Protein AF-0000000084336186 (afdb_homodimer)

Solvent-accessible surface area (backbone atoms only — not comparable to full-atom values): 27778 Å² total; per-residue (Å²): 113,60,87,60,32,31,18,37,37,31,48,50,80,52,30,39,38,40,50,49,46,41,43,72,67,36,34,50,41,35,34,33,38,96,58,62,77,52,40,50,67,43,38,74,71,66,32,45,80,36,94,37,42,14,50,31,34,59,70,28,50,36,36,37,34,35,53,83,36,54,65,53,50,49,44,45,39,69,35,96,59,5,30,64,68,15,71,33,53,79,26,39,38,36,37,40,32,66,41,46,33,66,53,47,38,51,50,38,52,54,29,46,76,50,50,18,44,51,33,38,32,18,62,49,68,50,41,66,30,29,59,68,24,51,15,35,33,28,23,5,31,53,66,70,57,48,62,72,41,40,74,60,49,57,52,44,14,71,43,78,46,81,37,42,52,61,27,23,6,33,40,47,48,31,27,54,50,46,32,47,51,44,42,52,51,31,48,34,51,27,44,53,48,25,41,76,54,62,28,52,61,66,57,50,51,49,54,39,54,75,39,52,74,18,22,58,44,59,55,64,45,43,59,34,63,76,68,71,46,45,78,53,65,51,34,24,44,57,56,34,49,41,40,50,47,32,46,75,71,61,56,78,49,74,58,51,57,44,51,43,50,51,42,45,52,29,32,74,71,71,43,26,72,27,11,48,72,45,49,40,64,53,72,70,108,114,60,88,61,32,31,17,37,36,31,46,51,80,53,30,40,36,40,51,51,46,41,42,73,70,36,34,50,41,35,32,34,42,95,58,62,77,52,41,50,68,44,39,73,70,67,33,44,79,37,93,37,42,14,50,31,34,59,71,29,50,35,37,38,34,34,54,84,37,55,67,54,49,49,44,46,39,68,36,97,58,5,30,66,68,14,71,34,52,78,25,40,38,34,38,39,32,66,40,46,33,66,52,46,38,51,51,38,52,55,29,46,74,51,52,18,44,52,32,39,32,17,61,50,68,51,40,67,31,29,59,69,22,51,16,36,32,29,23,6,33,53,67,69,58,48,62,71,42,40,75,58,48,56,53,44,13,71,43,76,45,82,34,41,51,60,25,22,8,34,40,48,49,32,28,54,50,45,33,46,51,45,42,49,52,31,48,36,51,27,43,53,48,26,42,76,54,63,28,51,62,66,58,50,51,48,54,41,54,74,39,51,74,19,22,57,46,58,53,65,44,44,60,34,61,76,68,73,47,44,76,51,64,51,33,22,44,57,56,36,49,40,41,50,47,32,45,75,72,62,56,79,49,74,59,50,58,45,51,43,51,51,42,45,51,28,32,74,71,70,43,25,72,27,10,49,73,44,49,40,63,53,72,70,109

Structure (mmCIF, N/CA/C/O backbone):
data_AF-0000000084336186-model_v1
#
loop_
_entity.id
_entity.type
_entity.pdbx_description
1 polymer '3-hydroxyisobutyrate dehydrogenase'
#
loop_
_atom_site.group_PDB
_atom_site.id
_atom_site.type_symbol
_atom_site.label_atom_id
_atom_site.label_alt_id
_atom_site.label_comp_id
_atom_site.label_asym_id
_atom_site.label_entity_id
_atom_site.label_seq_id
_atom_site.pdbx_PDB_ins_code
_atom_site.Cartn_x
_atom_site.Cartn_y
_atom_site.Cartn_z
_atom_site.occupancy
_atom_site.B_iso_or_equiv
_atom_site.auth_seq_id
_atom_site.auth_comp_id
_atom_site.auth_asym_id
_atom_site.auth_atom_id
_atom_site.pdbx_PDB_model_num
ATOM 1 N N . MET A 1 1 ? -3.352 -19.672 -36.5 1 55.88 1 MET A N 1
ATOM 2 C CA . MET A 1 1 ? -3.674 -20.547 -35.375 1 55.88 1 MET A CA 1
ATOM 3 C C . MET A 1 1 ? -2.455 -21.344 -34.938 1 55.88 1 MET A C 1
ATOM 5 O O . MET A 1 1 ? -1.655 -21.766 -35.781 1 55.88 1 MET A O 1
ATOM 9 N N . SER A 1 2 ? -1.949 -21.141 -33.625 1 71 2 SER A N 1
ATOM 10 C CA . SER A 1 2 ? -0.765 -21.875 -33.188 1 71 2 SER A CA 1
ATOM 11 C C . SER A 1 2 ? -0.99 -23.375 -33.312 1 71 2 SER A C 1
ATOM 13 O O . SER A 1 2 ? -2.107 -23.859 -33.125 1 71 2 SER A O 1
ATOM 15 N N . ASN A 1 3 ? -0.04 -24.141 -33.812 1 89.25 3 ASN A N 1
ATOM 16 C CA . ASN A 1 3 ? -0.099 -25.594 -33.938 1 89.25 3 ASN A CA 1
ATOM 17 C C . ASN A 1 3 ? 0.26 -26.297 -32.625 1 89.25 3 ASN A C 1
ATOM 19 O O . ASN A 1 3 ? 0.187 -27.516 -32.531 1 89.25 3 ASN A O 1
ATOM 23 N N . THR A 1 4 ? 0.559 -25.547 -31.625 1 96.25 4 THR A N 1
ATOM 24 C CA . THR A 1 4 ? 0.9 -26.109 -30.328 1 96.25 4 THR A CA 1
ATOM 25 C C . THR A 1 4 ? -0.358 -26.531 -29.562 1 96.25 4 THR A C 1
ATOM 27 O O . THR A 1 4 ? -1.245 -25.719 -29.312 1 96.25 4 THR A O 1
ATOM 30 N N . LYS A 1 5 ? -0.484 -27.859 -29.203 1 98.44 5 LYS A N 1
ATOM 31 C CA . LYS A 1 5 ? -1.606 -28.359 -28.406 1 98.44 5 LYS A CA 1
ATOM 32 C C . LYS A 1 5 ? -1.381 -28.141 -26.922 1 98.44 5 LYS A C 1
ATOM 34 O O . LYS A 1 5 ? -0.416 -28.641 -26.344 1 98.44 5 LYS A O 1
ATOM 39 N N . LEU A 1 6 ? -2.33 -27.375 -26.375 1 98.88 6 LEU A N 1
ATOM 40 C CA . LEU A 1 6 ? -2.193 -27.062 -24.953 1 98.88 6 LEU A CA 1
ATOM 41 C C . LEU A 1 6 ? -3.066 -27.984 -24.109 1 98.88 6 LEU A C 1
ATOM 43 O O . LEU A 1 6 ? -4.195 -28.297 -24.484 1 98.88 6 LEU A O 1
ATOM 47 N N . GLY A 1 7 ? -2.543 -28.484 -23.062 1 98.88 7 GLY A N 1
ATOM 48 C CA . GLY A 1 7 ? -3.314 -29.062 -21.969 1 98.88 7 GLY A CA 1
ATOM 49 C C . GLY A 1 7 ? -3.457 -28.141 -20.781 1 98.88 7 GLY A C 1
ATOM 50 O O . GLY A 1 7 ? -2.539 -27.375 -20.453 1 98.88 7 GLY A O 1
ATOM 51 N N . TRP A 1 8 ? -4.605 -28.219 -20.078 1 98.94 8 TRP A N 1
ATOM 52 C CA . TRP A 1 8 ? -4.828 -27.422 -18.875 1 98.94 8 TRP A CA 1
ATOM 53 C C . TRP A 1 8 ? -5.477 -28.266 -17.781 1 98.94 8 TRP A C 1
ATOM 55 O O . TRP A 1 8 ? -6.555 -28.828 -17.984 1 98.94 8 TRP A O 1
ATOM 65 N N . ALA A 1 9 ? -4.805 -28.359 -16.688 1 98.81 9 ALA A N 1
ATOM 66 C CA . ALA A 1 9 ? -5.363 -29.078 -15.539 1 98.81 9 ALA A CA 1
ATOM 67 C C . ALA A 1 9 ? -5.711 -28.109 -14.406 1 98.81 9 ALA A C 1
ATOM 69 O O . ALA A 1 9 ? -4.848 -27.375 -13.922 1 98.81 9 ALA A O 1
ATOM 70 N N . GLY A 1 10 ? -6.945 -28.172 -13.914 1 98.44 10 GLY A N 1
ATOM 71 C CA . GLY A 1 10 ? -7.422 -27.281 -12.859 1 98.44 10 GLY A CA 1
ATOM 72 C C . GLY A 1 10 ? -8.258 -26.141 -13.367 1 98.44 10 GLY A C 1
ATOM 73 O O . GLY A 1 10 ? -7.738 -25.203 -13.984 1 98.44 10 GLY A O 1
ATOM 74 N N . LEU A 1 11 ? -9.562 -26.219 -13.07 1 98.06 11 LEU A N 1
ATOM 75 C CA . LEU A 1 11 ? -10.5 -25.234 -13.594 1 98.06 11 LEU A CA 1
ATOM 76 C C . LEU A 1 11 ? -11.32 -24.625 -12.461 1 98.06 11 LEU A C 1
ATOM 78 O O . LEU A 1 11 ? -12.492 -24.969 -12.273 1 98.06 11 LEU A O 1
ATOM 82 N N . GLY A 1 12 ? -10.781 -23.719 -11.766 1 93.94 12 GLY A N 1
ATOM 83 C CA . GLY A 1 12 ? -11.461 -22.859 -10.805 1 93.94 12 GLY A CA 1
ATOM 84 C C . GLY A 1 12 ? -11.688 -21.453 -11.312 1 93.94 12 GLY A C 1
ATOM 85 O O . GLY A 1 12 ? -11.82 -21.234 -12.516 1 93.94 12 GLY A O 1
ATOM 86 N N . ASN A 1 13 ? -11.766 -20.547 -10.414 1 92.88 13 ASN A N 1
ATOM 87 C CA . ASN A 1 13 ? -12.031 -19.156 -10.734 1 92.88 13 ASN A CA 1
ATOM 88 C C . ASN A 1 13 ? -10.938 -18.562 -11.617 1 92.88 13 ASN A C 1
ATOM 90 O O . ASN A 1 13 ? -11.195 -17.656 -12.414 1 92.88 13 ASN A O 1
ATOM 94 N N . MET A 1 14 ? -9.75 -19.125 -11.484 1 96.69 14 MET A N 1
ATOM 95 C CA . MET A 1 14 ? -8.617 -18.625 -12.25 1 96.69 14 MET A CA 1
ATOM 96 C C . MET A 1 14 ? -8.453 -19.406 -13.547 1 96.69 14 MET A C 1
ATOM 98 O O . MET A 1 14 ? -8.328 -18.812 -14.625 1 96.69 14 MET A O 1
ATOM 102 N N . GLY A 1 15 ? -8.508 -20.734 -13.461 1 98.25 15 GLY A N 1
ATOM 103 C CA . GLY A 1 15 ? -8.234 -21.594 -14.609 1 98.25 15 GLY A CA 1
ATOM 104 C C . GLY A 1 15 ? -9.18 -21.359 -15.766 1 98.25 15 GLY A C 1
ATOM 105 O O . GLY A 1 15 ? -8.75 -21.281 -16.922 1 98.25 15 GLY A O 1
ATOM 106 N N . THR A 1 16 ? -10.438 -21.234 -15.5 1 98.31 16 THR A N 1
ATOM 107 C CA . THR A 1 16 ? -11.469 -21.172 -16.531 1 98.31 16 THR A CA 1
ATOM 108 C C . THR A 1 16 ? -11.266 -19.953 -17.422 1 98.31 16 THR A C 1
ATOM 110 O O . THR A 1 16 ? -11.188 -20.078 -18.641 1 98.31 16 THR A O 1
ATOM 113 N N . PRO A 1 17 ? -11.148 -18.75 -16.859 1 98.56 17 PRO A N 1
ATOM 114 C CA . PRO A 1 17 ? -10.961 -17.594 -17.75 1 98.56 17 PRO A CA 1
ATOM 115 C C . PRO A 1 17 ? -9.625 -17.641 -18.484 1 98.56 17 PRO A C 1
ATOM 117 O O . PRO A 1 17 ? -9.531 -17.172 -19.625 1 98.56 17 PRO A O 1
ATOM 120 N N . MET A 1 18 ? -8.594 -18.219 -17.906 1 98.81 18 MET A N 1
ATOM 121 C CA . MET A 1 18 ? -7.301 -18.344 -18.562 1 98.81 18 MET A CA 1
ATOM 122 C C . MET A 1 18 ? -7.402 -19.266 -19.781 1 98.81 18 MET A C 1
ATOM 124 O O . MET A 1 18 ? -6.891 -18.938 -20.859 1 98.81 18 MET A O 1
ATOM 128 N N . VAL A 1 19 ? -8.117 -20.359 -19.641 1 98.81 19 VAL A N 1
ATOM 129 C CA . VAL A 1 19 ? -8.344 -21.281 -20.75 1 98.81 19 VAL A CA 1
ATOM 130 C C . VAL A 1 19 ? -9.117 -20.578 -21.859 1 98.81 19 VAL A C 1
ATOM 132 O O . VAL A 1 19 ? -8.773 -20.719 -23.047 1 98.81 19 VAL A O 1
ATOM 135 N N . LYS A 1 20 ? -10.133 -19.828 -21.516 1 98.75 20 LYS A N 1
ATOM 136 C CA . LYS A 1 20 ? -10.938 -19.125 -22.5 1 98.75 20 LYS A CA 1
ATOM 137 C C . LYS A 1 20 ? -10.078 -18.141 -23.312 1 98.75 20 LYS A C 1
ATOM 139 O O . LYS A 1 20 ? -10.266 -18 -24.516 1 98.75 20 LYS A O 1
ATOM 144 N N . ASN A 1 21 ? -9.156 -17.453 -22.656 1 98.81 21 ASN A N 1
ATOM 145 C CA . ASN A 1 21 ? -8.258 -16.531 -23.359 1 98.81 21 ASN A CA 1
ATOM 146 C C . ASN A 1 21 ? -7.367 -17.281 -24.359 1 98.81 21 ASN A C 1
ATOM 148 O O . ASN A 1 21 ? -7.113 -16.781 -25.453 1 98.81 21 ASN A O 1
ATOM 152 N N . LEU A 1 22 ? -6.902 -18.422 -23.953 1 98.75 22 LEU A N 1
ATOM 153 C CA . LEU A 1 22 ? -6.051 -19.219 -24.844 1 98.75 22 LEU A CA 1
ATOM 154 C C . LEU A 1 22 ? -6.836 -19.703 -26.047 1 98.75 22 LEU A C 1
ATOM 156 O O . LEU A 1 22 ? -6.328 -19.672 -27.172 1 98.75 22 LEU A O 1
ATOM 160 N N . LEU A 1 23 ? -8.07 -20.109 -25.844 1 98.56 23 LEU A N 1
ATOM 161 C CA . LEU A 1 23 ? -8.945 -20.516 -26.938 1 98.56 23 LEU A CA 1
ATOM 162 C C . LEU A 1 23 ? -9.188 -19.359 -27.906 1 98.56 23 LEU A C 1
ATOM 164 O O . LEU A 1 23 ? -9.086 -19.531 -29.125 1 98.56 23 LEU A O 1
ATOM 168 N N . LYS A 1 24 ? -9.445 -18.219 -27.344 1 98.25 24 LYS A N 1
ATOM 169 C CA . LYS A 1 24 ? -9.688 -17.031 -28.156 1 98.25 24 LYS A CA 1
ATOM 170 C C . LYS A 1 24 ? -8.461 -16.672 -28.984 1 98.25 24 LYS A C 1
ATOM 172 O O . LYS A 1 24 ? -8.586 -16.172 -30.094 1 98.25 24 LYS A O 1
ATOM 177 N N . ALA A 1 25 ? -7.324 -16.938 -28.438 1 98.25 25 ALA A N 1
ATOM 178 C CA . ALA A 1 25 ? -6.07 -16.625 -29.109 1 98.25 25 ALA A CA 1
ATOM 179 C C . ALA A 1 25 ? -5.758 -17.656 -30.188 1 98.25 25 ALA A C 1
ATOM 181 O O . ALA A 1 25 ? -4.777 -17.531 -30.922 1 98.25 25 ALA A O 1
ATOM 182 N N . GLY A 1 26 ? -6.547 -18.734 -30.203 1 97.94 26 GLY A N 1
ATOM 183 C CA . GLY A 1 26 ? -6.438 -19.672 -31.312 1 97.94 26 GLY A CA 1
ATOM 184 C C . GLY A 1 26 ? -5.703 -20.938 -30.938 1 97.94 26 GLY A C 1
ATOM 185 O O . GLY A 1 26 ? -5.426 -21.766 -31.812 1 97.94 26 GLY A O 1
ATOM 186 N N . PHE A 1 27 ? -5.41 -21.188 -29.688 1 98.44 27 PHE A N 1
ATOM 187 C CA . PHE A 1 27 ? -4.758 -22.422 -29.281 1 98.44 27 PHE A CA 1
ATOM 188 C C . PHE A 1 27 ? -5.77 -23.562 -29.156 1 98.44 27 PHE A C 1
ATOM 190 O O . PHE A 1 27 ? -6.871 -23.359 -28.641 1 98.44 27 PHE A O 1
ATOM 197 N N . PRO A 1 28 ? -5.469 -24.703 -29.688 1 98.44 28 PRO A N 1
ATOM 198 C CA . PRO A 1 28 ? -6.23 -25.875 -29.25 1 98.44 28 PRO A CA 1
ATOM 199 C C . PRO A 1 28 ? -5.969 -26.234 -27.781 1 98.44 28 PRO A C 1
ATOM 201 O O . PRO A 1 28 ? -4.812 -26.375 -27.375 1 98.44 28 PRO A O 1
ATOM 204 N N . VAL A 1 29 ? -6.992 -26.359 -27 1 98.81 29 VAL A N 1
ATOM 205 C CA . VAL A 1 29 ? -6.82 -26.609 -25.578 1 98.81 29 VAL A CA 1
ATOM 206 C C . VAL A 1 29 ? -7.625 -27.844 -25.172 1 98.81 29 VAL A C 1
ATOM 208 O O . VAL A 1 29 ? -8.805 -27.969 -25.5 1 98.81 29 VAL A O 1
ATOM 211 N N . THR A 1 30 ? -7.027 -28.812 -24.547 1 98.88 30 THR A N 1
ATOM 212 C CA . THR A 1 30 ? -7.668 -29.922 -23.844 1 98.88 30 THR A CA 1
ATOM 213 C C . THR A 1 30 ? -7.594 -29.719 -22.328 1 98.88 30 THR A C 1
ATOM 215 O O . THR A 1 30 ? -6.539 -29.359 -21.797 1 98.88 30 THR A O 1
ATOM 218 N N . VAL A 1 31 ? -8.727 -29.938 -21.641 1 98.94 31 VAL A N 1
ATOM 219 C CA . VAL A 1 31 ? -8.734 -29.625 -20.219 1 98.94 31 VAL A CA 1
ATOM 220 C C . VAL A 1 31 ? -8.969 -30.906 -19.406 1 98.94 31 VAL A C 1
ATOM 222 O O . VAL A 1 31 ? -9.453 -31.906 -19.938 1 98.94 31 VAL A O 1
ATOM 225 N N . TYR A 1 32 ? -8.586 -30.859 -18.141 1 98.69 32 TYR A N 1
ATOM 226 C CA . TYR A 1 32 ? -8.883 -31.859 -17.125 1 98.69 32 TYR A CA 1
ATOM 227 C C . TYR A 1 32 ? -9.117 -31.219 -15.766 1 98.69 32 TYR A C 1
ATOM 229 O O . TYR A 1 32 ? -8.359 -30.328 -15.352 1 98.69 32 TYR A O 1
ATOM 237 N N . ASN A 1 33 ? -10.094 -31.625 -15.117 1 98.38 33 ASN A N 1
ATOM 238 C CA . ASN A 1 33 ? -10.344 -31.266 -13.727 1 98.38 33 ASN A CA 1
ATOM 239 C C . ASN A 1 33 ? -10.805 -32.469 -12.914 1 98.38 33 ASN A C 1
ATOM 241 O O . ASN A 1 33 ? -11.578 -33.312 -13.406 1 98.38 33 ASN A O 1
ATOM 245 N N . ARG A 1 34 ? -10.32 -32.562 -11.68 1 94.69 34 ARG A N 1
ATOM 246 C CA . ARG A 1 34 ? -10.703 -33.688 -10.82 1 94.69 34 ARG A CA 1
ATOM 247 C C . ARG A 1 34 ? -12.219 -33.781 -10.711 1 94.69 34 ARG A C 1
ATOM 249 O O . ARG A 1 34 ? -12.773 -34.875 -10.805 1 94.69 34 ARG A O 1
ATOM 256 N N . THR A 1 35 ? -12.844 -32.656 -10.469 1 95.94 35 THR A N 1
ATOM 257 C CA . THR A 1 35 ? -14.297 -32.562 -10.539 1 95.94 35 THR A CA 1
ATOM 258 C C . THR A 1 35 ? -14.75 -32.25 -11.961 1 95.94 35 THR A C 1
ATOM 260 O O . THR A 1 35 ? -14.75 -31.078 -12.359 1 95.94 35 THR A O 1
ATOM 263 N N . LYS A 1 36 ? -15.312 -33.156 -12.648 1 96.56 36 LYS A N 1
ATOM 264 C C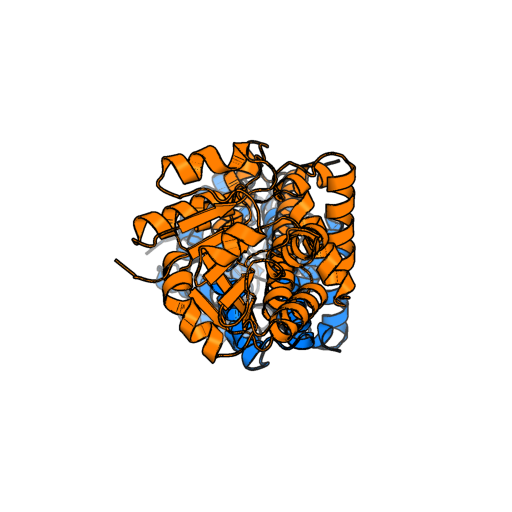A . LYS A 1 36 ? -15.547 -33.062 -14.086 1 96.56 36 LYS A CA 1
ATOM 265 C C . LYS A 1 36 ? -16.547 -31.953 -14.406 1 96.56 36 LYS A C 1
ATOM 267 O O . LYS A 1 36 ? -16.438 -31.312 -15.453 1 96.56 36 LYS A O 1
ATOM 272 N N . GLU A 1 37 ? -17.391 -31.656 -13.453 1 97.25 37 GLU A N 1
ATOM 273 C CA . GLU A 1 37 ? -18.422 -30.641 -13.672 1 97.25 37 GLU A CA 1
ATOM 274 C C . GLU A 1 37 ? -17.797 -29.266 -13.883 1 97.25 37 GLU A C 1
ATOM 276 O O . GLU A 1 37 ? -18.391 -28.406 -14.539 1 97.25 37 GLU A O 1
ATOM 281 N N . LYS A 1 38 ? -16.625 -29.078 -13.422 1 97.69 38 LYS A N 1
ATOM 282 C CA . LYS A 1 38 ? -15.961 -27.781 -13.5 1 97.69 38 LYS A CA 1
ATOM 283 C C . LYS A 1 38 ? -15.43 -27.531 -14.906 1 97.69 38 LYS A C 1
ATOM 285 O O . LYS A 1 38 ? -15.062 -26.391 -15.242 1 97.69 38 LYS A O 1
ATOM 290 N N . GLU A 1 39 ? -15.477 -28.531 -15.75 1 98.5 39 GLU A N 1
ATOM 291 C CA . GLU A 1 39 ? -14.953 -28.391 -17.109 1 98.5 39 GLU A CA 1
ATOM 292 C C . GLU A 1 39 ? -15.984 -27.766 -18.047 1 98.5 39 GLU A C 1
ATOM 294 O O . GLU A 1 39 ? -15.656 -27.344 -19.156 1 98.5 39 GLU A O 1
ATOM 299 N N . GLN A 1 40 ? -17.203 -27.719 -17.594 1 98.06 40 GLN A N 1
ATOM 300 C CA . GLN A 1 40 ? -18.344 -27.422 -18.469 1 98.06 40 GLN A CA 1
ATOM 301 C C . GLN A 1 40 ? -18.156 -26.094 -19.203 1 98.06 40 GLN A C 1
ATOM 303 O O . GLN A 1 40 ? -18.344 -26.031 -20.406 1 98.06 40 GLN A O 1
ATOM 308 N N . GLU A 1 41 ? -17.797 -25.109 -18.5 1 98.06 41 GLU A N 1
ATOM 309 C CA . GLU A 1 41 ? -17.656 -23.781 -19.094 1 98.06 41 GLU A CA 1
ATOM 310 C C . GLU A 1 41 ? -16.547 -23.75 -20.141 1 98.06 41 GLU A C 1
ATOM 312 O O . GLU A 1 41 ? -16.688 -23.125 -21.188 1 98.06 41 GLU A O 1
ATOM 317 N N . ALA A 1 42 ? -15.422 -24.375 -19.859 1 98.69 42 ALA A N 1
ATOM 318 C CA . ALA A 1 42 ? -14.297 -24.422 -20.797 1 98.69 42 ALA A CA 1
ATOM 319 C C . ALA A 1 42 ? -14.648 -25.234 -22.031 1 98.69 42 ALA A C 1
ATOM 321 O O . ALA A 1 42 ? -14.305 -24.844 -23.156 1 98.69 42 ALA A O 1
ATOM 322 N N . VAL A 1 43 ? -15.352 -26.344 -21.859 1 98.56 43 VAL A N 1
ATOM 323 C CA . VAL A 1 43 ? -15.758 -27.188 -22.969 1 98.56 43 VAL A CA 1
ATOM 324 C C . VAL A 1 43 ? -16.75 -26.453 -23.859 1 98.56 43 VAL A C 1
ATOM 326 O O . VAL A 1 43 ? -16.672 -26.5 -25.078 1 98.56 43 VAL A O 1
ATOM 329 N N . ALA A 1 44 ? -17.625 -25.75 -23.188 1 98.5 44 ALA A N 1
ATOM 330 C CA . ALA A 1 44 ? -18.609 -24.969 -23.938 1 98.5 44 ALA A CA 1
ATOM 331 C C . ALA A 1 44 ? -17.922 -23.875 -24.766 1 98.5 44 ALA A C 1
ATOM 333 O O . ALA A 1 44 ? -18.422 -23.5 -25.812 1 98.5 44 ALA A O 1
ATOM 334 N N . ALA A 1 45 ? -16.781 -23.484 -24.312 1 98.44 45 ALA A N 1
ATOM 335 C CA . ALA A 1 45 ? -16.047 -22.422 -25 1 98.44 45 ALA A CA 1
ATOM 336 C C . ALA A 1 45 ? -15.188 -23 -26.125 1 98.44 45 ALA A C 1
ATOM 338 O O . ALA A 1 45 ? -14.602 -22.25 -26.906 1 98.44 45 ALA A O 1
ATOM 339 N N . GLY A 1 46 ? -15.055 -24.344 -26.141 1 98.5 46 GLY A N 1
ATOM 340 C CA . GLY A 1 46 ? -14.367 -24.922 -27.281 1 98.5 46 GLY A CA 1
ATOM 341 C C . GLY A 1 46 ? -13.25 -25.859 -26.891 1 98.5 46 GLY A C 1
ATOM 342 O O . GLY A 1 46 ? -12.609 -26.469 -27.75 1 98.5 46 GLY A O 1
ATOM 343 N N . ALA A 1 47 ? -13 -26.078 -25.641 1 98.81 47 ALA A N 1
ATOM 344 C CA . ALA A 1 47 ? -11.945 -26.984 -25.203 1 98.81 47 ALA A CA 1
ATOM 345 C C . ALA A 1 47 ? -12.391 -28.438 -25.312 1 98.81 47 ALA A C 1
ATOM 347 O O . ALA A 1 47 ? -13.586 -28.734 -25.25 1 98.81 47 ALA A O 1
ATOM 348 N N . ALA A 1 48 ? -11.453 -29.281 -25.516 1 98.75 48 ALA A N 1
ATOM 349 C CA . ALA A 1 48 ? -11.695 -30.703 -25.375 1 98.75 48 ALA A CA 1
ATOM 350 C C . ALA A 1 48 ? -11.484 -31.156 -23.922 1 98.75 48 ALA A C 1
ATOM 352 O O . ALA A 1 48 ? -10.922 -30.422 -23.109 1 98.75 48 ALA A O 1
ATOM 353 N N . SER A 1 49 ? -12.023 -32.312 -23.625 1 98.75 49 SER A N 1
ATOM 354 C CA . SER A 1 49 ? -11.906 -32.844 -22.281 1 98.75 49 SER A CA 1
ATOM 355 C C . SER A 1 49 ? -11.109 -34.156 -22.281 1 98.75 49 SER A C 1
ATOM 357 O O . SER A 1 49 ? -11.344 -35.031 -23.125 1 98.75 49 SER A O 1
ATOM 359 N N . ALA A 1 50 ? -10.141 -34.25 -21.406 1 98.56 50 ALA A N 1
ATOM 360 C CA . ALA A 1 50 ? -9.398 -35.5 -21.219 1 98.56 50 ALA A CA 1
ATOM 361 C C . ALA A 1 50 ? -10 -36.312 -20.094 1 98.56 50 ALA A C 1
ATOM 363 O O . ALA A 1 50 ? -10.438 -35.781 -19.062 1 98.56 50 ALA A O 1
ATOM 364 N N . ALA A 1 51 ? -9.906 -37.594 -20.125 1 97 51 ALA A N 1
ATOM 365 C CA . ALA A 1 51 ? -10.539 -38.5 -19.172 1 97 51 ALA A CA 1
ATOM 366 C C . ALA A 1 51 ? -9.711 -38.594 -17.891 1 97 51 ALA A C 1
ATOM 368 O O . ALA A 1 51 ? -10.227 -38.969 -16.828 1 97 51 ALA A O 1
ATOM 369 N N . SER A 1 52 ? -8.43 -38.312 -18.062 1 97.44 52 SER A N 1
ATOM 370 C CA . SER A 1 52 ? -7.508 -38.375 -16.922 1 97.44 52 SER A CA 1
ATOM 371 C C . SER A 1 52 ? -6.355 -37.406 -17.125 1 97.44 52 SER A C 1
ATOM 373 O O . SER A 1 52 ? -6.164 -36.844 -18.219 1 97.44 52 SER A O 1
ATOM 375 N N . ALA A 1 53 ? -5.617 -37.188 -16.062 1 98.56 53 ALA A N 1
ATOM 376 C CA . ALA A 1 53 ? -4.438 -36.312 -16.156 1 98.56 53 ALA A CA 1
ATOM 377 C C . ALA A 1 53 ? -3.396 -36.938 -17.094 1 98.56 53 ALA A C 1
ATOM 379 O O . ALA A 1 53 ? -2.762 -36.219 -17.875 1 98.56 53 ALA A O 1
ATOM 380 N N . ALA A 1 54 ? -3.223 -38.219 -17.031 1 98.56 54 ALA A N 1
ATOM 381 C CA . ALA A 1 54 ? -2.283 -38.906 -17.922 1 98.56 54 ALA A CA 1
ATOM 382 C C . ALA A 1 54 ? -2.682 -38.719 -19.375 1 98.56 54 ALA A C 1
ATOM 384 O O . ALA A 1 54 ? -1.825 -38.5 -20.234 1 98.56 54 ALA A O 1
ATOM 385 N N . GLU A 1 55 ? -3.957 -38.875 -19.656 1 98.5 55 GLU A N 1
ATOM 386 C CA . GLU A 1 55 ? -4.434 -38.688 -21.016 1 98.5 55 GLU A CA 1
ATOM 387 C C . GLU A 1 55 ? -4.219 -37.25 -21.484 1 98.5 55 GLU A C 1
ATOM 389 O O . GLU A 1 55 ? -3.912 -37 -22.656 1 98.5 55 GLU A O 1
ATOM 394 N N . LEU A 1 56 ? -4.418 -36.312 -20.578 1 98.75 56 LEU A N 1
ATOM 395 C CA . LEU A 1 56 ? -4.152 -34.906 -20.906 1 98.75 56 LEU A CA 1
ATOM 396 C C . LEU A 1 56 ? -2.738 -34.719 -21.438 1 98.75 56 LEU A C 1
ATOM 398 O O . LEU A 1 56 ? -2.533 -34.031 -22.453 1 98.75 56 LEU A O 1
ATOM 402 N N . THR A 1 57 ? -1.788 -35.344 -20.719 1 98.75 57 THR A N 1
ATOM 403 C CA . THR A 1 57 ? -0.397 -35.25 -21.156 1 98.75 57 THR A CA 1
ATOM 404 C C . THR A 1 57 ? -0.217 -35.875 -22.531 1 98.75 57 THR A C 1
ATOM 406 O O . THR A 1 57 ? 0.45 -35.312 -23.391 1 98.75 57 THR A O 1
ATOM 409 N N . ARG A 1 58 ? -0.873 -37 -22.797 1 98.31 58 ARG A N 1
ATOM 410 C CA . ARG A 1 58 ? -0.732 -37.688 -24.078 1 98.31 58 ARG A CA 1
ATOM 411 C C . ARG A 1 58 ? -1.248 -36.812 -25.234 1 98.31 58 ARG A C 1
ATOM 413 O O . ARG A 1 58 ? -0.723 -36.906 -26.344 1 98.31 58 ARG A O 1
ATOM 420 N N . LEU A 1 59 ? -2.156 -36 -24.938 1 98.19 59 LEU A N 1
ATOM 421 C CA . LEU A 1 59 ? -2.871 -35.281 -25.984 1 98.19 59 LEU A CA 1
ATOM 422 C C . LEU A 1 59 ? -2.277 -33.906 -26.188 1 98.19 59 LEU A C 1
ATOM 424 O O . LEU A 1 59 ? -2.73 -33.156 -27.062 1 98.19 59 LEU A O 1
ATOM 428 N N . SER A 1 60 ? -1.265 -33.5 -25.438 1 98.56 60 SER A N 1
ATOM 429 C CA . SER A 1 60 ? -0.827 -32.094 -25.422 1 98.56 60 SER A CA 1
ATOM 430 C C . SER A 1 60 ? 0.68 -31.984 -25.625 1 98.56 60 SER A C 1
ATOM 432 O O . SER A 1 60 ? 1.414 -32.969 -25.391 1 98.56 60 SER A O 1
ATOM 434 N N . ASP A 1 61 ? 1.15 -30.844 -26.078 1 98.31 61 ASP A N 1
ATOM 435 C CA . ASP A 1 61 ? 2.568 -30.516 -26.203 1 98.31 61 ASP A CA 1
ATOM 436 C C . ASP A 1 61 ? 3.07 -29.766 -24.969 1 98.31 61 ASP A C 1
ATOM 438 O O . ASP A 1 61 ? 4.188 -30.016 -24.5 1 98.31 61 ASP A O 1
ATOM 442 N N . ILE A 1 62 ? 2.285 -28.844 -24.5 1 98.81 62 ILE A N 1
ATOM 443 C CA . ILE A 1 62 ? 2.539 -28.031 -23.312 1 98.81 62 ILE A CA 1
ATOM 444 C C . ILE A 1 62 ? 1.342 -28.109 -22.375 1 98.81 62 ILE A C 1
ATOM 446 O O . ILE A 1 62 ? 0.192 -28.016 -22.812 1 98.81 62 ILE A O 1
ATOM 450 N N . ILE A 1 63 ? 1.58 -28.375 -21.094 1 98.94 63 ILE A N 1
ATOM 451 C CA . ILE A 1 63 ? 0.507 -28.547 -20.125 1 98.94 63 ILE A CA 1
ATOM 452 C C . ILE A 1 63 ? 0.635 -27.5 -19.031 1 98.94 63 ILE A C 1
ATOM 454 O O . ILE A 1 63 ? 1.702 -27.344 -18.422 1 98.94 63 ILE A O 1
ATOM 458 N N . LEU A 1 64 ? -0.447 -26.75 -18.75 1 98.94 64 LEU A N 1
ATOM 459 C CA . LEU A 1 64 ? -0.502 -25.766 -17.672 1 98.94 64 LEU A CA 1
ATOM 460 C C . LEU A 1 64 ? -1.343 -26.281 -16.516 1 98.94 64 LEU A C 1
ATOM 462 O O . LEU A 1 64 ? -2.314 -27 -16.719 1 98.94 64 LEU A O 1
ATOM 466 N N . ILE A 1 65 ? -0.92 -25.906 -15.328 1 98.75 65 ILE A N 1
ATOM 467 C CA . ILE A 1 65 ? -1.56 -26.391 -14.102 1 98.75 65 ILE A CA 1
ATOM 468 C C . ILE A 1 65 ? -1.983 -25.203 -13.242 1 98.75 65 ILE A C 1
ATOM 470 O O . ILE A 1 65 ? -1.188 -24.297 -13 1 98.75 65 ILE A O 1
ATOM 474 N N . MET A 1 66 ? -3.188 -25.125 -12.82 1 98.31 66 MET A N 1
ATOM 475 C CA . MET A 1 66 ? -3.723 -24.125 -11.898 1 98.31 66 MET A CA 1
ATOM 476 C C . MET A 1 66 ? -4.598 -24.781 -10.836 1 98.31 66 MET A C 1
ATOM 478 O O . MET A 1 66 ? -5.805 -24.953 -11.031 1 98.31 66 MET A O 1
ATOM 482 N N . VAL A 1 67 ? -3.977 -25.141 -9.688 1 97.62 67 VAL A N 1
ATOM 483 C CA . VAL A 1 67 ? -4.707 -25.828 -8.625 1 97.62 67 VAL A CA 1
ATOM 484 C C . VAL A 1 67 ? -4.453 -25.141 -7.289 1 97.62 67 VAL A C 1
ATOM 486 O O . VAL A 1 67 ? -3.779 -24.109 -7.234 1 97.62 67 VAL A O 1
ATOM 489 N N . SER A 1 68 ? -4.957 -25.594 -6.18 1 95.31 68 SER A N 1
ATOM 490 C CA . SER A 1 68 ? -5.184 -24.812 -4.965 1 95.31 68 SER A CA 1
ATOM 491 C C . SER A 1 68 ? -3.924 -24.75 -4.109 1 95.31 68 SER A C 1
ATOM 493 O O . SER A 1 68 ? -3.701 -23.781 -3.391 1 95.31 68 SER A O 1
ATOM 495 N N . ASP A 1 69 ? -3.174 -25.891 -4.098 1 97 69 ASP A N 1
ATOM 496 C CA . ASP A 1 69 ? -2.117 -25.906 -3.092 1 97 69 ASP A CA 1
ATOM 497 C C . ASP A 1 69 ? -1.079 -26.984 -3.408 1 97 69 ASP A C 1
ATOM 499 O O . ASP A 1 69 ? -1.124 -27.609 -4.473 1 97 69 ASP A O 1
ATOM 503 N N . ASP A 1 70 ? -0.108 -27.156 -2.512 1 98.38 70 ASP A N 1
ATOM 504 C CA . ASP A 1 70 ? 1.015 -28.078 -2.676 1 98.38 70 ASP A CA 1
ATOM 505 C C . ASP A 1 70 ? 0.527 -29.516 -2.873 1 98.38 70 ASP A C 1
ATOM 507 O O . ASP A 1 70 ? 0.985 -30.203 -3.781 1 98.38 70 ASP A O 1
ATOM 511 N N . ASN A 1 71 ? -0.383 -29.938 -2.08 1 97.75 71 ASN A N 1
ATOM 512 C CA . ASN A 1 71 ? -0.871 -31.297 -2.16 1 97.75 71 ASN A CA 1
ATOM 513 C C . ASN A 1 71 ? -1.566 -31.578 -3.492 1 97.75 71 ASN A C 1
ATOM 515 O O . ASN A 1 71 ? -1.366 -32.625 -4.098 1 97.75 71 ASN A O 1
ATOM 519 N N . ALA A 1 72 ? -2.322 -30.656 -3.883 1 97.38 72 ALA A N 1
ATOM 520 C CA . ALA A 1 72 ? -3.055 -30.812 -5.137 1 97.38 72 ALA A CA 1
ATOM 521 C C . ALA A 1 72 ? -2.098 -30.938 -6.316 1 97.38 72 ALA A C 1
ATOM 523 O O . ALA A 1 72 ? -2.303 -31.766 -7.199 1 97.38 72 ALA A O 1
ATOM 524 N N . VAL A 1 73 ? -1.055 -30.156 -6.375 1 98.12 73 VAL A N 1
ATOM 525 C CA . VAL A 1 73 ? -0.114 -30.172 -7.488 1 98.12 73 VAL A CA 1
ATOM 526 C C . VAL A 1 73 ? 0.669 -31.484 -7.477 1 98.12 73 VAL A C 1
ATOM 528 O O . VAL A 1 73 ? 0.855 -32.125 -8.516 1 98.12 73 VAL A O 1
ATOM 531 N N . LYS A 1 74 ? 1.104 -31.922 -6.324 1 98.31 74 LYS A N 1
ATOM 532 C CA . LYS A 1 74 ? 1.869 -33.156 -6.211 1 98.31 74 LYS A CA 1
ATOM 533 C C . LYS A 1 74 ? 1.031 -34.375 -6.629 1 98.31 74 LYS A C 1
ATOM 535 O O . LYS A 1 74 ? 1.515 -35.25 -7.348 1 98.31 74 LYS A O 1
ATOM 540 N N . GLU A 1 75 ? -0.176 -34.312 -6.145 1 97.69 75 GLU A N 1
ATOM 541 C CA . GLU A 1 75 ? -1.079 -35.406 -6.523 1 97.69 75 GLU A CA 1
ATOM 542 C C . GLU A 1 75 ? -1.341 -35.406 -8.031 1 97.69 75 GLU A C 1
ATOM 544 O O . GLU A 1 75 ? -1.399 -36.469 -8.656 1 97.69 75 GLU A O 1
ATOM 549 N N . LEU A 1 76 ? -1.537 -34.281 -8.602 1 98.19 76 LEU A N 1
ATOM 550 C CA . LEU A 1 76 ? -1.844 -34.156 -10.023 1 98.19 76 LEU A CA 1
ATOM 551 C C . LEU A 1 76 ? -0.682 -34.625 -10.875 1 98.19 76 LEU A C 1
ATOM 553 O O . LEU A 1 76 ? -0.893 -35.281 -11.914 1 98.19 76 LEU A O 1
ATOM 557 N N . PHE A 1 77 ? 0.512 -34.344 -10.477 1 98.44 77 PHE A N 1
ATOM 558 C CA . PHE A 1 77 ? 1.688 -34.719 -11.25 1 98.44 77 PHE A CA 1
ATOM 559 C C . PHE A 1 77 ? 2.037 -36.188 -11.023 1 98.44 77 PHE A C 1
ATOM 561 O O . PHE A 1 77 ? 2.215 -36.969 -11.984 1 98.44 77 PHE A O 1
ATOM 568 N N . ASN A 1 78 ? 2.057 -36.656 -9.742 1 97.31 78 ASN A N 1
ATOM 569 C CA . ASN A 1 78 ? 2.742 -37.906 -9.375 1 97.31 78 ASN A CA 1
ATOM 570 C C . ASN A 1 78 ? 1.756 -39 -8.961 1 97.31 78 ASN A C 1
ATOM 572 O O . ASN A 1 78 ? 2.143 -40.156 -8.766 1 97.31 78 ASN A O 1
ATOM 576 N N . GLY A 1 79 ? 0.593 -38.688 -8.828 1 95.69 79 GLY A N 1
ATOM 577 C CA . GLY A 1 79 ? -0.391 -39.688 -8.445 1 95.69 79 GLY A CA 1
ATOM 578 C C . GLY A 1 79 ? -0.538 -40.812 -9.453 1 95.69 79 GLY A C 1
ATOM 579 O O . GLY A 1 79 ? 0.099 -40.781 -10.516 1 95.69 79 GLY A O 1
ATOM 580 N N . GLU A 1 80 ? -1.308 -41.906 -9.281 1 91.44 80 GLU A N 1
ATOM 581 C CA . GLU A 1 80 ? -1.458 -43.125 -10.078 1 91.44 80 GLU A CA 1
ATOM 582 C C . GLU A 1 80 ? -1.847 -42.781 -11.516 1 91.44 80 GLU A C 1
ATOM 584 O O . GLU A 1 80 ? -1.314 -43.375 -12.461 1 91.44 80 GLU A O 1
ATOM 589 N N . ASN A 1 81 ? -2.666 -41.844 -11.805 1 93.56 81 ASN A N 1
ATOM 590 C CA . ASN A 1 81 ? -3.061 -41.375 -13.125 1 93.56 81 ASN A CA 1
ATOM 591 C C . ASN A 1 81 ? -2.711 -39.906 -13.32 1 93.56 81 ASN A C 1
ATOM 593 O O . ASN A 1 81 ? -3.471 -39.156 -13.938 1 93.56 81 ASN A O 1
ATOM 597 N N . GLY A 1 82 ? -1.505 -39.688 -12.789 1 97.81 82 GLY A N 1
ATOM 598 C CA . GLY A 1 82 ? -1.079 -38.312 -12.836 1 97.81 82 GLY A CA 1
ATOM 599 C C . GLY A 1 82 ? -0.472 -37.906 -14.164 1 97.81 82 GLY A C 1
ATOM 600 O O . GLY A 1 82 ? -0.348 -38.75 -15.07 1 97.81 82 GLY A O 1
ATOM 601 N N . LEU A 1 83 ? -0.154 -36.688 -14.305 1 98.75 83 LEU A N 1
ATOM 602 C CA . LEU A 1 83 ? 0.339 -36.062 -15.539 1 98.75 83 LEU A CA 1
ATOM 603 C C . LEU A 1 83 ? 1.596 -36.781 -16.031 1 98.75 83 LEU A C 1
ATOM 605 O O . LEU A 1 83 ? 1.77 -36.969 -17.234 1 98.75 83 LEU A O 1
ATOM 609 N N . LEU A 1 84 ? 2.484 -37.219 -15.125 1 98.31 84 LEU A N 1
ATOM 610 C CA . LEU A 1 84 ? 3.791 -37.75 -15.5 1 98.31 84 LEU A CA 1
ATOM 611 C C . LEU A 1 84 ? 3.682 -39.188 -15.961 1 98.31 84 LEU A C 1
ATOM 613 O O . LEU A 1 84 ? 4.66 -39.781 -16.438 1 98.31 84 LEU A O 1
ATOM 617 N N . HIS A 1 85 ? 2.484 -39.719 -15.922 1 96.19 85 HIS A N 1
ATOM 618 C CA . HIS A 1 85 ? 2.244 -41.062 -16.391 1 96.19 85 HIS A CA 1
ATOM 619 C C . HIS A 1 85 ? 1.743 -41.062 -17.828 1 96.19 85 HIS A C 1
ATOM 621 O O . HIS A 1 85 ? 1.545 -42.125 -18.422 1 96.19 85 HIS A O 1
ATOM 627 N N . GLY A 1 86 ? 1.484 -39.906 -18.594 1 94.62 86 GLY A N 1
ATOM 628 C CA . GLY A 1 86 ? 0.958 -39.75 -19.938 1 94.62 86 GLY A CA 1
ATOM 629 C C . GLY A 1 86 ? 2.039 -39.562 -20.984 1 94.62 86 GLY A C 1
ATOM 630 O O . GLY A 1 86 ? 1.856 -38.812 -21.938 1 94.62 86 GLY A O 1
ATOM 631 N N . ASN A 1 87 ? 3.246 -40.188 -21.031 1 94.75 87 ASN A N 1
ATOM 632 C CA . ASN A 1 87 ? 4.355 -39.969 -21.953 1 94.75 87 ASN A CA 1
ATOM 633 C C . ASN A 1 87 ? 4.863 -38.531 -21.875 1 94.75 87 ASN A C 1
ATOM 635 O O . ASN A 1 87 ? 4.777 -37.781 -22.844 1 94.75 87 ASN A O 1
ATOM 639 N N . ALA A 1 88 ? 5.406 -38.156 -20.875 1 97.88 88 ALA A N 1
ATOM 640 C CA . ALA A 1 88 ? 5.785 -36.812 -20.5 1 97.88 88 ALA A CA 1
ATOM 641 C C . ALA A 1 88 ? 7.059 -36.375 -21.219 1 97.88 88 ALA A C 1
ATOM 643 O O . ALA A 1 88 ? 7.34 -35.188 -21.328 1 97.88 88 ALA A O 1
ATOM 644 N N . ALA A 1 89 ? 7.824 -37.312 -21.75 1 98.25 89 ALA A N 1
ATOM 645 C CA . ALA A 1 89 ? 9.125 -37 -22.344 1 98.25 89 ALA A CA 1
ATOM 646 C C . ALA A 1 89 ? 8.984 -35.969 -23.453 1 98.25 89 ALA A C 1
ATOM 648 O O . ALA A 1 89 ? 8.133 -36.125 -24.344 1 98.25 89 ALA A O 1
ATOM 649 N N . GLY A 1 90 ? 9.852 -34.906 -23.344 1 98.06 90 GLY A N 1
ATOM 650 C CA . GLY A 1 90 ? 9.906 -33.906 -24.391 1 98.06 90 GLY A CA 1
ATOM 651 C C . GLY A 1 90 ? 8.852 -32.812 -24.234 1 98.06 90 GLY A C 1
ATOM 652 O O . GLY A 1 90 ? 8.867 -31.812 -24.953 1 98.06 90 GLY A O 1
ATOM 653 N N . LYS A 1 91 ? 7.969 -32.938 -23.281 1 98.44 91 LYS A N 1
ATOM 654 C CA . LYS A 1 91 ? 6.891 -31.984 -23.078 1 98.44 91 LYS A CA 1
ATOM 655 C C . LYS A 1 91 ? 7.297 -30.906 -22.078 1 98.44 91 LYS A C 1
ATOM 657 O O . LYS A 1 91 ? 8.281 -31.078 -21.344 1 98.44 91 LYS A O 1
ATOM 662 N N . LEU A 1 92 ? 6.625 -29.781 -22.109 1 98.81 92 LEU A N 1
ATOM 663 C CA . LEU A 1 92 ? 6.812 -28.688 -21.156 1 98.81 92 LEU A CA 1
ATOM 664 C C . LEU A 1 92 ? 5.605 -28.562 -20.234 1 98.81 92 LEU A C 1
ATOM 666 O O . LEU A 1 92 ? 4.469 -28.469 -20.703 1 98.81 92 LEU A O 1
ATOM 670 N N . PHE A 1 93 ? 5.887 -28.688 -18.969 1 98.94 93 PHE A N 1
ATOM 671 C CA . PHE A 1 93 ? 4.875 -28.406 -17.953 1 98.94 93 PHE A CA 1
ATOM 672 C C . PHE A 1 93 ? 5.07 -27.016 -17.359 1 98.94 93 PHE A C 1
ATOM 674 O O . PHE A 1 93 ? 6.191 -26.641 -17.016 1 98.94 93 PHE A O 1
ATOM 681 N N . ILE A 1 94 ? 3.971 -26.203 -17.281 1 98.94 94 ILE A N 1
ATOM 682 C CA . ILE A 1 94 ? 3.98 -24.875 -16.688 1 98.94 94 ILE A CA 1
ATOM 683 C C . ILE A 1 94 ? 3.031 -24.844 -15.492 1 98.94 94 ILE A C 1
ATOM 685 O O . ILE A 1 94 ? 1.811 -24.891 -15.656 1 98.94 94 ILE A O 1
ATOM 689 N N . ASN A 1 95 ? 3.541 -24.781 -14.328 1 98.88 95 ASN A N 1
ATOM 690 C CA . ASN A 1 95 ? 2.691 -24.656 -13.148 1 98.88 95 ASN A CA 1
ATOM 691 C C . ASN A 1 95 ? 2.416 -23.203 -12.812 1 98.88 95 ASN A C 1
ATOM 693 O O . ASN A 1 95 ? 3.314 -22.484 -12.375 1 98.88 95 ASN A O 1
ATOM 697 N N . VAL A 1 96 ? 1.19 -22.766 -12.969 1 98.62 96 VAL A N 1
ATOM 698 C CA . VAL A 1 96 ? 0.838 -21.375 -12.719 1 98.62 96 VAL A CA 1
ATOM 699 C C . VAL A 1 96 ? 0.171 -21.234 -11.352 1 98.62 96 VAL A C 1
ATOM 701 O O . VAL A 1 96 ? -0.214 -20.141 -10.938 1 98.62 96 VAL A O 1
ATOM 704 N N . SER A 1 97 ? 0.058 -22.359 -10.594 1 97.81 97 SER A N 1
ATOM 705 C CA . SER A 1 97 ? -0.489 -22.344 -9.242 1 97.81 97 SER A CA 1
ATOM 706 C C . SER A 1 97 ? 0.475 -21.688 -8.258 1 97.81 97 SER A C 1
ATOM 708 O O . SER A 1 97 ? 1.667 -2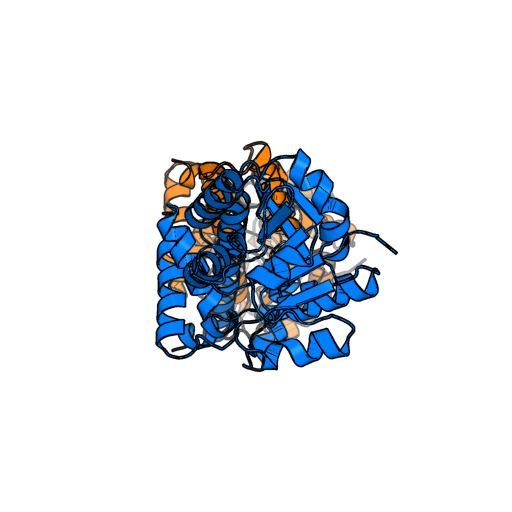1.547 -8.547 1 97.81 97 SER A O 1
ATOM 710 N N . THR A 1 98 ? -0.068 -21.266 -7.164 1 97.38 98 THR A N 1
ATOM 711 C CA . THR A 1 98 ? 0.763 -20.781 -6.066 1 97.38 98 THR A CA 1
ATOM 712 C C . THR A 1 98 ? 1.076 -21.922 -5.086 1 97.38 98 THR A C 1
ATOM 714 O O . THR A 1 98 ? 0.192 -22.391 -4.367 1 97.38 98 THR A O 1
ATOM 717 N N . VAL A 1 99 ? 2.332 -22.391 -5.094 1 98.44 99 VAL A N 1
ATOM 718 C CA . VAL A 1 99 ? 2.818 -23.438 -4.211 1 98.44 99 VAL A CA 1
ATOM 719 C C . VAL A 1 99 ? 4.156 -23.031 -3.6 1 98.44 99 VAL A C 1
ATOM 721 O O . VAL A 1 99 ? 4.719 -22 -3.965 1 98.44 99 VAL A O 1
ATOM 724 N N . SER A 1 100 ? 4.648 -23.781 -2.66 1 98.69 100 SER A N 1
ATOM 725 C CA . SER A 1 100 ? 5.934 -23.484 -2.033 1 98.69 100 SER A CA 1
ATOM 726 C C . SER A 1 100 ? 7.082 -23.641 -3.021 1 98.69 100 SER A C 1
ATOM 728 O O . SER A 1 100 ? 6.988 -24.422 -3.969 1 98.69 100 SER A O 1
ATOM 730 N N . PRO A 1 101 ? 8.156 -22.906 -2.814 1 98.69 101 PRO A N 1
ATOM 731 C CA . PRO A 1 101 ? 9.352 -23.125 -3.623 1 98.69 101 PRO A CA 1
ATOM 732 C C . PRO A 1 101 ? 9.82 -24.578 -3.607 1 98.69 101 PRO A C 1
ATOM 734 O O . PRO A 1 101 ? 10.203 -25.125 -4.648 1 98.69 101 PRO A O 1
ATOM 737 N N . ALA A 1 102 ? 9.727 -25.219 -2.506 1 98.56 102 ALA A N 1
ATOM 738 C CA . ALA A 1 102 ? 10.133 -26.625 -2.385 1 98.56 102 ALA A CA 1
ATOM 739 C C . ALA A 1 102 ? 9.273 -27.516 -3.27 1 98.56 102 ALA A C 1
ATOM 741 O O . ALA A 1 102 ? 9.773 -28.469 -3.887 1 98.56 102 ALA A O 1
ATOM 742 N N . THR A 1 103 ? 8.008 -27.281 -3.262 1 98.75 103 THR A N 1
ATOM 743 C CA . THR A 1 103 ? 7.109 -28.047 -4.113 1 98.75 103 THR A CA 1
ATOM 744 C C . THR A 1 103 ? 7.449 -27.844 -5.586 1 98.75 103 THR A C 1
ATOM 746 O O . THR A 1 103 ? 7.465 -28.797 -6.363 1 98.75 103 THR A O 1
ATOM 749 N N . SER A 1 104 ? 7.684 -26.609 -5.996 1 98.69 104 SER A N 1
ATOM 750 C CA . SER A 1 104 ? 8.078 -26.328 -7.371 1 98.69 104 SER A CA 1
ATOM 751 C C . SER A 1 104 ? 9.344 -27.094 -7.75 1 98.69 104 SER A C 1
ATOM 753 O O . SER A 1 104 ? 9.422 -27.672 -8.836 1 98.69 104 SER A O 1
ATOM 755 N N . GLN A 1 105 ? 10.32 -27.078 -6.879 1 98.75 105 GLN A N 1
ATOM 756 C CA . GLN A 1 105 ? 11.57 -27.797 -7.117 1 98.75 105 GLN A CA 1
ATOM 757 C C . GLN A 1 105 ? 11.336 -29.297 -7.207 1 98.75 105 GLN A C 1
ATOM 759 O O . GLN A 1 105 ? 11.914 -29.969 -8.07 1 98.75 105 GLN A O 1
ATOM 764 N N . PHE A 1 106 ? 10.547 -29.766 -6.312 1 98.75 106 PHE A N 1
ATOM 765 C CA . PHE A 1 106 ? 10.203 -31.188 -6.305 1 98.75 106 PHE A CA 1
ATOM 766 C C . PHE A 1 106 ? 9.57 -31.594 -7.629 1 98.75 106 PHE A C 1
ATOM 768 O O . PHE A 1 106 ? 9.953 -32.625 -8.211 1 98.75 106 PHE A O 1
ATOM 775 N N . ILE A 1 107 ? 8.609 -30.844 -8.141 1 98.75 107 ILE A N 1
ATOM 776 C CA . ILE A 1 107 ? 7.926 -31.141 -9.391 1 98.75 107 ILE A CA 1
ATOM 777 C C . ILE A 1 107 ? 8.906 -31.031 -10.562 1 98.75 107 ILE A C 1
ATOM 779 O O . ILE A 1 107 ? 8.852 -31.844 -11.492 1 98.75 107 ILE A O 1
ATOM 783 N N . ASN A 1 108 ? 9.742 -30 -10.516 1 98.75 108 ASN A N 1
ATOM 784 C CA . ASN A 1 108 ? 10.781 -29.875 -11.523 1 98.75 108 ASN A CA 1
ATOM 785 C C . ASN A 1 108 ? 11.625 -31.141 -11.641 1 98.75 108 ASN A C 1
ATOM 787 O O . ASN A 1 108 ? 11.867 -31.625 -12.742 1 98.75 108 ASN A O 1
ATOM 791 N N . GLU A 1 109 ? 12.07 -31.641 -10.508 1 98.69 109 GLU A N 1
ATOM 792 C CA . GLU A 1 109 ? 12.883 -32.844 -10.484 1 98.69 109 GLU A CA 1
ATOM 793 C C . GLU A 1 109 ? 12.094 -34.062 -11.016 1 98.69 109 GLU A C 1
ATOM 795 O O . GLU A 1 109 ? 12.641 -34.875 -11.742 1 98.69 109 GLU A O 1
ATOM 800 N N . SER A 1 110 ? 10.875 -34.125 -10.625 1 98.62 110 SER A N 1
ATOM 801 C CA . SER A 1 110 ? 10.016 -35.219 -11.109 1 98.62 110 SER A CA 1
ATOM 802 C C . SER A 1 110 ? 9.875 -35.188 -12.625 1 98.62 110 SER A C 1
ATOM 804 O O . SER A 1 110 ? 9.914 -36.219 -13.289 1 98.62 110 SER A O 1
ATOM 806 N N . CYS A 1 111 ? 9.688 -34 -13.195 1 98.75 111 CYS A N 1
ATOM 807 C CA . CYS A 1 111 ? 9.578 -33.812 -14.633 1 98.75 111 CYS A CA 1
ATOM 808 C C . CYS A 1 111 ? 10.867 -34.219 -15.336 1 98.75 111 CYS A C 1
ATOM 810 O O . CYS A 1 111 ? 10.844 -34.969 -16.312 1 98.75 111 CYS A O 1
ATOM 812 N N . MET A 1 112 ? 11.953 -33.719 -14.805 1 98.25 112 MET A N 1
ATOM 813 C CA . MET A 1 112 ? 13.258 -34.031 -15.398 1 98.25 112 MET A CA 1
ATOM 814 C C . MET A 1 112 ? 13.516 -35.531 -15.43 1 98.25 112 MET A C 1
ATOM 816 O O . MET A 1 112 ? 14.062 -36.031 -16.406 1 98.25 112 MET A O 1
ATOM 820 N N . ALA A 1 113 ? 13.117 -36.188 -14.391 1 98.25 113 ALA A N 1
ATOM 821 C CA . ALA A 1 113 ? 13.312 -37.625 -14.289 1 98.25 113 ALA A CA 1
ATOM 822 C C . ALA A 1 113 ? 12.547 -38.375 -15.391 1 98.25 113 ALA A C 1
ATOM 824 O O . ALA A 1 113 ? 12.898 -39.5 -15.758 1 98.25 113 ALA A O 1
ATOM 825 N N . LYS A 1 114 ? 11.523 -37.75 -15.93 1 98.12 114 LYS A N 1
ATOM 826 C CA . LYS A 1 114 ? 10.703 -38.344 -16.984 1 98.12 114 LYS A CA 1
ATOM 827 C C . LYS A 1 114 ? 11.078 -37.812 -18.359 1 98.12 114 LYS A C 1
ATOM 829 O O . LYS A 1 114 ? 10.406 -38.062 -19.344 1 98.12 114 LYS A O 1
ATOM 834 N N . GLY A 1 115 ? 12.133 -36.938 -18.375 1 98.31 115 GLY A N 1
ATOM 835 C CA . GLY A 1 115 ? 12.578 -36.344 -19.625 1 98.31 115 GLY A CA 1
ATOM 836 C C . GLY A 1 115 ? 11.734 -35.156 -20.062 1 98.31 115 GLY A C 1
ATOM 837 O O . GLY A 1 115 ? 11.742 -34.781 -21.25 1 98.31 115 GLY A O 1
ATOM 838 N N . ALA A 1 116 ? 10.977 -34.594 -19.172 1 98.75 116 ALA A N 1
ATOM 839 C CA . ALA A 1 116 ? 10.141 -33.438 -19.453 1 98.75 116 ALA A CA 1
ATOM 840 C C . ALA A 1 116 ? 10.789 -32.156 -18.922 1 98.75 116 ALA A C 1
ATOM 842 O O . ALA A 1 116 ? 11.695 -32.219 -18.094 1 98.75 116 ALA A O 1
ATOM 843 N N . ALA A 1 117 ? 10.383 -31.031 -19.484 1 98.75 117 ALA A N 1
ATOM 844 C CA . ALA A 1 117 ? 10.789 -29.719 -18.984 1 98.75 117 ALA A CA 1
ATOM 845 C C . ALA A 1 117 ? 9.727 -29.125 -18.062 1 98.75 117 ALA A C 1
ATOM 847 O O . ALA A 1 117 ? 8.562 -29.516 -18.125 1 98.75 117 ALA A O 1
ATOM 848 N N . PHE A 1 118 ? 10.188 -28.25 -17.172 1 98.88 118 PHE A N 1
ATOM 849 C CA . PHE A 1 118 ? 9.289 -27.625 -16.203 1 98.88 118 PHE A CA 1
ATOM 850 C C . PHE A 1 118 ? 9.57 -26.141 -16.078 1 98.88 118 PHE A C 1
ATOM 852 O O . PHE A 1 118 ? 10.727 -25.719 -16.125 1 98.88 118 PHE A O 1
ATOM 859 N N . LEU A 1 119 ? 8.508 -25.391 -15.984 1 98.88 119 LEU A N 1
ATOM 860 C CA . LEU A 1 119 ? 8.539 -23.969 -15.703 1 98.88 119 LEU A CA 1
ATOM 861 C C . LEU A 1 119 ? 7.5 -23.594 -14.656 1 98.88 119 LEU A C 1
ATOM 863 O O . LEU A 1 119 ? 6.355 -24.062 -14.711 1 98.88 119 LEU A O 1
ATOM 867 N N . GLU A 1 120 ? 7.863 -22.906 -13.617 1 98.75 120 GLU A N 1
ATOM 868 C CA . GLU A 1 120 ? 6.844 -22.328 -12.75 1 98.75 120 GLU A CA 1
ATOM 869 C C . GLU A 1 120 ? 6.52 -20.891 -13.18 1 98.75 120 GLU A C 1
ATOM 871 O O . GLU A 1 120 ? 7.402 -20.156 -13.617 1 98.75 120 GLU A O 1
ATOM 876 N N . ALA A 1 121 ? 5.242 -20.516 -13.047 1 98.88 121 ALA A N 1
ATOM 877 C CA . ALA A 1 121 ? 4.805 -19.188 -13.461 1 98.88 121 ALA A CA 1
ATOM 878 C C . ALA A 1 121 ? 3.584 -18.734 -12.664 1 98.88 121 ALA A C 1
ATOM 880 O O . ALA A 1 121 ? 2.572 -18.328 -13.242 1 98.88 121 ALA A O 1
ATOM 881 N N . PRO A 1 122 ? 3.707 -18.812 -11.32 1 98.81 122 PRO A N 1
ATOM 882 C CA . PRO A 1 122 ? 2.576 -18.234 -10.594 1 98.81 122 PRO A CA 1
ATOM 883 C C . PRO A 1 122 ? 2.26 -16.797 -11.023 1 98.81 122 PRO A C 1
ATOM 885 O O . PRO A 1 122 ? 3.018 -16.203 -11.797 1 98.81 122 PRO A O 1
ATOM 888 N N . VAL A 1 123 ? 1.066 -16.312 -10.602 1 98.69 123 VAL A N 1
ATOM 889 C CA . VAL A 1 123 ? 0.615 -15.078 -11.219 1 98.69 123 VAL A CA 1
ATOM 890 C C . VAL A 1 123 ? 0.295 -14.047 -10.141 1 98.69 123 VAL A C 1
ATOM 892 O O . VAL A 1 123 ? -0.078 -14.406 -9.023 1 98.69 123 VAL A O 1
ATOM 895 N N . SER A 1 124 ? 0.488 -12.844 -10.414 1 98.44 124 SER A N 1
ATOM 896 C CA . SER A 1 124 ? -0.063 -11.719 -9.664 1 98.44 124 SER A CA 1
ATOM 897 C C . SER A 1 124 ? -1.256 -11.102 -10.383 1 98.44 124 SER A C 1
ATOM 899 O O . SER A 1 124 ? -1.166 -10.773 -11.57 1 98.44 124 SER A O 1
ATOM 901 N N . GLY A 1 125 ? -2.27 -10.898 -9.703 1 96.75 125 GLY A N 1
ATOM 902 C CA . GLY A 1 125 ? -3.57 -10.539 -10.25 1 96.75 125 GLY A CA 1
ATOM 903 C C . GLY A 1 125 ? -4.625 -11.602 -10.016 1 96.75 125 GLY A C 1
ATOM 904 O O . GLY A 1 125 ? -4.355 -12.797 -10.156 1 96.75 125 GLY A O 1
ATOM 905 N N . SER A 1 126 ? -5.84 -11.148 -9.742 1 94.94 126 SER A N 1
ATOM 906 C CA . SER A 1 126 ? -6.91 -12.086 -9.43 1 94.94 126 SER A CA 1
ATOM 907 C C . SER A 1 126 ? -7.801 -12.336 -10.641 1 94.94 126 SER A C 1
ATOM 909 O O . SER A 1 126 ? -7.312 -12.438 -11.766 1 94.94 126 SER A O 1
ATOM 911 N N . VAL A 1 127 ? -9.055 -12.602 -10.445 1 94.5 127 VAL A N 1
ATOM 912 C CA . VAL A 1 127 ? -9.977 -13.141 -11.438 1 94.5 127 VAL A CA 1
ATOM 913 C C . VAL A 1 127 ? -10.125 -12.148 -12.594 1 94.5 127 VAL A C 1
ATOM 915 O O . VAL A 1 127 ? -10.086 -12.539 -13.766 1 94.5 127 VAL A O 1
ATOM 918 N N . LYS A 1 128 ? -10.297 -10.883 -12.359 1 94.81 128 LYS A N 1
ATOM 919 C CA . LYS A 1 128 ? -10.516 -9.914 -13.438 1 94.81 128 LYS A CA 1
ATOM 920 C C . LYS A 1 128 ? -9.305 -9.836 -14.352 1 94.81 128 LYS A C 1
ATOM 922 O O . LYS A 1 128 ? -9.438 -9.93 -15.578 1 94.81 128 LYS A O 1
ATOM 927 N N . PRO A 1 129 ? -8.07 -9.688 -13.781 1 97.62 129 PRO A N 1
ATOM 928 C CA . PRO A 1 129 ? -6.902 -9.734 -14.656 1 97.62 129 PRO A CA 1
ATOM 929 C C . PRO A 1 129 ? -6.805 -11.047 -15.43 1 97.62 129 PRO A C 1
ATOM 931 O O . PRO A 1 129 ? -6.34 -11.062 -16.578 1 97.62 129 PRO A O 1
ATOM 934 N N . ALA A 1 130 ? -7.195 -12.133 -14.828 1 98 130 ALA A N 1
ATOM 935 C CA . ALA A 1 130 ? -7.199 -13.422 -15.531 1 98 130 ALA A CA 1
ATOM 936 C C . ALA A 1 130 ? -8.156 -13.398 -16.719 1 98 130 ALA A C 1
ATOM 938 O O . ALA A 1 130 ? -7.84 -13.914 -17.797 1 98 130 ALA A O 1
ATOM 939 N N . GLN A 1 131 ? -9.336 -12.789 -16.5 1 98.12 131 GLN A N 1
ATOM 940 C CA . GLN A 1 131 ? -10.328 -12.656 -17.562 1 98.12 131 GLN A CA 1
ATOM 941 C C . GLN A 1 131 ? -9.82 -11.75 -18.672 1 98.12 131 GLN A C 1
ATOM 943 O O . GLN A 1 131 ? -10.055 -12.016 -19.859 1 98.12 131 GLN A O 1
ATOM 948 N N . ASP A 1 132 ? -9.047 -10.734 -18.281 1 98.25 132 ASP A N 1
ATOM 949 C CA . ASP A 1 132 ? -8.641 -9.695 -19.234 1 98.25 132 ASP A CA 1
ATOM 950 C C . ASP A 1 132 ? -7.324 -10.055 -19.906 1 98.25 132 ASP A C 1
ATOM 952 O O . ASP A 1 132 ? -6.918 -9.406 -20.875 1 98.25 132 ASP A O 1
ATOM 956 N N . GLY A 1 133 ? -6.664 -11.062 -19.406 1 98.62 133 GLY A N 1
ATOM 957 C CA . GLY A 1 133 ? -5.359 -11.422 -19.938 1 98.62 133 GLY A CA 1
ATOM 958 C C . GLY A 1 133 ? -4.273 -10.43 -19.562 1 98.62 133 GLY A C 1
ATOM 959 O O . GLY A 1 133 ? -3.408 -10.117 -20.391 1 98.62 133 GLY A O 1
ATOM 960 N N . THR A 1 134 ? -4.352 -9.883 -18.344 1 98.5 134 THR A N 1
ATOM 961 C CA . THR A 1 134 ? -3.414 -8.836 -17.953 1 98.5 134 THR A CA 1
ATOM 962 C C . THR A 1 134 ? -2.68 -9.219 -16.672 1 98.5 134 THR A C 1
ATOM 964 O O . THR A 1 134 ? -2.309 -8.352 -15.875 1 98.5 134 THR A O 1
ATOM 967 N N . LEU A 1 135 ? -2.5 -10.477 -16.391 1 98.75 135 LEU A N 1
ATOM 968 C CA . LEU A 1 135 ? -1.77 -10.961 -15.227 1 98.75 135 LEU A CA 1
ATOM 969 C C . LEU A 1 135 ? -0.287 -10.617 -15.336 1 98.75 135 LEU A C 1
ATOM 971 O O . LEU A 1 135 ? 0.198 -10.273 -16.406 1 98.75 135 LEU A O 1
ATOM 975 N N . ILE A 1 136 ? 0.372 -10.617 -14.242 1 98.88 136 ILE A N 1
ATOM 976 C CA . ILE A 1 136 ? 1.831 -10.617 -14.227 1 98.88 136 ILE A CA 1
ATOM 977 C C . ILE A 1 136 ? 2.342 -12.039 -13.977 1 98.88 136 ILE A C 1
ATOM 979 O O . ILE A 1 136 ? 2.043 -12.641 -12.945 1 98.88 136 ILE A O 1
ATOM 983 N N . MET A 1 137 ? 3.078 -12.539 -14.938 1 98.94 137 MET A N 1
ATOM 984 C CA . MET A 1 137 ? 3.613 -13.891 -14.844 1 98.94 137 MET A CA 1
ATOM 985 C C . MET A 1 137 ? 4.945 -13.898 -14.094 1 98.94 137 MET A C 1
ATOM 987 O O . MET A 1 137 ? 5.922 -13.312 -14.562 1 98.94 137 MET A O 1
ATOM 991 N N . LEU A 1 138 ? 5.023 -14.539 -12.953 1 98.94 138 LEU A N 1
ATOM 992 C CA . LEU A 1 138 ? 6.227 -14.617 -12.133 1 98.94 138 LEU A CA 1
ATOM 993 C C . LEU A 1 138 ? 6.969 -15.93 -12.375 1 98.94 138 LEU A C 1
ATOM 995 O O . LEU A 1 138 ? 6.66 -16.953 -11.75 1 98.94 138 LEU A O 1
ATOM 999 N N . VAL A 1 139 ? 8 -15.852 -13.117 1 98.94 139 VAL A N 1
ATOM 1000 C CA . VAL A 1 139 ? 8.523 -17.062 -13.727 1 98.94 139 VAL A CA 1
ATOM 1001 C C . VAL A 1 139 ? 9.82 -17.484 -13.031 1 98.94 139 VAL A C 1
ATOM 1003 O O . VAL A 1 139 ? 10.656 -16.625 -12.711 1 98.94 139 VAL A O 1
ATOM 1006 N N . GLY A 1 140 ? 9.945 -18.719 -12.703 1 98.88 140 GLY A N 1
ATOM 1007 C CA . GLY A 1 140 ? 11.188 -19.375 -12.336 1 98.88 140 GLY A CA 1
ATOM 1008 C C . GLY A 1 140 ? 11.5 -20.578 -13.203 1 98.88 140 GLY A C 1
ATOM 1009 O O . GLY A 1 140 ? 10.633 -21.422 -13.438 1 98.88 140 GLY A O 1
ATOM 1010 N N . GLY A 1 141 ? 12.695 -20.719 -13.695 1 98.75 141 GLY A N 1
ATOM 1011 C CA . GLY A 1 141 ? 13.094 -21.844 -14.539 1 98.75 141 GLY A CA 1
ATOM 1012 C C . GLY A 1 141 ? 14.102 -21.438 -15.602 1 98.75 141 GLY A C 1
ATOM 1013 O O . GLY A 1 141 ? 14.578 -20.312 -15.625 1 98.75 141 GLY A O 1
ATOM 1014 N N . GLU A 1 142 ? 14.422 -22.344 -16.516 1 98.56 142 GLU A N 1
ATOM 1015 C CA . GLU A 1 142 ? 15.445 -22.141 -17.531 1 98.56 142 GLU A CA 1
ATOM 1016 C C . GLU A 1 142 ? 14.953 -21.188 -18.625 1 98.56 142 GLU A C 1
ATOM 1018 O O . GLU A 1 142 ? 13.797 -21.266 -19.047 1 98.56 142 GLU A O 1
ATOM 1023 N N . PRO A 1 143 ? 15.82 -20.359 -19.094 1 98.5 143 PRO A N 1
ATOM 1024 C CA . PRO A 1 143 ? 15.453 -19.406 -20.141 1 98.5 143 PRO A CA 1
ATOM 1025 C C . PRO A 1 143 ? 14.898 -20.078 -21.391 1 98.5 143 PRO A C 1
ATOM 1027 O O . PRO A 1 143 ? 13.992 -19.547 -22.047 1 98.5 143 PRO A O 1
ATOM 1030 N N . GLU A 1 144 ? 15.406 -21.188 -21.688 1 98.31 144 GLU A N 1
ATOM 1031 C CA . GLU A 1 144 ? 14.945 -21.891 -22.875 1 98.31 144 GLU A CA 1
ATOM 1032 C C . GLU A 1 144 ? 13.484 -22.312 -22.734 1 98.31 144 GLU A C 1
ATOM 1034 O O . GLU A 1 144 ? 12.727 -22.281 -23.719 1 98.31 144 GLU A O 1
ATOM 1039 N N . ASN A 1 145 ? 13.125 -22.828 -21.578 1 98.62 145 ASN A N 1
ATOM 1040 C CA . ASN A 1 145 ? 11.742 -23.188 -21.328 1 98.62 145 ASN A CA 1
ATOM 1041 C C . ASN A 1 145 ? 10.82 -21.969 -21.344 1 98.62 145 ASN A C 1
ATOM 1043 O O . ASN A 1 145 ? 9.688 -22.047 -21.812 1 98.62 145 ASN A O 1
ATOM 1047 N N . LEU A 1 146 ? 11.344 -20.844 -20.812 1 98.81 146 LEU A N 1
ATOM 1048 C CA . LEU A 1 146 ? 10.578 -19.609 -20.844 1 98.81 146 LEU A CA 1
ATOM 1049 C C . LEU A 1 146 ? 10.336 -19.156 -22.281 1 98.81 146 LEU A C 1
ATOM 1051 O O . LEU A 1 146 ? 9.242 -18.688 -22.625 1 98.81 146 LEU A O 1
ATOM 1055 N N . GLU A 1 147 ? 11.32 -19.25 -23.094 1 98.5 147 GLU A N 1
ATOM 1056 C CA . GLU A 1 147 ? 11.172 -18.875 -24.5 1 98.5 147 GLU A CA 1
ATOM 1057 C C . GLU A 1 147 ? 10.086 -19.703 -25.172 1 98.5 147 GLU A C 1
ATOM 1059 O O . GLU A 1 147 ? 9.289 -19.156 -25.953 1 98.5 147 GLU A O 1
ATOM 1064 N N . LYS A 1 148 ? 10.039 -20.984 -24.875 1 97.88 148 LYS A N 1
ATOM 1065 C CA . LYS A 1 148 ? 9.016 -21.875 -25.422 1 97.88 148 LYS A CA 1
ATOM 1066 C C . LYS A 1 148 ? 7.629 -21.5 -24.906 1 97.88 148 LYS A C 1
ATOM 1068 O O . LYS A 1 148 ? 6.633 -21.641 -25.625 1 97.88 148 LYS A O 1
ATOM 1073 N N . ALA A 1 149 ? 7.57 -21.016 -23.719 1 98.69 149 ALA A N 1
ATOM 1074 C CA . ALA A 1 149 ? 6.309 -20.719 -23.047 1 98.69 149 ALA A CA 1
ATOM 1075 C C . ALA A 1 149 ? 5.801 -19.328 -23.422 1 98.69 149 ALA A C 1
ATOM 1077 O O . ALA A 1 149 ? 4.629 -19.016 -23.203 1 98.69 149 ALA A O 1
ATOM 1078 N N . LYS A 1 150 ? 6.602 -18.438 -23.922 1 98.44 150 LYS A N 1
ATOM 1079 C CA . LYS A 1 150 ? 6.375 -17.016 -24.078 1 98.44 150 LYS A CA 1
ATOM 1080 C C . LYS A 1 150 ? 5.082 -16.734 -24.844 1 98.44 150 LYS A C 1
ATOM 1082 O O . LYS A 1 150 ? 4.285 -15.883 -24.438 1 98.44 150 LYS A O 1
ATOM 1087 N N . PRO A 1 151 ? 4.809 -17.422 -25.969 1 98.44 151 PRO A N 1
ATOM 1088 C CA . PRO A 1 151 ? 3.572 -17.141 -26.703 1 98.44 151 PRO A CA 1
ATOM 1089 C C . PRO A 1 151 ? 2.318 -17.375 -25.859 1 98.44 151 PRO A C 1
ATOM 1091 O O . PRO A 1 151 ? 1.302 -16.703 -26.062 1 98.44 151 PRO A O 1
ATOM 1094 N N . ILE A 1 152 ? 2.396 -18.328 -24.969 1 98.81 152 ILE A N 1
ATOM 1095 C CA . ILE A 1 152 ? 1.271 -18.656 -24.094 1 98.81 152 ILE A CA 1
ATOM 1096 C C . ILE A 1 152 ? 1.153 -17.625 -22.984 1 98.81 152 ILE A C 1
ATOM 1098 O O . ILE A 1 152 ? 0.064 -17.109 -22.703 1 98.81 152 ILE A O 1
ATOM 1102 N N . LEU A 1 153 ? 2.297 -17.266 -22.359 1 98.88 153 LEU A N 1
ATOM 1103 C CA . LEU A 1 153 ? 2.318 -16.312 -21.25 1 98.88 153 LEU A CA 1
ATOM 1104 C C . LEU A 1 153 ? 1.875 -14.938 -21.719 1 98.88 153 LEU A C 1
ATOM 1106 O O . LEU A 1 153 ? 1.238 -14.195 -20.969 1 98.88 153 LEU A O 1
ATOM 1110 N N . ASP A 1 154 ? 2.15 -14.602 -23 1 98.69 154 ASP A N 1
ATOM 1111 C CA . ASP A 1 154 ? 1.784 -13.305 -23.562 1 98.69 154 ASP A CA 1
ATOM 1112 C C . ASP A 1 154 ? 0.27 -13.18 -23.703 1 98.69 154 ASP A C 1
ATOM 1114 O O . ASP A 1 154 ? -0.271 -12.07 -23.688 1 98.69 154 ASP A O 1
ATOM 1118 N N . VAL A 1 155 ? -0.439 -14.281 -23.875 1 98.75 155 VAL A N 1
ATOM 1119 C CA . VAL A 1 155 ? -1.896 -14.297 -23.953 1 98.75 155 VAL A CA 1
ATOM 1120 C C . VAL A 1 155 ? -2.498 -14.109 -22.562 1 98.75 155 VAL A C 1
ATOM 1122 O O . VAL A 1 155 ? -3.51 -13.414 -22.406 1 98.75 155 VAL A O 1
ATOM 1125 N N . LEU A 1 156 ? -1.829 -14.625 -21.547 1 98.81 156 LEU A N 1
ATOM 1126 C CA . LEU A 1 156 ? -2.395 -14.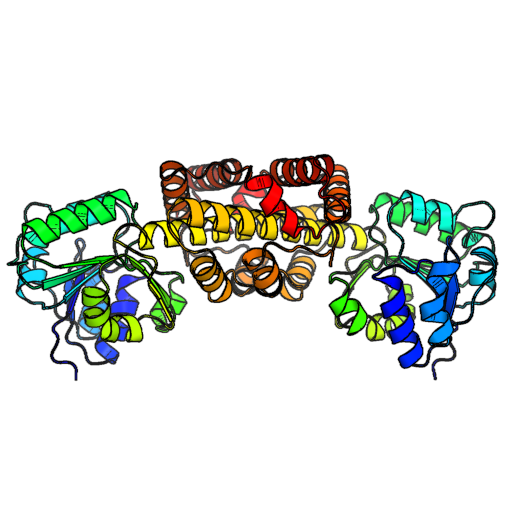711 -20.203 1 98.81 156 LEU A CA 1
ATOM 1127 C C . LEU A 1 156 ? -2.049 -13.477 -19.375 1 98.81 156 LEU A C 1
ATOM 1129 O O . LEU A 1 156 ? -2.723 -13.172 -18.391 1 98.81 156 LEU A O 1
ATOM 1133 N N . GLY A 1 157 ? -0.958 -12.844 -19.797 1 98.75 157 GLY A N 1
ATOM 1134 C CA . GLY A 1 157 ? -0.486 -11.75 -18.953 1 98.75 157 GLY A CA 1
ATOM 1135 C C . GLY A 1 157 ? 0.028 -10.562 -19.734 1 98.75 157 GLY A C 1
ATOM 1136 O O . GLY A 1 157 ? 0.32 -10.688 -20.922 1 98.75 157 GLY A O 1
ATOM 1137 N N . LYS A 1 158 ? 0.144 -9.445 -19.078 1 98.56 158 LYS A N 1
ATOM 1138 C CA . LYS A 1 158 ? 0.644 -8.211 -19.672 1 98.56 158 LYS A CA 1
ATOM 1139 C C . LYS A 1 158 ? 2.15 -8.07 -19.469 1 98.56 158 LYS A C 1
ATOM 1141 O O . LYS A 1 158 ? 2.797 -7.254 -20.125 1 98.56 158 LYS A O 1
ATOM 1146 N N . LEU A 1 159 ? 2.674 -8.859 -18.578 1 98.75 159 LEU A N 1
ATOM 1147 C CA . LEU A 1 159 ? 4.086 -8.773 -18.219 1 98.75 159 LEU A CA 1
ATOM 1148 C C . LEU A 1 159 ? 4.598 -10.117 -17.703 1 98.75 159 LEU A C 1
ATOM 1150 O O . LEU A 1 159 ? 3.908 -10.805 -16.953 1 98.75 159 LEU A O 1
ATOM 1154 N N . THR A 1 160 ? 5.742 -10.531 -18.156 1 98.88 160 THR A N 1
ATOM 1155 C CA . THR A 1 160 ? 6.449 -11.703 -17.656 1 98.88 160 THR A CA 1
ATOM 1156 C C . THR A 1 160 ? 7.766 -11.305 -17 1 98.88 160 THR A C 1
ATOM 1158 O O . THR A 1 160 ? 8.586 -10.609 -17.594 1 98.88 160 THR A O 1
ATOM 1161 N N . VAL A 1 161 ? 7.93 -11.68 -15.758 1 98.88 161 VAL A N 1
ATOM 1162 C CA . VAL A 1 161 ? 9.172 -11.398 -15.039 1 98.88 161 VAL A CA 1
ATOM 1163 C C . VAL A 1 161 ? 9.898 -12.711 -14.742 1 98.88 161 VAL A C 1
ATOM 1165 O O . VAL A 1 161 ? 9.375 -13.57 -14.031 1 98.88 161 VAL A O 1
ATOM 1168 N N . HIS A 1 162 ? 11.078 -12.852 -15.305 1 98.94 162 HIS A N 1
ATOM 1169 C CA . HIS A 1 162 ? 11.922 -14.008 -15 1 98.94 162 HIS A CA 1
ATOM 1170 C C . HIS A 1 162 ? 12.742 -13.773 -13.734 1 98.94 162 HIS A C 1
ATOM 1172 O O . HIS A 1 162 ? 13.586 -12.875 -13.695 1 98.94 162 HIS A O 1
ATOM 1178 N N . ASN A 1 163 ? 12.555 -14.625 -12.719 1 98.81 163 ASN A N 1
ATOM 1179 C CA . ASN A 1 163 ? 13.102 -14.336 -11.398 1 98.81 163 ASN A CA 1
ATOM 1180 C C . ASN A 1 163 ? 14.297 -15.227 -11.078 1 98.81 163 ASN A C 1
ATOM 1182 O O . ASN A 1 163 ? 14.961 -15.031 -10.055 1 98.81 163 ASN A O 1
ATOM 1186 N N . GLY A 1 164 ? 14.57 -16.203 -11.914 1 98.56 164 GLY A N 1
ATOM 1187 C CA . GLY A 1 164 ? 15.688 -17.094 -11.648 1 98.56 164 GLY A CA 1
ATOM 1188 C C . GLY A 1 164 ? 15.336 -18.562 -11.859 1 98.56 164 GLY A C 1
ATOM 1189 O O . GLY A 1 164 ? 14.547 -18.891 -12.742 1 98.56 164 GLY A O 1
ATOM 1190 N N . PRO A 1 165 ? 16 -19.484 -11.18 1 98.69 165 PRO A N 1
ATOM 1191 C CA . PRO A 1 165 ? 15.734 -20.922 -11.32 1 98.69 165 PRO A CA 1
ATOM 1192 C C . PRO A 1 165 ? 14.391 -21.328 -10.727 1 98.69 165 PRO A C 1
ATOM 1194 O O . PRO A 1 165 ? 13.711 -20.516 -10.094 1 98.69 165 PRO A O 1
ATOM 1197 N N . VAL A 1 166 ? 14.047 -22.562 -10.922 1 98.75 166 VAL A N 1
ATOM 1198 C CA . VAL A 1 166 ? 12.82 -23.094 -10.344 1 98.75 166 VAL A CA 1
ATOM 1199 C C . VAL A 1 166 ? 12.82 -22.875 -8.828 1 98.75 166 VAL A C 1
ATOM 1201 O O . VAL A 1 166 ? 13.82 -23.141 -8.156 1 98.75 166 VAL A O 1
ATOM 1204 N N . GLY A 1 167 ? 11.781 -22.391 -8.328 1 98.62 167 GLY A N 1
ATOM 1205 C CA . GLY A 1 167 ? 11.648 -21.969 -6.938 1 98.62 167 GLY A CA 1
ATOM 1206 C C . GLY A 1 167 ? 11.57 -20.469 -6.777 1 98.62 167 GLY A C 1
ATOM 1207 O O . GLY A 1 167 ? 10.93 -19.969 -5.844 1 98.62 167 GLY A O 1
ATOM 1208 N N . SER A 1 168 ? 12.148 -19.719 -7.672 1 98.75 168 SER A N 1
ATOM 1209 C CA . SER A 1 168 ? 12.211 -18.266 -7.566 1 98.75 168 SER A CA 1
ATOM 1210 C C . SER A 1 168 ? 10.867 -17.625 -7.906 1 98.75 168 SER A C 1
ATOM 1212 O O . SER A 1 168 ? 10.508 -16.594 -7.352 1 98.75 168 SER A O 1
ATOM 1214 N N . GLY A 1 169 ? 10.117 -18.203 -8.836 1 98.81 169 GLY A N 1
ATOM 1215 C CA . GLY A 1 169 ? 8.781 -17.703 -9.117 1 98.81 169 GLY A CA 1
ATOM 1216 C C . GLY A 1 169 ? 7.844 -17.797 -7.93 1 98.81 169 GLY A C 1
ATOM 1217 O O . GLY A 1 169 ? 7.129 -16.828 -7.625 1 98.81 169 GLY A O 1
ATOM 1218 N N . SER A 1 170 ? 7.875 -18.953 -7.293 1 98.69 170 SER A N 1
ATOM 1219 C CA . SER A 1 170 ? 7.078 -19.156 -6.086 1 98.69 170 SER A CA 1
ATOM 1220 C C . SER A 1 170 ? 7.492 -18.188 -4.988 1 98.69 170 SER A C 1
ATOM 1222 O O . SER A 1 170 ? 6.645 -17.625 -4.297 1 98.69 170 SER A O 1
ATOM 1224 N N . ALA A 1 171 ? 8.781 -17.984 -4.836 1 98.75 171 ALA A N 1
ATOM 1225 C CA . ALA A 1 171 ? 9.281 -17.047 -3.822 1 98.75 171 ALA A CA 1
ATOM 1226 C C . ALA A 1 171 ? 8.805 -15.625 -4.102 1 98.75 171 ALA A C 1
ATOM 1228 O O . ALA A 1 171 ? 8.406 -14.906 -3.184 1 98.75 171 ALA A O 1
ATOM 1229 N N . ALA A 1 172 ? 8.844 -15.234 -5.371 1 98.94 172 ALA A N 1
ATOM 1230 C CA . ALA A 1 172 ? 8.367 -13.914 -5.766 1 98.94 172 ALA A CA 1
ATOM 1231 C C . ALA A 1 172 ? 6.879 -13.75 -5.465 1 98.94 172 ALA A C 1
ATOM 1233 O O . ALA A 1 172 ? 6.441 -12.703 -4.984 1 98.94 172 ALA A O 1
ATOM 1234 N N . LYS A 1 173 ? 6.094 -14.797 -5.73 1 98.94 173 LYS A N 1
ATOM 1235 C CA . LYS A 1 173 ? 4.656 -14.781 -5.469 1 98.94 173 LYS A CA 1
ATOM 1236 C C . LYS A 1 173 ? 4.367 -14.617 -3.98 1 98.94 173 LYS A C 1
ATOM 1238 O O . LYS A 1 173 ? 3.498 -13.836 -3.594 1 98.94 173 LYS A O 1
ATOM 1243 N N . LEU A 1 174 ? 5.105 -15.383 -3.203 1 98.88 174 LEU A N 1
ATOM 1244 C CA . LEU A 1 174 ? 4.902 -15.289 -1.762 1 98.88 174 LEU A CA 1
ATOM 1245 C C . LEU A 1 174 ? 5.254 -13.898 -1.252 1 98.88 174 LEU A C 1
ATOM 1247 O O . LEU A 1 174 ? 4.582 -13.367 -0.364 1 98.88 174 LEU A O 1
ATOM 1251 N N . ALA A 1 175 ? 6.301 -13.289 -1.797 1 98.94 175 ALA A N 1
ATOM 1252 C CA . ALA A 1 175 ? 6.715 -11.945 -1.395 1 98.94 175 ALA A CA 1
ATOM 1253 C C . ALA A 1 175 ? 5.645 -10.914 -1.739 1 98.94 175 ALA A C 1
ATOM 1255 O O . ALA A 1 175 ? 5.27 -10.094 -0.898 1 98.94 175 ALA A O 1
ATOM 1256 N N . ILE A 1 176 ? 5.117 -10.977 -2.988 1 98.94 176 ILE A N 1
ATOM 1257 C CA . ILE A 1 176 ? 4.148 -9.969 -3.416 1 98.94 176 ILE A CA 1
ATOM 1258 C C . ILE A 1 176 ? 2.844 -10.148 -2.643 1 98.94 176 ILE A C 1
ATOM 1260 O O . ILE A 1 176 ? 2.156 -9.172 -2.336 1 98.94 176 ILE A O 1
ATOM 1264 N N . ASN A 1 177 ? 2.484 -11.367 -2.326 1 98.88 177 ASN A N 1
ATOM 1265 C CA . ASN A 1 177 ? 1.252 -11.602 -1.582 1 98.88 177 ASN A CA 1
ATOM 1266 C C . ASN A 1 177 ? 1.4 -11.219 -0.113 1 98.88 177 ASN A C 1
ATOM 1268 O O . ASN A 1 177 ? 0.427 -10.82 0.529 1 98.88 177 ASN A O 1
ATOM 1272 N N . TYR A 1 178 ? 2.635 -11.352 0.382 1 98.94 178 TYR A N 1
ATOM 1273 C CA . TYR A 1 178 ? 2.898 -10.797 1.705 1 98.94 178 TYR A CA 1
ATOM 1274 C C . TYR A 1 178 ? 2.621 -9.305 1.733 1 98.94 178 TYR A C 1
ATOM 1276 O O . TYR A 1 178 ? 1.93 -8.812 2.629 1 98.94 178 TYR A O 1
ATOM 1284 N N . PHE A 1 179 ? 3.133 -8.594 0.784 1 98.94 179 PHE A N 1
ATOM 1285 C CA . PHE A 1 179 ? 2.92 -7.156 0.71 1 98.94 179 PHE A CA 1
ATOM 1286 C C . PHE A 1 179 ? 1.438 -6.836 0.542 1 98.94 179 PHE A C 1
ATOM 1288 O O . PHE A 1 179 ? 0.934 -5.883 1.136 1 98.94 179 PHE A O 1
ATOM 1295 N N . LEU A 1 180 ? 0.735 -7.629 -0.254 1 98.94 180 LEU A N 1
ATOM 1296 C CA . LEU A 1 180 ? -0.705 -7.477 -0.437 1 98.94 180 LEU A CA 1
ATOM 1297 C C . LEU A 1 180 ? -1.437 -7.586 0.897 1 98.94 180 LEU A C 1
ATOM 1299 O O . LEU A 1 180 ? -2.285 -6.75 1.215 1 98.94 180 LEU A O 1
ATOM 1303 N N . ALA A 1 181 ? -1.081 -8.609 1.657 1 98.94 181 ALA A N 1
ATOM 1304 C CA . ALA A 1 181 ? -1.724 -8.836 2.947 1 98.94 181 ALA A CA 1
ATOM 1305 C C . ALA A 1 181 ? -1.47 -7.676 3.902 1 98.94 181 ALA A C 1
ATOM 1307 O O . ALA A 1 181 ? -2.395 -7.191 4.562 1 98.94 181 ALA A O 1
ATOM 1308 N N . VAL A 1 182 ? -0.202 -7.234 3.963 1 98.94 182 VAL A N 1
ATOM 1309 C CA . VAL A 1 182 ? 0.168 -6.125 4.836 1 98.94 182 VAL A CA 1
ATOM 1310 C C . VAL A 1 182 ? -0.593 -4.867 4.422 1 98.94 182 VAL A C 1
ATOM 1312 O O . VAL A 1 182 ? -1.12 -4.145 5.273 1 98.94 182 VAL A O 1
ATOM 1315 N N . THR A 1 183 ? -0.67 -4.609 3.145 1 98.94 183 THR A N 1
ATOM 1316 C CA . THR A 1 183 ? -1.326 -3.418 2.619 1 98.94 183 THR A CA 1
ATOM 1317 C C . THR A 1 183 ? -2.814 -3.424 2.961 1 98.94 183 THR A C 1
ATOM 1319 O O . THR A 1 183 ? -3.342 -2.434 3.473 1 98.94 183 THR A O 1
ATOM 1322 N N . LEU A 1 184 ? -3.488 -4.539 2.766 1 98.94 184 LEU A N 1
ATOM 1323 C CA . LEU A 1 184 ? -4.934 -4.57 2.953 1 98.94 184 LEU A CA 1
ATOM 1324 C C . LEU A 1 184 ? -5.289 -4.598 4.434 1 98.94 184 LEU A C 1
ATOM 1326 O O . LEU A 1 184 ? -6.285 -3.996 4.848 1 98.94 184 LEU A O 1
ATOM 1330 N N . GLN A 1 185 ? -4.512 -5.352 5.223 1 98.94 185 GLN A N 1
ATOM 1331 C CA . GLN A 1 185 ? -4.754 -5.25 6.656 1 98.94 185 GLN A CA 1
ATOM 1332 C C . GLN A 1 185 ? -4.469 -3.838 7.164 1 98.94 185 GLN A C 1
ATOM 1334 O O . GLN A 1 185 ? -5.203 -3.318 8.008 1 98.94 185 GLN A O 1
ATOM 1339 N N . GLY A 1 186 ? -3.324 -3.221 6.688 1 98.94 186 GLY A N 1
ATOM 1340 C CA . GLY A 1 186 ? -3.053 -1.833 7.027 1 98.94 186 GLY A CA 1
ATOM 1341 C C . GLY A 1 186 ? -4.199 -0.9 6.68 1 98.94 186 GLY A C 1
ATOM 1342 O O . GLY A 1 186 ? -4.547 -0.018 7.469 1 98.94 186 GLY A O 1
ATOM 1343 N N . LEU A 1 187 ? -4.793 -1.091 5.5 1 98.94 187 LEU A N 1
ATOM 1344 C CA . LEU A 1 187 ? -5.945 -0.298 5.082 1 98.94 187 LEU A CA 1
ATOM 1345 C C . LEU A 1 187 ? -7.117 -0.492 6.035 1 98.94 187 LEU A C 1
ATOM 1347 O O . LEU A 1 187 ? -7.758 0.48 6.445 1 98.94 187 LEU A O 1
ATOM 1351 N N . ALA A 1 188 ? -7.391 -1.761 6.359 1 98.94 188 ALA A N 1
ATOM 1352 C CA . ALA A 1 188 ? -8.484 -2.078 7.273 1 98.94 188 ALA A CA 1
ATOM 1353 C C . ALA A 1 188 ? -8.297 -1.38 8.617 1 98.94 188 ALA A C 1
ATOM 1355 O O . ALA A 1 188 ? -9.219 -0.735 9.125 1 98.94 188 ALA A O 1
ATOM 1356 N N . GLU A 1 189 ? -7.109 -1.52 9.188 1 98.94 189 GLU A N 1
ATOM 1357 C CA . GLU A 1 189 ? -6.812 -0.917 10.477 1 98.94 189 GLU A CA 1
ATOM 1358 C C . GLU A 1 189 ? -6.922 0.604 10.414 1 98.94 189 GLU A C 1
ATOM 1360 O O . GLU A 1 189 ? -7.371 1.239 11.375 1 98.94 189 GLU A O 1
ATOM 1365 N N . THR A 1 190 ? -6.48 1.181 9.32 1 98.94 190 THR A N 1
ATOM 1366 C CA . THR A 1 190 ? -6.551 2.623 9.109 1 98.94 190 THR A CA 1
ATOM 1367 C C . THR A 1 190 ? -8 3.1 9.094 1 98.94 190 THR A C 1
ATOM 1369 O O . THR A 1 190 ? -8.344 4.074 9.766 1 98.94 190 THR A O 1
ATOM 1372 N N . VAL A 1 191 ? -8.828 2.422 8.336 1 98.94 191 VAL A N 1
ATOM 1373 C CA . VAL A 1 191 ? -10.242 2.77 8.219 1 98.94 191 VAL A CA 1
ATOM 1374 C C . VAL A 1 191 ? -10.922 2.66 9.586 1 98.94 191 VAL A C 1
ATOM 1376 O O . VAL A 1 191 ? -11.672 3.551 9.984 1 98.94 191 VAL A O 1
ATOM 1379 N N . LEU A 1 192 ? -10.648 1.588 10.297 1 98.88 192 LEU A N 1
ATOM 1380 C CA . LEU A 1 192 ? -11.266 1.365 11.602 1 98.88 192 LEU A CA 1
ATOM 1381 C C . LEU A 1 192 ? -10.789 2.4 12.617 1 98.88 192 LEU A C 1
ATOM 1383 O O . LEU A 1 192 ? -11.578 2.908 13.414 1 98.88 192 LEU A O 1
ATOM 1387 N N . PHE A 1 193 ? -9.516 2.713 12.602 1 98.88 193 PHE A N 1
ATOM 1388 C CA . PHE A 1 193 ? -8.953 3.732 13.484 1 98.88 193 PHE A CA 1
ATOM 1389 C C . PHE A 1 193 ? -9.586 5.094 13.203 1 98.88 193 PHE A C 1
ATOM 1391 O O . PHE A 1 193 ? -9.969 5.809 14.133 1 98.88 193 PHE A O 1
ATOM 1398 N N . ALA A 1 194 ? -9.648 5.449 11.891 1 98.88 194 ALA A N 1
ATOM 1399 C CA . ALA A 1 194 ? -10.266 6.711 11.492 1 98.88 194 ALA A CA 1
ATOM 1400 C C . ALA A 1 194 ? -11.711 6.785 11.969 1 98.88 194 ALA A C 1
ATOM 1402 O O . ALA A 1 194 ? -12.133 7.789 12.555 1 98.88 194 ALA A O 1
ATOM 1403 N N . LYS A 1 195 ? -12.438 5.719 11.75 1 98.62 195 LYS A N 1
ATOM 1404 C CA . LYS A 1 195 ? -13.836 5.652 12.148 1 98.62 195 LYS A CA 1
ATOM 1405 C C . LYS A 1 195 ? -13.984 5.852 13.656 1 98.62 195 LYS A C 1
ATOM 1407 O O . LYS A 1 195 ? -14.867 6.59 14.109 1 98.62 195 LYS A O 1
ATOM 1412 N N . ALA A 1 196 ? -13.148 5.246 14.406 1 98.44 196 ALA A N 1
ATOM 1413 C CA . ALA A 1 196 ? -13.18 5.344 15.859 1 98.44 196 ALA A CA 1
ATOM 1414 C C . ALA A 1 196 ? -12.906 6.777 16.312 1 98.44 196 ALA A C 1
ATOM 1416 O O . ALA A 1 196 ? -13.242 7.148 17.438 1 98.44 196 ALA A O 1
ATOM 1417 N N . ASN A 1 197 ? -12.328 7.566 15.453 1 98.31 197 ASN A N 1
ATOM 1418 C CA . ASN A 1 197 ? -11.992 8.945 15.789 1 98.31 197 ASN A CA 1
ATOM 1419 C C . ASN A 1 197 ? -12.867 9.938 15.031 1 98.31 197 ASN A C 1
ATOM 1421 O O . ASN A 1 197 ? -12.469 11.086 14.82 1 98.31 197 ASN A O 1
ATOM 1425 N N . GLY A 1 198 ? -13.969 9.469 14.508 1 98.12 198 GLY A N 1
ATOM 1426 C CA . GLY A 1 198 ? -15.023 10.336 14.008 1 98.12 198 GLY A CA 1
ATOM 1427 C C . GLY A 1 198 ? -14.875 10.664 12.531 1 98.12 198 GLY A C 1
ATOM 1428 O O . GLY A 1 198 ? -15.586 11.523 12.016 1 98.12 198 GLY A O 1
ATOM 1429 N N . ILE A 1 199 ? -14.016 10.078 11.836 1 98.75 199 ILE A N 1
ATOM 1430 C CA . ILE A 1 199 ? -13.828 10.289 10.406 1 98.75 199 ILE A CA 1
ATOM 1431 C C . ILE A 1 199 ? -14.641 9.266 9.617 1 98.75 199 ILE A C 1
ATOM 1433 O O . ILE A 1 199 ? -14.555 8.062 9.883 1 98.75 199 ILE A O 1
ATOM 1437 N N . SER A 1 200 ? -15.414 9.766 8.672 1 98.75 200 SER A N 1
ATOM 1438 C CA . SER A 1 200 ? -16.219 8.828 7.895 1 98.75 200 SER A CA 1
ATOM 1439 C C . SER A 1 200 ? -15.352 7.895 7.066 1 98.75 200 SER A C 1
ATOM 1441 O O . SER A 1 200 ? -14.266 8.281 6.617 1 98.75 200 SER A O 1
ATOM 1443 N N . THR A 1 201 ? -15.875 6.672 6.895 1 98.81 201 THR A N 1
ATOM 1444 C CA . THR A 1 201 ? -15.172 5.707 6.055 1 98.81 201 THR A CA 1
ATOM 1445 C C . THR A 1 201 ? -14.977 6.254 4.645 1 98.81 201 THR A C 1
ATOM 1447 O O . THR A 1 201 ? -13.906 6.078 4.051 1 98.81 201 THR A O 1
ATOM 1450 N N . GLU A 1 202 ? -15.93 6.973 4.152 1 98.81 202 GLU A N 1
ATOM 1451 C CA . GLU A 1 202 ? -15.867 7.574 2.822 1 98.81 202 GLU A CA 1
ATOM 1452 C C . GLU A 1 202 ? -14.719 8.578 2.73 1 98.81 202 GLU A C 1
ATOM 1454 O O . GLU A 1 202 ? -13.93 8.547 1.784 1 98.81 202 GLU A O 1
ATOM 1459 N N . ASN A 1 203 ? -14.617 9.477 3.721 1 98.88 203 ASN A N 1
ATOM 1460 C CA . ASN A 1 203 ? -13.547 10.461 3.729 1 98.88 203 ASN A CA 1
ATOM 1461 C C . ASN A 1 203 ? -12.172 9.797 3.797 1 98.88 203 ASN A C 1
ATOM 1463 O O . ASN A 1 203 ? -11.266 10.164 3.053 1 98.88 203 ASN A O 1
ATOM 1467 N N . MET A 1 204 ? -12.062 8.797 4.66 1 98.94 204 MET A N 1
ATOM 1468 C CA . MET A 1 204 ? -10.766 8.164 4.844 1 98.94 204 MET A CA 1
ATOM 1469 C C . MET A 1 204 ? -10.328 7.445 3.572 1 98.94 204 MET A C 1
ATOM 1471 O O . MET A 1 204 ? -9.156 7.516 3.189 1 98.94 204 MET A O 1
ATOM 1475 N N . LEU A 1 205 ? -11.297 6.754 2.938 1 98.94 205 LEU A N 1
ATOM 1476 C CA . LEU A 1 205 ? -10.961 6.062 1.696 1 98.94 205 LEU A CA 1
ATOM 1477 C C . LEU A 1 205 ? -10.609 7.059 0.596 1 98.94 205 LEU A C 1
ATOM 1479 O O . LEU A 1 205 ? -9.734 6.797 -0.23 1 98.94 205 LEU A O 1
ATOM 1483 N N . THR A 1 206 ? -11.25 8.219 0.578 1 98.94 206 THR A N 1
ATOM 1484 C CA . THR A 1 206 ? -10.898 9.273 -0.361 1 98.94 206 THR A CA 1
ATOM 1485 C C . THR A 1 206 ? -9.477 9.766 -0.111 1 98.94 206 THR A C 1
ATOM 1487 O O . THR A 1 206 ? -8.688 9.898 -1.047 1 98.94 206 THR A O 1
ATOM 1490 N N . ILE A 1 207 ? -9.148 10.008 1.141 1 98.94 207 ILE A N 1
ATOM 1491 C CA . ILE A 1 207 ? -7.824 10.477 1.529 1 98.94 207 ILE A CA 1
ATOM 1492 C C . ILE A 1 207 ? -6.77 9.469 1.093 1 98.94 207 ILE A C 1
ATOM 1494 O O . ILE A 1 207 ? -5.734 9.836 0.536 1 98.94 207 ILE A O 1
ATOM 1498 N N . VAL A 1 208 ? -7.047 8.18 1.278 1 98.94 208 VAL A N 1
ATOM 1499 C CA . VAL A 1 208 ? -6.133 7.113 0.884 1 98.94 208 VAL A CA 1
ATOM 1500 C C . VAL A 1 208 ? -5.965 7.109 -0.634 1 98.94 208 VAL A C 1
ATOM 1502 O O . VAL A 1 208 ? -4.844 7.199 -1.142 1 98.94 208 VAL A O 1
ATOM 1505 N N . ASN A 1 209 ? -7.078 7.078 -1.352 1 98.88 209 ASN A N 1
ATOM 1506 C CA . ASN A 1 209 ? -7.059 6.848 -2.793 1 98.88 209 ASN A CA 1
ATOM 1507 C C . ASN A 1 209 ? -6.488 8.047 -3.543 1 98.88 209 ASN A C 1
ATOM 1509 O O . ASN A 1 209 ? -5.883 7.891 -4.605 1 98.88 209 ASN A O 1
ATOM 1513 N N . GLU A 1 210 ? -6.582 9.203 -2.961 1 98.56 210 GLU A N 1
ATOM 1514 C CA . GLU A 1 210 ? -6.094 10.406 -3.623 1 98.56 210 GLU A CA 1
ATO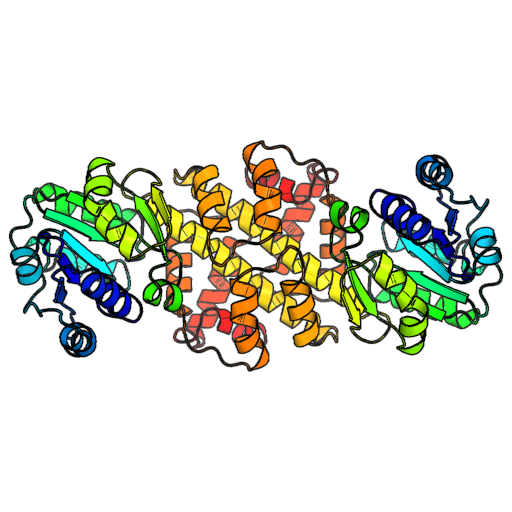M 1515 C C . GLU A 1 210 ? -4.68 10.75 -3.17 1 98.56 210 GLU A C 1
ATOM 1517 O O . GLU A 1 210 ? -4.055 11.672 -3.705 1 98.56 210 GLU A O 1
ATOM 1522 N N . GLY A 1 211 ? -4.203 10.055 -2.189 1 98.25 211 GLY A N 1
ATOM 1523 C CA . GLY A 1 211 ? -2.861 10.281 -1.674 1 98.25 211 GLY A CA 1
ATOM 1524 C C . GLY A 1 211 ? -1.816 9.391 -2.324 1 98.25 211 GLY A C 1
ATOM 1525 O O . GLY A 1 211 ? -2.125 8.633 -3.244 1 98.25 211 GLY A O 1
ATOM 1526 N N . ALA A 1 212 ? -0.594 9.477 -1.826 1 97.38 212 ALA A N 1
ATOM 1527 C CA . ALA A 1 212 ? 0.556 8.789 -2.406 1 97.38 212 ALA A CA 1
ATOM 1528 C C . ALA A 1 212 ? 0.45 7.277 -2.211 1 97.38 212 ALA A C 1
ATOM 1530 O O . ALA A 1 212 ? 1.006 6.5 -2.992 1 97.38 212 ALA A O 1
ATOM 1531 N N . VAL A 1 213 ? -0.33 6.809 -1.212 1 98.56 213 VAL A N 1
ATOM 1532 C CA . VAL A 1 213 ? -0.386 5.395 -0.862 1 98.56 213 VAL A CA 1
ATOM 1533 C C . VAL A 1 213 ? -1.553 4.727 -1.589 1 98.56 213 VAL A C 1
ATOM 1535 O O . VAL A 1 213 ? -1.724 3.508 -1.515 1 98.56 213 VAL A O 1
ATOM 1538 N N . GLY A 1 214 ? -2.426 5.547 -2.254 1 98.69 214 GLY A N 1
ATOM 1539 C CA . GLY A 1 214 ? -3.506 4.969 -3.037 1 98.69 214 GLY A CA 1
ATOM 1540 C C . GLY A 1 214 ? -3.018 4.066 -4.156 1 98.69 214 GLY A C 1
ATOM 1541 O O . GLY A 1 214 ? -2.041 4.387 -4.836 1 98.69 214 GLY A O 1
ATOM 1542 N N . SER A 1 215 ? -3.633 2.953 -4.32 1 98.62 215 SER A N 1
ATOM 1543 C CA . SER A 1 215 ? -3.264 1.965 -5.328 1 98.62 215 SER A CA 1
ATOM 1544 C C . SER A 1 215 ? -4.5 1.376 -6 1 98.62 215 SER A C 1
ATOM 1546 O O . SER A 1 215 ? -5.629 1.687 -5.621 1 98.62 215 SER A O 1
ATOM 1548 N N . GLY A 1 216 ? -4.219 0.584 -7.055 1 97.94 216 GLY A N 1
ATOM 1549 C CA . GLY A 1 216 ? -5.328 -0.121 -7.676 1 97.94 216 GLY A CA 1
ATOM 1550 C C . GLY A 1 216 ? -6.133 -0.949 -6.691 1 97.94 216 GLY A C 1
ATOM 1551 O O . GLY A 1 216 ? -7.363 -0.97 -6.75 1 97.94 216 GLY A O 1
ATOM 1552 N N . ILE A 1 217 ? -5.488 -1.55 -5.73 1 98.56 217 ILE A N 1
ATOM 1553 C CA . ILE A 1 217 ? -6.156 -2.471 -4.82 1 98.56 217 ILE A CA 1
ATOM 1554 C C . ILE A 1 217 ? -6.957 -1.685 -3.787 1 98.56 217 ILE A C 1
ATOM 1556 O O . ILE A 1 217 ? -8.039 -2.109 -3.373 1 98.56 217 ILE A O 1
ATOM 1560 N N . THR A 1 218 ? -6.461 -0.512 -3.271 1 98.88 218 THR A N 1
ATOM 1561 C CA . THR A 1 218 ? -7.246 0.272 -2.322 1 98.88 218 THR A CA 1
ATOM 1562 C C . THR A 1 218 ? -8.516 0.807 -2.98 1 98.88 218 THR A C 1
ATOM 1564 O O . THR A 1 218 ? -9.57 0.874 -2.346 1 98.88 218 THR A O 1
ATOM 1567 N N . LYS A 1 219 ? -8.398 1.182 -4.258 1 98.62 219 LYS A N 1
ATOM 1568 C CA . LYS A 1 219 ? -9.57 1.632 -5.004 1 98.62 219 LYS A CA 1
ATOM 1569 C C . LYS A 1 219 ? -10.562 0.491 -5.215 1 98.62 219 LYS A C 1
ATOM 1571 O O . LYS A 1 219 ? -11.766 0.667 -5.023 1 98.62 219 LYS A O 1
ATOM 1576 N N . LEU A 1 220 ? -10.039 -0.65 -5.555 1 98 220 LEU A N 1
ATOM 1577 C CA . LEU A 1 220 ? -10.883 -1.813 -5.812 1 98 220 LEU A CA 1
ATOM 1578 C C . LEU A 1 220 ? -11.633 -2.232 -4.555 1 98 220 LEU A C 1
ATOM 1580 O O . LEU A 1 220 ? -12.766 -2.705 -4.633 1 98 220 LEU A O 1
ATOM 1584 N N . LYS A 1 221 ? -11.016 -2.084 -3.395 1 98.62 221 LYS A N 1
ATOM 1585 C CA . LYS A 1 221 ? -11.609 -2.572 -2.154 1 98.62 221 LYS A CA 1
ATOM 1586 C C . LYS A 1 221 ? -12.484 -1.501 -1.504 1 98.62 221 LYS A C 1
ATOM 1588 O O . LYS A 1 221 ? -13.148 -1.759 -0.496 1 98.62 221 LYS A O 1
ATOM 1593 N N . THR A 1 222 ? -12.484 -0.269 -2.086 1 98.81 222 THR A N 1
ATOM 1594 C CA . THR A 1 222 ? -13.273 0.825 -1.539 1 98.81 222 THR A CA 1
ATOM 1595 C C . THR A 1 222 ? -14.758 0.45 -1.491 1 98.81 222 THR A C 1
ATOM 1597 O O . THR A 1 222 ? -15.398 0.579 -0.449 1 98.81 222 THR A O 1
ATOM 1600 N N . GLY A 1 223 ? -15.367 -0.026 -2.602 1 98.56 223 GLY A N 1
ATOM 1601 C CA . GLY A 1 223 ? -16.766 -0.43 -2.648 1 98.56 223 GLY A CA 1
ATOM 1602 C C . GLY A 1 223 ? -17.109 -1.476 -1.607 1 98.56 223 GLY A C 1
ATOM 1603 O O . GLY A 1 223 ? -18.031 -1.272 -0.799 1 98.56 223 GLY A O 1
ATOM 1604 N N . PRO A 1 224 ? -16.391 -2.586 -1.612 1 98.69 224 PRO A N 1
ATOM 1605 C CA . PRO A 1 224 ? -16.641 -3.646 -0.632 1 98.69 224 PRO A CA 1
ATOM 1606 C C . PRO A 1 224 ? -16.594 -3.141 0.808 1 98.69 224 PRO A C 1
ATOM 1608 O O . PRO A 1 224 ? -17.406 -3.549 1.636 1 98.69 224 PRO A O 1
ATOM 1611 N N . ILE A 1 225 ? -15.656 -2.291 1.167 1 98.88 225 ILE A N 1
ATOM 1612 C CA . ILE A 1 225 ? -15.539 -1.75 2.516 1 98.88 225 ILE A CA 1
ATOM 1613 C C . ILE A 1 225 ? -16.781 -0.922 2.844 1 98.88 225 ILE A C 1
ATOM 1615 O O . ILE A 1 225 ? -17.375 -1.087 3.908 1 98.88 225 ILE A O 1
ATOM 1619 N N . LEU A 1 226 ? -17.172 -0.027 1.899 1 98.81 226 LEU A N 1
ATOM 1620 C CA . LEU A 1 226 ? -18.297 0.869 2.131 1 98.81 226 LEU A CA 1
ATOM 1621 C C . LEU A 1 226 ? -19.609 0.084 2.262 1 98.81 226 LEU A C 1
ATOM 1623 O O . LEU A 1 226 ? -20.469 0.436 3.066 1 98.81 226 LEU A O 1
ATOM 1627 N N . ASN A 1 227 ? -19.734 -1.014 1.523 1 98.38 227 ASN A N 1
ATOM 1628 C CA . ASN A 1 227 ? -20.969 -1.786 1.49 1 98.38 227 ASN A CA 1
ATOM 1629 C C . ASN A 1 227 ? -20.938 -2.936 2.494 1 98.38 227 ASN A C 1
ATOM 1631 O O . ASN A 1 227 ? -21.953 -3.598 2.715 1 98.38 227 ASN A O 1
ATOM 1635 N N . ASN A 1 228 ? -19.781 -3.189 3.055 1 97.94 228 ASN A N 1
ATOM 1636 C CA . ASN A 1 228 ? -19.562 -4.312 3.959 1 97.94 228 ASN A CA 1
ATOM 1637 C C . ASN A 1 228 ? -19.938 -5.641 3.299 1 97.94 228 ASN A C 1
ATOM 1639 O O . ASN A 1 228 ? -20.672 -6.438 3.867 1 97.94 228 ASN A O 1
ATOM 1643 N N . GLU A 1 229 ? -19.578 -5.812 2.072 1 98.38 229 GLU A N 1
ATOM 1644 C CA . GLU A 1 229 ? -19.75 -7.012 1.262 1 98.38 229 GLU A CA 1
ATOM 1645 C C . GLU A 1 229 ? -18.422 -7.445 0.638 1 98.38 229 GLU A C 1
ATOM 1647 O O . GLU A 1 229 ? -17.797 -6.668 -0.08 1 98.38 229 GLU A O 1
ATOM 1652 N N . PHE A 1 230 ? -18.078 -8.703 0.877 1 98.31 230 PHE A N 1
ATOM 1653 C CA . PHE A 1 230 ? -16.734 -9.109 0.497 1 98.31 230 PHE A CA 1
ATOM 1654 C C . PHE A 1 230 ? -16.766 -10.414 -0.293 1 98.31 230 PHE A C 1
ATOM 1656 O O . PHE A 1 230 ? -16.109 -11.391 0.08 1 98.31 230 PHE A O 1
ATOM 1663 N N . PRO A 1 231 ? -17.531 -10.398 -1.421 1 97.06 231 PRO A N 1
ATOM 1664 C CA . PRO A 1 231 ? -17.422 -11.578 -2.275 1 97.06 231 PRO A CA 1
ATOM 1665 C C . PRO A 1 231 ? -15.992 -11.859 -2.725 1 97.06 231 PRO A C 1
ATOM 1667 O O . PRO A 1 231 ? -15.242 -10.93 -3.031 1 97.06 231 PRO A O 1
ATOM 1670 N N . ALA A 1 232 ? -15.562 -13.062 -2.83 1 95.88 232 ALA A N 1
ATOM 1671 C CA . ALA A 1 232 ? -14.164 -13.453 -2.99 1 95.88 232 ALA A CA 1
ATOM 1672 C C . ALA A 1 232 ? -13.68 -13.195 -4.414 1 95.88 232 ALA A C 1
ATOM 1674 O O . ALA A 1 232 ? -14.148 -13.828 -5.359 1 95.88 232 ALA A O 1
ATOM 1675 N N . ALA A 1 233 ? -12.844 -12.25 -4.566 1 94.25 233 ALA A N 1
ATOM 1676 C CA . ALA A 1 233 ? -11.969 -12.211 -5.734 1 94.25 233 ALA A CA 1
ATOM 1677 C C . ALA A 1 233 ? -10.688 -13.016 -5.488 1 94.25 233 ALA A C 1
ATOM 1679 O O . ALA A 1 233 ? -10.188 -13.688 -6.395 1 94.25 233 ALA A O 1
ATOM 1680 N N . PHE A 1 234 ? -10.234 -12.961 -4.352 1 96.69 234 PHE A N 1
ATOM 1681 C CA . PHE A 1 234 ? -9.141 -13.734 -3.781 1 96.69 234 PHE A CA 1
ATOM 1682 C C . PHE A 1 234 ? -9.453 -14.148 -2.348 1 96.69 234 PHE A C 1
ATOM 1684 O O . PHE A 1 234 ? -9.383 -13.328 -1.431 1 96.69 234 PHE A O 1
ATOM 1691 N N . ALA A 1 235 ? -9.773 -15.367 -2.162 1 97.75 235 ALA A N 1
ATOM 1692 C CA . ALA A 1 235 ? -10.328 -15.844 -0.9 1 97.75 235 ALA A CA 1
ATOM 1693 C C . ALA A 1 235 ? -9.32 -15.703 0.236 1 97.75 235 ALA A C 1
ATOM 1695 O O . ALA A 1 235 ? -8.133 -15.945 0.051 1 97.75 235 ALA A O 1
ATOM 1696 N N . LEU A 1 236 ? -9.773 -15.359 1.42 1 98.81 236 LEU A N 1
ATOM 1697 C CA . LEU A 1 236 ? -8.977 -15.133 2.621 1 98.81 236 LEU A CA 1
ATOM 1698 C C . LEU A 1 236 ? -8.18 -16.375 2.988 1 98.81 236 LEU A C 1
ATOM 1700 O O . LEU A 1 236 ? -7.031 -16.281 3.418 1 98.81 236 LEU A O 1
ATOM 1704 N N . LYS A 1 237 ? -8.727 -17.578 2.75 1 98.31 237 LYS A N 1
ATOM 1705 C CA . LYS A 1 237 ? -8.023 -18.812 3.061 1 98.31 237 LYS A CA 1
ATOM 1706 C C . LYS A 1 237 ? -6.77 -18.969 2.199 1 98.31 237 LYS A C 1
ATOM 1708 O O . LYS A 1 237 ? -5.77 -19.531 2.641 1 98.31 237 LYS A O 1
ATOM 1713 N N . HIS A 1 238 ? -6.801 -18.453 0.966 1 97.94 238 HIS A N 1
ATOM 1714 C CA . HIS A 1 238 ? -5.664 -18.594 0.062 1 97.94 238 HIS A CA 1
ATOM 1715 C C . HIS A 1 238 ? -4.52 -17.672 0.465 1 97.94 238 HIS A C 1
ATOM 1717 O O . HIS A 1 238 ? -3.35 -18.062 0.396 1 97.94 238 HIS A O 1
ATOM 1723 N N . ILE A 1 239 ? -4.887 -16.406 0.92 1 98.75 239 ILE A N 1
ATOM 1724 C CA . ILE A 1 239 ? -3.822 -15.523 1.38 1 98.75 239 ILE A CA 1
ATOM 1725 C C . ILE A 1 239 ? -3.232 -16.062 2.682 1 98.75 239 ILE A C 1
ATOM 1727 O O . ILE A 1 239 ? -2.035 -15.906 2.938 1 98.75 239 ILE A O 1
ATOM 1731 N N . THR A 1 240 ? -4.074 -16.703 3.5 1 98.88 240 THR A N 1
ATOM 1732 C CA . THR A 1 240 ? -3.586 -17.312 4.727 1 98.88 240 THR A CA 1
ATOM 1733 C C . THR A 1 240 ? -2.596 -18.438 4.414 1 98.88 240 THR A C 1
ATOM 1735 O O . THR A 1 240 ? -1.549 -18.531 5.055 1 98.88 240 THR A O 1
ATOM 1738 N N . LYS A 1 241 ? -2.906 -19.219 3.43 1 98.5 241 LYS A N 1
ATOM 1739 C CA . LYS A 1 241 ? -1.983 -20.25 2.971 1 98.5 241 LYS A CA 1
ATOM 1740 C C . LYS A 1 241 ? -0.667 -19.641 2.496 1 98.5 241 LYS A C 1
ATOM 1742 O O . LYS A 1 241 ? 0.41 -20.141 2.828 1 98.5 241 LYS A O 1
ATOM 1747 N N . ASP A 1 242 ? -0.75 -18.609 1.69 1 98.69 242 ASP A N 1
ATOM 1748 C CA . ASP A 1 242 ? 0.453 -17.984 1.14 1 98.69 242 ASP A CA 1
ATOM 1749 C C . ASP A 1 242 ? 1.325 -17.391 2.248 1 98.69 242 ASP A C 1
ATOM 1751 O O . ASP A 1 242 ? 2.555 -17.453 2.172 1 98.69 242 ASP A O 1
ATOM 1755 N N . LEU A 1 243 ? 0.66 -16.812 3.271 1 98.88 243 LEU A N 1
ATOM 1756 C CA . LEU A 1 243 ? 1.398 -16.281 4.41 1 98.88 243 LEU A CA 1
ATOM 1757 C C . LEU A 1 243 ? 2.07 -17.406 5.199 1 98.88 243 LEU A C 1
ATOM 1759 O O . LEU A 1 243 ? 3.195 -17.234 5.676 1 98.88 243 LEU A O 1
ATOM 1763 N N . ARG A 1 244 ? 1.382 -18.5 5.352 1 98.69 244 ARG A N 1
ATOM 1764 C CA . ARG A 1 244 ? 2 -19.656 5.977 1 98.69 244 ARG A CA 1
ATOM 1765 C C . ARG A 1 244 ? 3.23 -20.109 5.191 1 98.69 244 ARG A C 1
ATOM 1767 O O . ARG A 1 244 ? 4.285 -20.359 5.777 1 98.69 244 ARG A O 1
ATOM 1774 N N . LEU A 1 245 ? 3.119 -20.234 3.896 1 98.75 245 LEU A N 1
ATOM 1775 C CA . LEU A 1 245 ? 4.23 -20.656 3.049 1 98.75 245 LEU A CA 1
ATOM 1776 C C . LEU A 1 245 ? 5.387 -19.672 3.146 1 98.75 245 LEU A C 1
ATOM 1778 O O . LEU A 1 245 ? 6.555 -20.062 3.143 1 98.75 245 LEU A O 1
ATOM 1782 N N . ALA A 1 246 ? 5.066 -18.344 3.18 1 98.81 246 ALA A N 1
ATOM 1783 C CA . ALA A 1 246 ? 6.109 -17.328 3.346 1 98.81 246 ALA A CA 1
ATOM 1784 C C . ALA A 1 246 ? 6.855 -17.531 4.664 1 98.81 246 ALA A C 1
ATOM 1786 O O . ALA A 1 246 ? 8.086 -17.422 4.711 1 98.81 246 ALA A O 1
ATOM 1787 N N . THR A 1 247 ? 6.102 -17.828 5.742 1 98.62 247 THR A N 1
ATOM 1788 C CA . THR A 1 247 ? 6.699 -18.109 7.043 1 98.62 247 THR A CA 1
ATOM 1789 C C . THR A 1 247 ? 7.609 -19.328 6.973 1 98.62 247 THR A C 1
ATOM 1791 O O . THR A 1 247 ? 8.727 -19.297 7.488 1 98.62 247 THR A O 1
ATOM 1794 N N . GLU A 1 248 ? 7.133 -20.328 6.305 1 98.19 248 GLU A N 1
ATOM 1795 C CA . GLU A 1 248 ? 7.914 -21.547 6.129 1 98.19 248 GLU A CA 1
ATOM 1796 C C . GLU A 1 248 ? 9.172 -21.281 5.297 1 98.19 248 GLU A C 1
ATOM 1798 O O . GLU A 1 248 ? 10.18 -21.969 5.461 1 98.19 248 GLU A O 1
ATOM 1803 N N . GLN A 1 249 ? 9.102 -20.297 4.426 1 98.06 249 GLN A N 1
ATOM 1804 C CA . GLN A 1 249 ? 10.227 -19.922 3.576 1 98.06 249 GLN A CA 1
ATOM 1805 C C . GLN A 1 249 ? 11.18 -18.984 4.305 1 98.06 249 GLN A C 1
ATOM 1807 O O . GLN A 1 249 ? 12.219 -18.594 3.766 1 98.06 249 GLN A O 1
ATOM 1812 N N . GLY A 1 250 ? 10.82 -18.531 5.504 1 98 250 GLY A N 1
ATOM 1813 C CA . GLY A 1 250 ? 11.805 -17.891 6.359 1 98 250 GLY A CA 1
ATOM 1814 C C . GLY A 1 250 ? 11.539 -16.406 6.57 1 98 250 GLY A C 1
ATOM 1815 O O . GLY A 1 250 ? 12.398 -15.688 7.07 1 98 250 GLY A O 1
ATOM 1816 N N . ILE A 1 251 ? 10.367 -15.945 6.184 1 98.19 251 ILE A N 1
ATOM 1817 C CA . ILE A 1 251 ? 10.102 -14.547 6.496 1 98.19 251 ILE A CA 1
ATOM 1818 C C . ILE A 1 251 ? 9.992 -14.367 8.008 1 98.19 251 ILE A C 1
ATOM 1820 O O . ILE A 1 251 ? 9.258 -15.102 8.68 1 98.19 251 ILE A O 1
ATOM 1824 N N . ASP A 1 252 ? 10.688 -13.484 8.562 1 96.88 252 ASP A N 1
ATOM 1825 C CA . ASP A 1 252 ? 10.703 -13.25 10.008 1 96.88 252 ASP A CA 1
ATOM 1826 C C . ASP A 1 252 ? 10.852 -11.758 10.32 1 96.88 252 ASP A C 1
ATOM 1828 O O . ASP A 1 252 ? 11.641 -11.383 11.188 1 96.88 252 ASP A O 1
ATOM 1832 N N . SER A 1 253 ? 10.211 -10.945 9.672 1 97.81 253 SER A N 1
ATOM 1833 C CA . SER A 1 253 ? 10.219 -9.5 9.867 1 97.81 253 SER A CA 1
ATOM 1834 C C . SER A 1 253 ? 9.156 -9.07 10.875 1 97.81 253 SER A C 1
ATOM 1836 O O . SER A 1 253 ? 8.219 -9.82 11.156 1 97.81 253 SER A O 1
ATOM 1838 N N . PRO A 1 254 ? 9.195 -7.891 11.414 1 98.75 254 PRO A N 1
ATOM 1839 C CA . PRO A 1 254 ? 8.344 -7.445 12.516 1 98.75 254 PRO A CA 1
ATOM 1840 C C . PRO A 1 254 ? 6.855 -7.527 12.188 1 98.75 254 PRO A C 1
ATOM 1842 O O . PRO A 1 254 ? 6.039 -7.816 13.062 1 98.75 254 PRO A O 1
ATOM 1845 N N . LEU A 1 255 ? 6.469 -7.344 10.93 1 98.88 255 LEU A N 1
ATOM 1846 C CA . LEU A 1 255 ? 5.047 -7.32 10.602 1 98.88 255 LEU A CA 1
ATOM 1847 C C . LEU A 1 255 ? 4.555 -8.711 10.219 1 98.88 255 LEU A C 1
ATOM 1849 O O . LEU A 1 255 ? 3.346 -8.953 10.172 1 98.88 255 LEU A O 1
ATOM 1853 N N . SER A 1 256 ? 5.527 -9.648 9.852 1 98.75 256 SER A N 1
ATOM 1854 C CA . SER A 1 256 ? 5.137 -10.922 9.258 1 98.75 256 SER A CA 1
ATOM 1855 C C . SER A 1 256 ? 4.324 -11.758 10.242 1 98.75 256 SER A C 1
ATOM 1857 O O . SER A 1 256 ? 3.309 -12.352 9.867 1 98.75 256 SER A O 1
ATOM 1859 N N . GLY A 1 257 ? 4.727 -11.773 11.492 1 98.5 257 GLY A N 1
ATOM 1860 C CA . GLY A 1 257 ? 4.008 -12.531 12.508 1 98.5 257 GLY A CA 1
ATOM 1861 C C . GLY A 1 257 ? 2.592 -12.039 12.727 1 98.5 257 GLY A C 1
ATOM 1862 O O . GLY A 1 257 ? 1.632 -12.789 12.539 1 98.5 257 GLY A O 1
ATOM 1863 N N . PRO A 1 258 ? 2.457 -10.758 13.094 1 98.81 258 PRO A N 1
ATOM 1864 C CA . PRO A 1 258 ? 1.131 -10.188 13.359 1 98.81 258 PRO A CA 1
ATOM 1865 C C . PRO A 1 258 ? 0.191 -10.32 12.156 1 98.81 258 PRO A C 1
ATOM 1867 O O . PRO A 1 258 ? -1.002 -10.586 12.328 1 98.81 258 PRO A O 1
ATOM 1870 N N . VAL A 1 259 ? 0.647 -10.156 10.938 1 98.88 259 VAL A N 1
ATOM 1871 C CA . VAL A 1 259 ? -0.22 -10.227 9.766 1 98.88 259 VAL A CA 1
ATOM 1872 C C . VAL A 1 259 ? -0.71 -11.664 9.578 1 98.88 259 VAL A C 1
ATOM 1874 O O . VAL A 1 259 ? -1.901 -11.898 9.359 1 98.88 259 VAL A O 1
ATOM 1877 N N . TYR A 1 260 ? 0.214 -12.641 9.664 1 98.88 260 TYR A N 1
ATOM 1878 C CA . TYR A 1 260 ? -0.175 -14.039 9.539 1 98.88 260 TYR A CA 1
ATOM 1879 C C . TYR A 1 260 ? -1.162 -14.438 10.625 1 98.88 260 TYR A C 1
ATOM 1881 O O . TYR A 1 260 ? -2.16 -15.109 10.359 1 98.88 260 TYR A O 1
ATOM 1889 N N . THR A 1 261 ? -0.914 -13.977 11.844 1 98.81 261 THR A N 1
ATOM 1890 C CA . THR A 1 261 ? -1.791 -14.289 12.969 1 98.81 261 THR A CA 1
ATOM 1891 C C . THR A 1 261 ? -3.195 -13.742 12.727 1 98.81 261 THR A C 1
ATOM 1893 O O . THR A 1 261 ? -4.188 -14.422 12.992 1 98.81 261 THR A O 1
ATOM 1896 N N . SER A 1 262 ? -3.32 -12.531 12.266 1 98.88 262 SER A N 1
ATOM 1897 C CA . SER A 1 262 ? -4.609 -11.906 11.992 1 98.88 262 SER A CA 1
ATOM 1898 C C . SER A 1 262 ? -5.395 -12.68 10.945 1 98.88 262 SER A C 1
ATOM 1900 O O . SER A 1 262 ? -6.574 -12.984 11.141 1 98.88 262 SER A O 1
ATOM 1902 N N . TYR A 1 263 ? -4.746 -12.984 9.852 1 98.94 263 TYR A N 1
ATOM 1903 C CA . TYR A 1 263 ? -5.441 -13.68 8.766 1 98.94 263 TYR A CA 1
ATOM 1904 C C . TYR A 1 263 ? -5.816 -15.094 9.18 1 98.94 263 TYR A C 1
ATOM 1906 O O . TYR A 1 263 ? -6.891 -15.586 8.828 1 98.94 263 TYR A O 1
ATOM 1914 N N . LYS A 1 264 ? -4.902 -15.789 9.852 1 98.88 264 LYS A N 1
ATOM 1915 C CA . LYS A 1 264 ? -5.211 -17.125 10.344 1 98.88 264 LYS A CA 1
ATOM 1916 C C . LYS A 1 264 ? -6.414 -17.109 11.281 1 98.88 264 LYS A C 1
ATOM 1918 O O . LYS A 1 264 ? -7.316 -17.938 11.156 1 98.88 264 LYS A O 1
ATOM 1923 N N . ALA A 1 265 ? -6.41 -16.156 12.203 1 98.81 265 ALA A N 1
ATOM 1924 C CA . ALA A 1 265 ? -7.52 -16.031 13.141 1 98.81 265 ALA A CA 1
ATOM 1925 C C . ALA A 1 265 ? -8.82 -15.703 12.414 1 98.81 265 ALA A C 1
ATOM 1927 O O . ALA A 1 265 ? -9.883 -16.234 12.758 1 98.81 265 ALA A O 1
ATOM 1928 N N . ALA A 1 266 ? -8.766 -14.773 11.438 1 98.88 266 ALA A N 1
ATOM 1929 C CA . ALA A 1 266 ? -9.938 -14.438 10.641 1 98.88 266 ALA A CA 1
ATOM 1930 C C . ALA A 1 266 ? -10.484 -15.672 9.922 1 98.88 266 ALA A C 1
ATOM 1932 O O . ALA A 1 266 ? -11.695 -15.906 9.914 1 98.88 266 ALA A O 1
ATOM 1933 N N . MET A 1 267 ? -9.57 -16.453 9.281 1 98.75 267 MET A N 1
ATOM 1934 C CA . MET A 1 267 ? -9.961 -17.688 8.602 1 98.75 267 MET A CA 1
ATOM 1935 C C . MET A 1 267 ? -10.633 -18.656 9.57 1 98.75 267 MET A C 1
ATOM 1937 O O . MET A 1 267 ? -11.688 -19.203 9.266 1 98.75 267 MET A O 1
ATOM 1941 N N . ASP A 1 268 ? -10.039 -18.781 10.75 1 98.5 268 ASP A N 1
ATOM 1942 C CA . ASP A 1 268 ? -10.539 -19.703 11.758 1 98.5 268 ASP A CA 1
ATOM 1943 C C . ASP A 1 268 ? -11.883 -19.25 12.312 1 98.5 268 ASP A C 1
ATOM 1945 O O . ASP A 1 268 ? -12.641 -20.031 12.875 1 98.5 268 ASP A O 1
ATOM 1949 N N . SER A 1 269 ? -12.211 -18.031 12.156 1 98.38 269 SER A N 1
ATOM 1950 C CA . SER A 1 269 ? -13.469 -17.484 12.656 1 98.38 269 SER A CA 1
ATOM 1951 C C . SER A 1 269 ? -14.578 -17.625 11.625 1 98.38 269 SER A C 1
ATOM 1953 O O . SER A 1 269 ? -15.703 -17.172 11.844 1 98.38 269 SER A O 1
ATOM 1955 N N . GLY A 1 270 ? -14.266 -18.219 10.422 1 98.38 270 GLY A N 1
ATOM 1956 C CA . GLY A 1 270 ? -15.297 -18.547 9.453 1 98.38 270 GLY A CA 1
ATOM 1957 C C . GLY A 1 270 ? -15.297 -17.641 8.242 1 98.38 270 GLY A C 1
ATOM 1958 O O . GLY A 1 270 ? -16.203 -17.688 7.414 1 98.38 270 GLY A O 1
ATOM 1959 N N . LEU A 1 271 ? -14.242 -16.828 8.047 1 98.69 271 LEU A N 1
ATOM 1960 C CA . LEU A 1 271 ? -14.219 -15.844 6.969 1 98.69 271 LEU A CA 1
ATOM 1961 C C . LEU A 1 271 ? -13.406 -16.344 5.785 1 98.69 271 LEU A C 1
ATOM 1963 O O . LEU A 1 271 ? -13.156 -15.602 4.836 1 98.69 271 LEU A O 1
ATOM 1967 N N . GLY A 1 272 ? -12.984 -17.578 5.816 1 98.69 272 GLY A N 1
ATOM 1968 C CA . GLY A 1 272 ? -12.016 -18.125 4.875 1 98.69 272 GLY A CA 1
ATOM 1969 C C . GLY A 1 272 ? -12.477 -18.047 3.434 1 98.69 272 GLY A C 1
ATOM 1970 O O . GLY A 1 272 ? -11.664 -17.922 2.521 1 98.69 272 GLY A O 1
ATOM 1971 N N . GLU A 1 273 ? -13.805 -18.109 3.199 1 97.81 273 GLU A N 1
ATOM 1972 C CA . GLU A 1 273 ? -14.336 -18.156 1.84 1 97.81 273 GLU A CA 1
ATOM 1973 C C . GLU A 1 273 ? -14.648 -16.766 1.318 1 97.81 273 GLU A C 1
ATOM 1975 O O . GLU A 1 273 ? -14.914 -16.578 0.128 1 97.81 273 GLU A O 1
ATOM 1980 N N . GLU A 1 274 ? -14.625 -15.766 2.156 1 98.56 274 GLU A N 1
ATOM 1981 C CA . GLU A 1 274 ? -14.805 -14.383 1.734 1 98.56 274 GLU A CA 1
ATOM 1982 C C . GLU A 1 274 ? -13.516 -13.805 1.166 1 98.56 274 GLU A C 1
ATOM 1984 O O . GLU A 1 274 ? -12.469 -14.461 1.199 1 98.56 274 GLU A O 1
ATOM 1989 N N . ASP A 1 275 ? -13.594 -12.648 0.578 1 98.56 275 ASP A N 1
ATOM 1990 C CA . ASP A 1 275 ? -12.422 -11.953 0.072 1 98.56 275 ASP A CA 1
ATOM 1991 C C . ASP A 1 275 ? -11.43 -11.648 1.198 1 98.56 275 ASP A C 1
ATOM 1993 O O . ASP A 1 275 ? -11.836 -11.438 2.344 1 98.56 275 ASP A O 1
ATOM 1997 N N . LEU A 1 276 ? -10.195 -11.586 0.861 1 98.75 276 LEU A N 1
ATOM 1998 C CA . LEU A 1 276 ? -9.172 -11.32 1.866 1 98.75 276 LEU A CA 1
ATOM 1999 C C . LEU A 1 276 ? -9.43 -9.992 2.564 1 98.75 276 LEU A C 1
ATOM 2001 O O . LEU A 1 276 ? -9 -9.797 3.705 1 98.75 276 LEU A O 1
ATOM 2005 N N . MET A 1 277 ? -10.172 -9.039 1.964 1 98.88 277 MET A N 1
ATOM 2006 C CA . MET A 1 277 ? -10.492 -7.754 2.584 1 98.88 277 MET A CA 1
ATOM 2007 C C . MET A 1 277 ? -11.469 -7.934 3.742 1 98.88 277 MET A C 1
ATOM 2009 O O . MET A 1 277 ? -11.633 -7.031 4.562 1 98.88 277 MET A O 1
ATOM 2013 N N . ALA A 1 278 ? -12.094 -9.109 3.865 1 98.88 278 ALA A N 1
ATOM 2014 C CA . ALA A 1 278 ? -12.992 -9.406 4.984 1 98.88 278 ALA A CA 1
ATOM 2015 C C . ALA A 1 278 ? -12.227 -9.422 6.305 1 98.88 278 ALA A C 1
ATOM 2017 O O . ALA A 1 278 ? -12.836 -9.445 7.379 1 98.88 278 ALA A O 1
ATOM 2018 N N . ILE A 1 279 ? -10.914 -9.328 6.223 1 98.94 279 ILE A N 1
ATOM 2019 C CA . ILE A 1 279 ? -10.094 -9.188 7.422 1 98.94 279 ILE A CA 1
ATOM 2020 C C . ILE A 1 279 ? -10.602 -8.016 8.258 1 98.94 279 ILE A C 1
ATOM 2022 O O . ILE A 1 279 ? -10.492 -8.031 9.484 1 98.94 279 ILE A O 1
ATOM 2026 N N . ILE A 1 280 ? -11.18 -6.992 7.66 1 98.88 280 ILE A N 1
ATOM 2027 C CA . ILE A 1 280 ? -11.68 -5.812 8.352 1 98.88 280 ILE A CA 1
ATOM 2028 C C . ILE A 1 280 ? -12.812 -6.219 9.305 1 98.88 280 ILE A C 1
ATOM 2030 O O . ILE A 1 280 ? -12.953 -5.645 10.383 1 98.88 280 ILE A O 1
ATOM 2034 N N . LYS A 1 281 ? -13.625 -7.258 8.922 1 98.5 281 LYS A N 1
ATOM 2035 C CA . LYS A 1 281 ? -14.688 -7.758 9.797 1 98.5 281 LYS A CA 1
ATOM 2036 C C . LYS A 1 281 ? -14.117 -8.344 11.078 1 98.5 281 LYS A C 1
ATOM 2038 O O . LYS A 1 281 ? -14.672 -8.148 12.164 1 98.5 281 LYS A O 1
ATOM 2043 N N . TYR A 1 282 ? -13.031 -9.062 10.883 1 98.38 282 TYR A N 1
ATOM 2044 C CA . TYR A 1 282 ? -12.391 -9.688 12.031 1 98.38 282 TYR A CA 1
ATOM 2045 C C . TYR A 1 282 ? -11.797 -8.633 12.961 1 98.38 282 TYR A C 1
ATOM 2047 O O . TYR A 1 282 ? -11.898 -8.742 14.18 1 98.38 282 TYR A O 1
ATOM 2055 N N . LEU A 1 283 ? -11.18 -7.609 12.383 1 98.5 283 LEU A N 1
ATOM 2056 C CA . LEU A 1 283 ? -10.469 -6.59 13.141 1 98.5 283 LEU A CA 1
ATOM 2057 C C . LEU A 1 283 ? -11.438 -5.664 13.867 1 98.5 283 LEU A C 1
ATOM 2059 O O . LEU A 1 283 ? -11.062 -4.984 14.828 1 98.5 283 LEU A O 1
ATOM 2063 N N . GLU A 1 284 ? -12.641 -5.539 13.359 1 95.25 284 GLU A N 1
ATOM 2064 C CA . GLU A 1 284 ? -13.648 -4.664 13.961 1 95.25 284 GLU A CA 1
ATOM 2065 C C . GLU A 1 284 ? -14.164 -5.238 15.273 1 95.25 284 GLU A C 1
ATOM 2067 O O . GLU A 1 284 ? -14.672 -4.5 16.125 1 95.25 284 GLU A O 1
ATOM 2072 N N . LYS A 1 285 ? -14.062 -6.52 15.602 1 84.88 285 LYS A N 1
ATOM 2073 C CA . LYS A 1 285 ? -14.578 -7.148 16.812 1 84.88 285 LYS A CA 1
ATOM 2074 C C . LYS A 1 285 ? -13.703 -6.812 18.016 1 84.88 285 LYS A C 1
ATOM 2076 O O . LYS A 1 285 ? -14.219 -6.59 19.125 1 84.88 285 LYS A O 1
ATOM 2081 N N . MET B 1 1 ? -5.637 40.406 -7.633 1 55.31 1 MET B N 1
ATOM 2082 C CA . MET B 1 1 ? -4.832 40.125 -6.441 1 55.31 1 MET B CA 1
ATOM 2083 C C . MET B 1 1 ? -5.699 40.156 -5.188 1 55.31 1 MET B C 1
ATOM 2085 O O . MET B 1 1 ? -6.641 40.938 -5.082 1 55.31 1 MET B O 1
ATOM 2089 N N . SER B 1 2 ? -5.77 38.938 -4.418 1 70.56 2 SER B N 1
ATOM 2090 C CA . SER B 1 2 ? -6.621 38.938 -3.232 1 70.56 2 SER B CA 1
ATOM 2091 C C . SER B 1 2 ? -6.211 40.031 -2.244 1 70.56 2 SER B C 1
ATOM 2093 O O . SER B 1 2 ? -5.031 40.344 -2.143 1 70.56 2 SER B O 1
ATOM 2095 N N . ASN B 1 3 ? -7.133 40.719 -1.645 1 89.12 3 ASN B N 1
ATOM 2096 C CA . ASN B 1 3 ? -6.895 41.781 -0.658 1 89.12 3 ASN B CA 1
ATOM 2097 C C . ASN B 1 3 ? -6.684 41.188 0.737 1 89.12 3 ASN B C 1
ATOM 2099 O O . ASN B 1 3 ? -6.391 41.938 1.682 1 89.12 3 ASN B O 1
ATOM 2103 N N . THR B 1 4 ? -6.75 39.938 0.859 1 96.19 4 THR B N 1
ATOM 2104 C CA . THR B 1 4 ? -6.551 39.281 2.146 1 96.19 4 THR B CA 1
ATOM 2105 C C . THR B 1 4 ? -5.066 39.188 2.486 1 96.19 4 THR B C 1
ATOM 2107 O O . THR B 1 4 ? -4.281 38.625 1.729 1 96.19 4 THR B O 1
ATOM 2110 N N . LYS B 1 5 ? -4.625 39.781 3.641 1 98.44 5 LYS B N 1
ATOM 2111 C CA . LYS B 1 5 ? -3.24 39.719 4.102 1 98.44 5 LYS B CA 1
ATOM 2112 C C . LYS B 1 5 ? -2.992 38.406 4.867 1 98.44 5 LYS B C 1
ATOM 2114 O O . LYS B 1 5 ? -3.621 38.156 5.898 1 98.44 5 LYS B O 1
ATOM 2119 N N . LEU B 1 6 ? -2.045 37.656 4.312 1 98.88 6 LEU B N 1
ATOM 2120 C CA . LEU B 1 6 ? -1.751 36.375 4.949 1 98.88 6 LEU B CA 1
ATOM 2121 C C . LEU B 1 6 ? -0.516 36.469 5.836 1 98.88 6 LEU B C 1
ATOM 2123 O O . LEU B 1 6 ? 0.454 37.156 5.48 1 98.88 6 LEU B O 1
ATOM 2127 N N . GLY B 1 7 ? -0.572 35.938 6.98 1 98.88 7 GLY B N 1
ATOM 2128 C CA . GLY B 1 7 ? 0.596 35.625 7.789 1 98.88 7 GLY B CA 1
ATOM 2129 C C . GLY B 1 7 ? 0.978 34.156 7.742 1 98.88 7 GLY B C 1
ATOM 2130 O O . GLY B 1 7 ? 0.11 33.281 7.656 1 98.88 7 GLY B O 1
ATOM 2131 N N . TRP B 1 8 ? 2.285 33.844 7.824 1 98.94 8 TRP B N 1
ATOM 2132 C CA . TRP B 1 8 ? 2.768 32.469 7.855 1 98.94 8 TRP B CA 1
ATOM 2133 C C . TRP B 1 8 ? 3.863 32.312 8.898 1 98.94 8 TRP B C 1
ATOM 2135 O O . TRP B 1 8 ? 4.891 33 8.844 1 98.94 8 TRP B O 1
ATOM 2145 N N . ALA B 1 9 ? 3.615 31.453 9.836 1 98.81 9 ALA B N 1
ATOM 2146 C CA . ALA B 1 9 ? 4.625 31.156 10.844 1 98.81 9 ALA B CA 1
ATOM 2147 C C . ALA B 1 9 ? 5.176 29.75 10.672 1 98.81 9 ALA B C 1
ATOM 2149 O O . ALA B 1 9 ? 4.418 28.781 10.68 1 98.81 9 ALA B O 1
ATOM 2150 N N . GLY B 1 10 ? 6.504 29.609 10.578 1 98.44 10 GLY B N 1
ATOM 2151 C CA . GLY B 1 10 ? 7.16 28.328 10.375 1 98.44 10 GLY B CA 1
ATOM 2152 C C . GLY B 1 10 ? 7.594 28.094 8.938 1 98.44 10 GLY B C 1
ATOM 2153 O O . GLY B 1 10 ? 6.758 27.859 8.062 1 98.44 10 GLY B O 1
ATOM 2154 N N . LEU B 1 11 ? 8.922 28.125 8.758 1 98.06 11 LEU B N 1
ATOM 2155 C CA . LEU B 1 11 ? 9.477 28.031 7.414 1 98.06 11 LEU B CA 1
ATOM 2156 C C . LEU B 1 11 ? 10.516 26.922 7.336 1 98.06 11 LEU B C 1
ATOM 2158 O O . LEU B 1 11 ? 11.719 27.188 7.359 1 98.06 11 LEU B O 1
ATOM 2162 N N . GLY B 1 12 ? 10.109 25.719 7.23 1 93.94 12 GLY B N 1
ATOM 2163 C CA . GLY B 1 12 ? 10.93 24.562 6.926 1 93.94 12 GLY B CA 1
ATOM 2164 C C . GLY B 1 12 ? 10.758 24.062 5.504 1 93.94 12 GLY B C 1
ATOM 2165 O O . GLY B 1 12 ? 10.438 24.828 4.602 1 93.94 12 GLY B O 1
ATOM 2166 N N . ASN B 1 13 ? 10.977 22.828 5.328 1 92.88 13 ASN B N 1
ATOM 2167 C CA . ASN B 1 13 ? 10.906 22.203 4.012 1 92.88 13 ASN B CA 1
ATOM 2168 C C . ASN B 1 13 ? 9.5 22.297 3.426 1 92.88 13 ASN B C 1
ATOM 2170 O O . ASN B 1 13 ? 9.328 22.344 2.205 1 92.88 13 ASN B O 1
ATOM 2174 N N . MET B 1 14 ? 8.531 22.375 4.309 1 96.62 14 MET B N 1
ATOM 2175 C CA . MET B 1 14 ? 7.137 22.438 3.875 1 96.62 14 MET B CA 1
ATOM 2176 C C . MET B 1 14 ? 6.676 23.891 3.754 1 96.62 14 MET B C 1
ATOM 2178 O O . MET B 1 14 ? 6.117 24.281 2.729 1 96.62 14 MET B O 1
ATOM 2182 N N . GLY B 1 15 ? 6.961 24.703 4.793 1 98.25 15 GLY B N 1
ATOM 2183 C CA . GLY B 1 15 ? 6.449 26.062 4.859 1 98.25 15 GLY B CA 1
ATOM 2184 C C . GLY B 1 15 ? 6.918 26.938 3.707 1 98.25 15 GLY B C 1
ATOM 2185 O O . GLY B 1 15 ? 6.125 27.656 3.111 1 98.25 15 GLY B O 1
ATOM 2186 N N . THR B 1 16 ? 8.164 26.844 3.35 1 98.31 16 THR B N 1
ATOM 2187 C CA . THR B 1 16 ? 8.773 27.734 2.367 1 98.31 16 THR B CA 1
ATOM 2188 C C . THR B 1 16 ? 8.102 27.578 1.005 1 98.31 16 THR B C 1
ATOM 2190 O O . THR B 1 16 ? 7.633 28.547 0.419 1 98.31 16 THR B O 1
ATOM 2193 N N . PRO B 1 17 ? 7.992 26.359 0.473 1 98.56 17 PRO B N 1
ATOM 2194 C CA . PRO B 1 17 ? 7.34 26.25 -0.834 1 98.56 17 PRO B CA 1
ATOM 2195 C C . PRO B 1 17 ? 5.859 26.625 -0.791 1 98.56 17 PRO B C 1
ATOM 2197 O O . PRO B 1 17 ? 5.32 27.141 -1.771 1 98.56 17 PRO B O 1
ATOM 2200 N N . MET B 1 18 ? 5.18 26.391 0.307 1 98.81 18 MET B N 1
ATOM 2201 C CA . MET B 1 18 ? 3.773 26.766 0.442 1 98.81 18 MET B CA 1
ATOM 2202 C C . MET B 1 18 ? 3.605 28.281 0.389 1 98.81 18 MET B C 1
ATOM 2204 O O . MET B 1 18 ? 2.725 28.781 -0.305 1 98.81 18 MET B O 1
ATOM 2208 N N . VAL B 1 19 ? 4.484 29 1.057 1 98.81 19 VAL B N 1
ATOM 2209 C CA . VAL B 1 19 ? 4.477 30.469 1.036 1 98.81 19 VAL B CA 1
ATOM 2210 C C . VAL B 1 19 ? 4.719 30.969 -0.387 1 98.81 19 VAL B C 1
ATOM 2212 O O . VAL B 1 19 ? 4.031 31.875 -0.856 1 98.81 19 VAL B O 1
ATOM 2215 N N . LYS B 1 20 ? 5.664 30.375 -1.087 1 98.75 20 LYS B N 1
ATOM 2216 C CA . LYS B 1 20 ? 5.977 30.781 -2.455 1 98.75 20 LYS B CA 1
ATOM 2217 C C . LYS B 1 20 ? 4.766 30.609 -3.367 1 98.75 20 LYS B C 1
ATOM 2219 O O . LYS B 1 20 ? 4.516 31.453 -4.238 1 98.75 20 LYS B O 1
ATOM 2224 N N . ASN B 1 21 ? 4.008 29.531 -3.195 1 98.81 21 ASN B N 1
ATOM 2225 C CA . ASN B 1 21 ? 2.799 29.312 -3.982 1 98.81 21 ASN B CA 1
ATOM 2226 C C . ASN B 1 21 ? 1.757 30.406 -3.717 1 98.81 21 ASN B C 1
ATOM 2228 O O . ASN B 1 21 ? 1.081 30.859 -4.641 1 98.81 21 ASN B O 1
ATOM 2232 N N . LEU B 1 22 ? 1.635 30.766 -2.471 1 98.75 22 LEU B N 1
ATOM 2233 C CA . LEU B 1 22 ? 0.672 31.812 -2.117 1 98.75 22 LEU B CA 1
ATOM 2234 C C . LEU B 1 22 ? 1.076 33.156 -2.715 1 98.75 22 LEU B C 1
ATOM 2236 O O . LEU B 1 22 ? 0.228 33.906 -3.217 1 98.75 22 LEU B O 1
ATOM 2240 N N . LEU B 1 23 ? 2.352 33.469 -2.695 1 98.56 23 LEU B N 1
ATOM 2241 C CA . LEU B 1 23 ? 2.867 34.688 -3.316 1 98.56 23 LEU B CA 1
ATOM 2242 C C . LEU B 1 23 ? 2.598 34.688 -4.816 1 98.56 23 LEU B C 1
ATOM 2244 O O . LEU B 1 23 ? 2.131 35.688 -5.367 1 98.56 23 LEU B O 1
ATOM 2248 N N . LYS B 1 24 ? 2.846 33.562 -5.422 1 98.25 24 LYS B N 1
ATOM 2249 C CA . LYS B 1 24 ? 2.623 33.438 -6.859 1 98.25 24 LYS B CA 1
ATOM 2250 C C . LYS B 1 24 ? 1.149 33.625 -7.207 1 98.25 24 LYS B C 1
ATOM 2252 O O . LYS B 1 24 ? 0.822 34.156 -8.273 1 98.25 24 LYS B O 1
ATOM 2257 N N . ALA B 1 25 ? 0.316 33.219 -6.316 1 98.25 25 ALA B N 1
ATOM 2258 C CA . ALA B 1 25 ? -1.125 33.312 -6.527 1 98.25 25 ALA B CA 1
ATOM 2259 C C . ALA B 1 25 ? -1.606 34.75 -6.277 1 98.25 25 ALA B C 1
ATOM 2261 O O . ALA B 1 25 ? -2.783 35.062 -6.477 1 98.25 25 ALA B O 1
ATOM 2262 N N . GLY B 1 26 ? -0.705 35.594 -5.738 1 97.94 26 GLY B N 1
ATOM 2263 C CA . GLY B 1 26 ? -1.027 37 -5.648 1 97.94 26 GLY B CA 1
ATOM 2264 C C . GLY B 1 26 ? -1.399 37.438 -4.242 1 97.94 26 GLY B C 1
ATOM 2265 O O . GLY B 1 26 ? -1.814 38.594 -4.031 1 97.94 26 GLY B O 1
ATOM 2266 N N . PHE B 1 27 ? -1.231 36.625 -3.24 1 98.44 27 PHE B N 1
ATOM 2267 C CA . PHE B 1 27 ? -1.515 37 -1.864 1 98.44 27 PHE B CA 1
ATOM 2268 C C . PHE B 1 27 ? -0.359 37.812 -1.281 1 98.44 27 PHE B C 1
ATOM 2270 O O . PHE B 1 27 ? 0.808 37.469 -1.49 1 98.44 27 PHE B O 1
ATOM 2277 N N . PRO B 1 28 ? -0.639 38.906 -0.631 1 98.44 28 PRO B N 1
ATOM 2278 C CA . PRO B 1 28 ? 0.397 39.438 0.246 1 98.44 28 PRO B CA 1
ATOM 2279 C C . PRO B 1 28 ? 0.694 38.531 1.444 1 98.44 28 PRO B C 1
ATOM 2281 O O . PRO B 1 28 ? -0.225 38.156 2.166 1 98.44 28 PRO B O 1
ATOM 2284 N N . VAL B 1 29 ? 1.927 38.219 1.657 1 98.81 29 VAL B N 1
ATOM 2285 C CA . VAL B 1 29 ? 2.277 37.281 2.729 1 98.81 29 VAL B CA 1
ATOM 2286 C C . VAL B 1 29 ? 3.35 37.906 3.619 1 98.81 29 VAL B C 1
ATOM 2288 O O . VAL B 1 29 ? 4.359 38.406 3.125 1 98.81 29 VAL B O 1
ATOM 2291 N N . THR B 1 30 ? 3.16 37.969 4.891 1 98.88 30 THR B N 1
ATOM 2292 C CA . THR B 1 30 ? 4.16 38.25 5.914 1 98.88 30 THR B CA 1
ATOM 2293 C C . THR B 1 30 ? 4.559 37 6.656 1 98.88 30 THR B C 1
ATOM 2295 O O . THR B 1 30 ? 3.697 36.188 7.039 1 98.88 30 THR B O 1
ATOM 2298 N N . VAL B 1 31 ? 5.875 36.781 6.852 1 98.94 31 VAL B N 1
ATOM 2299 C CA . VAL B 1 31 ? 6.305 35.531 7.441 1 98.94 31 VAL B CA 1
ATOM 2300 C C . VAL B 1 31 ? 6.988 35.781 8.781 1 98.94 31 VAL B C 1
ATOM 2302 O O . VAL B 1 31 ? 7.422 36.906 9.055 1 98.94 31 VAL B O 1
ATOM 2305 N N . TYR B 1 32 ? 7.051 34.75 9.602 1 98.69 32 TYR B N 1
ATOM 2306 C CA . TYR B 1 32 ? 7.816 34.688 10.844 1 98.69 32 TYR B CA 1
ATOM 2307 C C . TYR B 1 32 ? 8.383 33.281 11.07 1 98.69 32 TYR B C 1
ATOM 2309 O O . TYR B 1 32 ? 7.68 32.312 10.891 1 98.69 32 TYR B O 1
ATOM 2317 N N . ASN B 1 33 ? 9.57 33.219 11.43 1 98.44 33 ASN B N 1
ATOM 2318 C CA . ASN B 1 33 ? 10.211 32 11.891 1 98.44 33 ASN B CA 1
ATOM 2319 C C . ASN B 1 33 ? 11.102 32.25 13.109 1 98.44 33 ASN B C 1
ATOM 2321 O O . ASN B 1 33 ? 11.781 33.281 13.18 1 98.44 33 ASN B O 1
ATOM 2325 N N . ARG B 1 34 ? 11.078 31.328 14.047 1 94.75 34 ARG B N 1
ATOM 2326 C CA . ARG B 1 34 ? 11.891 31.469 15.25 1 94.75 34 ARG B CA 1
ATOM 2327 C C . ARG B 1 34 ? 13.352 31.703 14.891 1 94.75 34 ARG B C 1
ATOM 2329 O O . ARG B 1 34 ? 14.008 32.562 15.477 1 94.75 34 ARG B O 1
ATOM 2336 N N . THR B 1 35 ? 13.836 30.875 13.977 1 95.94 35 THR B N 1
ATOM 2337 C CA . THR B 1 35 ? 15.148 31.109 13.398 1 95.94 35 THR B CA 1
ATOM 2338 C C . THR B 1 35 ? 15.055 32.031 12.172 1 95.94 35 THR B C 1
ATOM 2340 O O . THR B 1 35 ? 14.727 31.562 11.078 1 95.94 35 THR B O 1
ATOM 2343 N N . LYS B 1 36 ? 15.5 33.219 12.281 1 96.56 36 LYS B N 1
ATOM 2344 C CA . LYS B 1 36 ? 15.227 34.25 11.305 1 96.56 36 LYS B CA 1
ATOM 2345 C C . LYS B 1 36 ? 15.867 33.938 9.961 1 96.56 36 LYS B C 1
ATOM 2347 O O . LYS B 1 36 ? 15.328 34.281 8.906 1 96.56 36 LYS B O 1
ATOM 2352 N N . GLU B 1 37 ? 16.922 33.188 10 1 97.25 37 GLU B N 1
ATOM 2353 C CA . GLU B 1 37 ? 17.656 32.844 8.781 1 97.25 37 GLU B CA 1
ATOM 2354 C C . GLU B 1 37 ? 16.797 32 7.836 1 97.25 37 GLU B C 1
ATOM 2356 O O . GLU B 1 37 ? 16.984 32.031 6.621 1 97.25 37 GLU B O 1
ATOM 2361 N N . LYS B 1 38 ? 15.82 31.359 8.352 1 97.69 38 LYS B N 1
ATOM 2362 C CA . LYS B 1 38 ? 14.977 30.469 7.566 1 97.69 38 LYS B CA 1
ATOM 2363 C C . LYS B 1 38 ? 13.969 31.266 6.73 1 97.69 38 LYS B C 1
ATOM 2365 O O . LYS B 1 38 ? 13.344 30.719 5.82 1 97.69 38 LYS B O 1
ATOM 2370 N N . GLU B 1 39 ? 13.891 32.562 6.98 1 98.5 39 GLU B N 1
ATOM 2371 C CA . GLU B 1 39 ? 12.93 33.375 6.266 1 98.5 39 GLU B CA 1
ATOM 2372 C C . GLU B 1 39 ? 13.492 33.844 4.922 1 98.5 39 GLU B C 1
ATOM 2374 O O . GLU B 1 39 ? 12.75 34.344 4.074 1 98.5 39 GLU B O 1
ATOM 2379 N N . GLN B 1 40 ? 14.766 33.688 4.742 1 98.06 40 GLN B N 1
ATOM 2380 C CA . GLN B 1 40 ? 15.492 34.312 3.648 1 98.06 40 GLN B CA 1
ATOM 2381 C C . GLN B 1 40 ? 14.867 33.969 2.299 1 98.06 40 GLN B C 1
ATOM 2383 O O . GLN B 1 40 ? 14.633 34.844 1.475 1 98.06 40 GLN B O 1
ATOM 2388 N N . GLU B 1 41 ? 14.602 32.75 2.064 1 98 41 GLU B N 1
ATOM 2389 C CA . GLU B 1 41 ? 14.078 32.312 0.776 1 98 41 GLU B CA 1
ATOM 2390 C C . GLU B 1 41 ? 12.688 32.906 0.519 1 98 41 GLU B C 1
ATOM 2392 O O . GLU B 1 41 ? 12.375 33.312 -0.606 1 98 41 GLU B O 1
ATOM 2397 N N . ALA B 1 42 ? 11.836 32.906 1.517 1 98.69 42 ALA B N 1
ATOM 2398 C CA . ALA B 1 42 ? 10.492 33.469 1.379 1 98.69 42 ALA B CA 1
ATOM 2399 C C . ALA B 1 42 ? 10.531 34.969 1.151 1 98.69 42 ALA B C 1
ATOM 2401 O O . ALA B 1 42 ? 9.781 35.5 0.332 1 98.69 42 ALA B O 1
ATOM 2402 N N . VAL B 1 43 ? 11.414 35.656 1.857 1 98.56 43 VAL B N 1
ATOM 2403 C CA . VAL B 1 43 ? 11.562 37.125 1.718 1 98.56 43 VAL B CA 1
ATOM 2404 C C . VAL B 1 43 ? 12.086 37.438 0.323 1 98.56 43 VAL B C 1
ATOM 2406 O O . VAL B 1 43 ? 11.602 38.375 -0.32 1 98.56 43 VAL B O 1
ATOM 2409 N N . ALA B 1 44 ? 13.016 36.656 -0.105 1 98.5 44 ALA B N 1
ATOM 2410 C CA . ALA B 1 44 ? 13.555 36.844 -1.446 1 98.5 44 ALA B CA 1
ATOM 2411 C C . ALA B 1 44 ? 12.477 36.656 -2.51 1 98.5 44 ALA B C 1
ATOM 2413 O O . ALA B 1 44 ? 12.531 37.25 -3.574 1 98.5 44 ALA B O 1
ATOM 2414 N N . ALA B 1 45 ? 11.5 35.875 -2.17 1 98.44 45 ALA B N 1
ATOM 2415 C CA . ALA B 1 45 ? 10.422 35.594 -3.109 1 98.44 45 ALA B CA 1
ATOM 2416 C C . ALA B 1 45 ? 9.344 36.656 -3.057 1 98.44 45 ALA B C 1
ATOM 2418 O O . ALA B 1 45 ? 8.422 36.656 -3.877 1 98.44 45 ALA B O 1
ATOM 2419 N N . GLY B 1 46 ? 9.414 37.531 -2.012 1 98.5 46 GLY B N 1
ATOM 2420 C CA . GLY B 1 46 ? 8.492 38.656 -2.012 1 98.5 46 GLY B CA 1
ATOM 2421 C C . GLY B 1 46 ? 7.723 38.781 -0.711 1 98.5 46 GLY B C 1
ATOM 2422 O O . GLY B 1 46 ? 6.934 39.719 -0.548 1 98.5 46 GLY B O 1
ATOM 2423 N N . ALA B 1 47 ? 7.945 37.969 0.246 1 98.81 47 ALA B N 1
ATOM 2424 C CA . ALA B 1 47 ? 7.246 38.031 1.526 1 98.81 47 ALA B CA 1
ATOM 2425 C C . ALA B 1 47 ? 7.844 39.156 2.402 1 98.81 47 ALA B C 1
ATOM 2427 O O . ALA B 1 47 ? 9.023 39.5 2.258 1 98.81 47 ALA B O 1
ATOM 2428 N N . ALA B 1 48 ? 7.035 39.688 3.229 1 98.69 48 ALA B N 1
ATOM 2429 C CA . ALA B 1 48 ? 7.52 40.562 4.301 1 98.69 48 ALA B CA 1
ATOM 2430 C C . ALA B 1 48 ? 7.875 39.75 5.543 1 98.69 48 ALA B C 1
ATOM 2432 O O . ALA B 1 48 ? 7.512 38.562 5.645 1 98.69 48 ALA B O 1
ATOM 2433 N N . SER B 1 49 ? 8.664 40.344 6.391 1 98.75 49 SER B N 1
ATOM 2434 C CA . SER B 1 49 ? 9.078 39.656 7.617 1 98.75 49 SER B CA 1
ATOM 2435 C C . SER B 1 49 ? 8.547 40.375 8.852 1 98.75 49 SER B C 1
ATOM 2437 O O . SER B 1 49 ? 8.609 41.625 8.938 1 98.75 49 SER B O 1
ATOM 2439 N N . ALA B 1 50 ? 7.941 39.625 9.742 1 98.56 50 ALA B N 1
ATOM 2440 C CA . ALA B 1 50 ? 7.508 40.188 11.031 1 98.56 50 ALA B CA 1
ATOM 2441 C C . ALA B 1 50 ? 8.578 39.969 12.102 1 98.56 50 ALA B C 1
ATOM 2443 O O . ALA B 1 50 ? 9.234 38.938 12.141 1 98.56 50 ALA B O 1
ATOM 2444 N N . ALA B 1 51 ? 8.664 40.812 13.062 1 97.06 51 ALA B N 1
ATOM 2445 C CA . ALA B 1 51 ? 9.703 40.781 14.086 1 97.06 51 ALA B CA 1
ATOM 2446 C C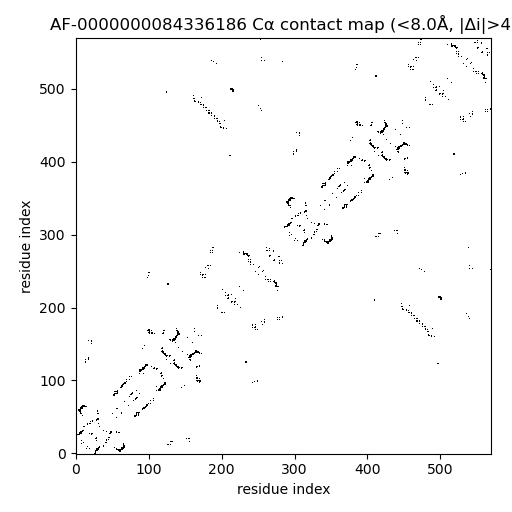 . ALA B 1 51 ? 9.375 39.75 15.172 1 97.06 51 ALA B C 1
ATOM 2448 O O . ALA B 1 51 ? 10.258 39.281 15.891 1 97.06 51 ALA B O 1
ATOM 2449 N N . SER B 1 52 ? 8.086 39.5 15.289 1 97.38 52 SER B N 1
ATOM 2450 C CA . SER B 1 52 ? 7.605 38.531 16.281 1 97.38 52 SER B CA 1
ATOM 2451 C C . SER B 1 52 ? 6.316 37.875 15.812 1 97.38 52 SER B C 1
ATOM 2453 O O . SER B 1 52 ? 5.691 38.312 14.844 1 97.38 52 SER B O 1
ATOM 2455 N N . ALA B 1 53 ? 5.949 36.812 16.516 1 98.56 53 ALA B N 1
ATOM 2456 C CA . ALA B 1 53 ? 4.684 36.156 16.203 1 98.56 53 ALA B CA 1
ATOM 2457 C C . ALA B 1 53 ? 3.5 37.094 16.453 1 98.56 53 ALA B C 1
ATOM 2459 O O . ALA B 1 53 ? 2.541 37.094 15.68 1 98.56 53 ALA B O 1
ATOM 2460 N N . ALA B 1 54 ? 3.562 37.844 17.516 1 98.56 54 ALA B N 1
ATOM 2461 C CA . ALA B 1 54 ? 2.504 38.781 17.828 1 98.56 54 ALA B CA 1
ATOM 2462 C C . ALA B 1 54 ? 2.363 39.844 16.719 1 98.56 54 ALA B C 1
ATOM 2464 O O . ALA B 1 54 ? 1.247 40.188 16.344 1 98.56 54 ALA B O 1
ATOM 2465 N N . GLU B 1 55 ? 3.479 40.344 16.25 1 98.5 55 GLU B N 1
ATOM 2466 C CA . GLU B 1 55 ? 3.441 41.312 15.156 1 98.5 55 GLU B CA 1
ATOM 2467 C C . GLU B 1 55 ? 2.863 40.688 13.891 1 98.5 55 GLU B C 1
ATOM 2469 O O . GLU B 1 55 ? 2.156 41.375 13.133 1 98.5 55 GLU B O 1
ATOM 2474 N N . LEU B 1 56 ? 3.205 39.438 13.641 1 98.75 56 LEU B N 1
ATOM 2475 C CA . LEU B 1 56 ? 2.633 38.719 12.5 1 98.75 56 LEU B CA 1
ATOM 2476 C C . LEU B 1 56 ? 1.11 38.781 12.523 1 98.75 56 LEU B C 1
ATOM 2478 O O . LEU B 1 56 ? 0.483 39.062 11.5 1 98.75 56 LEU B O 1
ATOM 2482 N N . THR B 1 57 ? 0.562 38.5 13.703 1 98.75 57 THR B N 1
ATOM 2483 C CA . THR B 1 57 ? -0.889 38.562 13.844 1 98.75 57 THR B CA 1
ATOM 2484 C C . THR B 1 57 ? -1.411 39.969 13.578 1 98.75 57 THR B C 1
ATOM 2486 O O . THR B 1 57 ? -2.406 40.125 12.875 1 98.75 57 THR B O 1
ATOM 2489 N N . ARG B 1 58 ? -0.714 41 14.039 1 98.31 58 ARG B N 1
ATOM 2490 C CA . ARG B 1 58 ? -1.157 42.375 13.867 1 98.31 58 ARG B CA 1
ATOM 2491 C C . ARG B 1 58 ? -1.191 42.75 12.391 1 98.31 58 ARG B C 1
ATOM 2493 O O . ARG B 1 58 ? -2.039 43.531 11.969 1 98.31 58 ARG B O 1
ATOM 2500 N N . LEU B 1 59 ? -0.376 42.156 11.648 1 98.19 59 LEU B N 1
ATOM 2501 C CA . LEU B 1 59 ? -0.171 42.562 10.273 1 98.19 59 LEU B CA 1
ATOM 2502 C C . LEU B 1 59 ? -1.008 41.75 9.312 1 98.19 59 LEU B C 1
ATOM 2504 O O . LEU B 1 59 ? -0.997 41.969 8.102 1 98.19 59 LEU B O 1
ATOM 2508 N N . SER B 1 60 ? -1.774 40.75 9.773 1 98.56 60 SER B N 1
ATOM 2509 C CA . SER B 1 60 ? -2.393 39.781 8.891 1 98.56 60 SER B CA 1
ATOM 2510 C C . SER B 1 60 ? -3.881 39.625 9.188 1 98.56 60 SER B C 1
ATOM 2512 O O . SER B 1 60 ? -4.34 39.938 10.281 1 98.56 60 SER B O 1
ATOM 2514 N N . ASP B 1 61 ? -4.652 39.125 8.219 1 98.31 61 ASP B N 1
ATOM 2515 C CA . ASP B 1 61 ? -6.062 38.812 8.375 1 98.31 61 ASP B CA 1
ATOM 2516 C C . ASP B 1 61 ? -6.238 37.312 8.703 1 98.31 61 ASP B C 1
ATOM 2518 O O . ASP B 1 61 ? -7.09 36.969 9.516 1 98.31 61 ASP B O 1
ATOM 2522 N N . ILE B 1 62 ? -5.496 36.5 8.008 1 98.81 62 ILE B N 1
ATOM 2523 C CA . ILE B 1 62 ? -5.465 35.062 8.18 1 98.81 62 ILE B CA 1
ATOM 2524 C C . ILE B 1 62 ? -4.027 34.594 8.383 1 98.81 62 ILE B C 1
ATOM 2526 O O . ILE B 1 62 ? -3.117 35.031 7.68 1 98.81 62 ILE B O 1
ATOM 2530 N N . ILE B 1 63 ? -3.785 33.781 9.398 1 98.94 63 ILE B N 1
ATOM 2531 C CA . ILE B 1 63 ? -2.439 33.312 9.742 1 98.94 63 ILE B CA 1
ATOM 2532 C C . ILE B 1 63 ? -2.355 31.797 9.633 1 98.94 63 ILE B C 1
ATOM 2534 O O . ILE B 1 63 ? -3.178 31.094 10.219 1 98.94 63 ILE B O 1
ATOM 2538 N N . LEU B 1 64 ? -1.376 31.266 8.867 1 98.94 64 LEU B N 1
ATOM 2539 C CA . LEU B 1 64 ? -1.119 29.844 8.742 1 98.94 64 LEU B CA 1
ATOM 2540 C C . LEU B 1 64 ? 0.129 29.438 9.523 1 98.94 64 LEU B C 1
ATOM 2542 O O . LEU B 1 64 ? 1.078 30.219 9.625 1 98.94 64 LEU B O 1
ATOM 2546 N N . ILE B 1 65 ? 0.081 28.25 10.078 1 98.75 65 ILE B N 1
ATOM 2547 C CA . ILE B 1 65 ? 1.155 27.75 10.93 1 98.75 65 ILE B CA 1
ATOM 2548 C C . ILE B 1 65 ? 1.649 26.406 10.398 1 98.75 65 ILE B C 1
ATOM 2550 O O . ILE B 1 65 ? 0.851 25.5 10.125 1 98.75 65 ILE B O 1
ATOM 2554 N N . MET B 1 66 ? 2.893 26.219 10.18 1 98.31 66 MET B N 1
ATOM 2555 C CA . MET B 1 66 ? 3.545 24.984 9.797 1 98.31 66 MET B CA 1
ATOM 2556 C C . MET B 1 66 ? 4.812 24.75 10.609 1 98.31 66 MET B C 1
ATOM 2558 O O . MET B 1 66 ? 5.898 25.188 10.219 1 98.31 66 MET B O 1
ATOM 2562 N N . VAL B 1 67 ? 4.668 24.016 11.75 1 97.62 67 VAL B N 1
ATOM 2563 C CA . VAL B 1 67 ? 5.805 23.797 12.633 1 97.62 67 VAL B CA 1
ATOM 2564 C C . VAL B 1 67 ? 5.906 22.312 12.977 1 97.62 67 VAL B C 1
ATOM 2566 O O . VAL B 1 67 ? 5.137 21.5 12.469 1 97.62 67 VAL B O 1
ATOM 2569 N N . SER B 1 68 ? 6.812 21.859 13.789 1 95.31 68 SER B N 1
ATOM 2570 C CA . SER B 1 68 ? 7.309 20.484 13.844 1 95.31 68 SER B CA 1
ATOM 2571 C C . SER B 1 68 ? 6.406 19.609 14.703 1 95.31 68 SER B C 1
ATOM 2573 O O . SER B 1 68 ? 6.293 18.406 14.453 1 95.31 68 SER B O 1
ATOM 2575 N N . ASP B 1 69 ? 5.887 20.219 15.805 1 97.06 69 ASP B N 1
ATOM 2576 C CA . ASP B 1 69 ? 5.238 19.312 16.75 1 97.06 69 ASP B CA 1
ATOM 2577 C C . ASP B 1 69 ? 4.332 20.078 17.703 1 97.06 69 ASP B C 1
ATOM 2579 O O . ASP B 1 69 ? 4.117 21.281 17.547 1 97.06 69 ASP B O 1
ATOM 2583 N N . ASP B 1 70 ? 3.756 19.359 18.688 1 98.44 70 ASP B N 1
ATOM 2584 C CA . ASP B 1 70 ? 2.799 19.891 19.641 1 98.44 70 ASP B CA 1
ATOM 2585 C C . ASP B 1 70 ? 3.406 21.047 20.438 1 98.44 70 ASP B C 1
ATOM 2587 O O . ASP B 1 70 ? 2.783 22.094 20.594 1 98.44 70 ASP B O 1
ATOM 2591 N N . ASN B 1 71 ? 4.578 20.875 20.922 1 97.75 71 ASN B N 1
ATOM 2592 C CA . ASN B 1 71 ? 5.215 21.891 21.734 1 97.75 71 ASN B CA 1
ATOM 2593 C C . ASN B 1 71 ? 5.465 23.172 20.938 1 97.75 71 ASN B C 1
ATOM 2595 O O . ASN B 1 71 ? 5.242 24.281 21.438 1 97.75 71 ASN B O 1
ATOM 2599 N N . ALA B 1 72 ? 5.891 23 19.766 1 97.38 72 ALA B N 1
ATOM 2600 C CA . ALA B 1 72 ? 6.184 24.141 18.922 1 97.38 72 ALA B CA 1
ATOM 2601 C C . ALA B 1 72 ? 4.922 24.953 18.641 1 97.38 72 ALA B C 1
ATOM 2603 O O . ALA B 1 72 ? 4.949 26.188 18.688 1 97.38 72 ALA B O 1
ATOM 2604 N N . VAL B 1 73 ? 3.818 24.312 18.359 1 98.12 73 VAL B N 1
ATOM 2605 C CA . VAL B 1 73 ? 2.576 25.016 18.047 1 98.12 73 VAL B CA 1
ATOM 2606 C C . VAL B 1 73 ? 2.055 25.734 19.297 1 98.12 73 VAL B C 1
ATOM 2608 O O . VAL B 1 73 ? 1.631 26.891 19.219 1 98.12 73 VAL B O 1
ATOM 2611 N N . LYS B 1 74 ? 2.094 25.094 20.422 1 98.31 74 LYS B N 1
ATOM 2612 C CA . LYS B 1 74 ? 1.612 25.688 21.672 1 98.31 74 LYS B CA 1
ATOM 2613 C C . LYS B 1 74 ? 2.439 26.906 22.047 1 98.31 74 LYS B C 1
ATOM 2615 O O . LYS B 1 74 ? 1.888 27.938 22.453 1 98.31 74 LYS B O 1
ATOM 2620 N N . GLU B 1 75 ? 3.717 26.719 21.891 1 97.69 75 GLU B N 1
ATOM 2621 C CA . GLU B 1 75 ? 4.598 27.844 22.188 1 97.69 75 GLU B CA 1
ATOM 2622 C C . GLU B 1 75 ? 4.344 29 21.234 1 97.69 75 GLU B C 1
ATOM 2624 O O . GLU B 1 75 ? 4.359 30.156 21.641 1 97.69 75 GLU B O 1
ATOM 2629 N N . LEU B 1 76 ? 4.168 28.734 20 1 98.19 76 LEU B N 1
ATOM 2630 C CA . LEU B 1 76 ? 3.963 29.75 18.984 1 98.19 76 LEU B CA 1
ATOM 2631 C C . LEU B 1 76 ? 2.672 30.531 19.234 1 98.19 76 LEU B C 1
ATOM 2633 O O . LEU B 1 76 ? 2.623 31.75 19.031 1 98.19 76 LEU B O 1
ATOM 2637 N N . PHE B 1 77 ? 1.655 29.859 19.656 1 98.44 77 PHE B N 1
ATOM 2638 C CA . PHE B 1 77 ? 0.363 30.5 19.875 1 98.44 77 PHE B CA 1
ATOM 2639 C C . PHE B 1 77 ? 0.339 31.219 21.219 1 98.44 77 PHE B C 1
ATOM 2641 O O . PHE B 1 77 ? -0.032 32.406 21.281 1 98.44 77 PHE B O 1
ATOM 2648 N N . ASN B 1 78 ? 0.823 30.562 22.312 1 97.25 78 ASN B N 1
ATOM 2649 C CA . ASN B 1 78 ? 0.498 30.984 23.672 1 97.25 78 ASN B CA 1
ATOM 2650 C C . ASN B 1 78 ? 1.726 31.516 24.406 1 97.25 78 ASN B C 1
ATOM 2652 O O . ASN B 1 78 ? 1.611 32.062 25.5 1 97.25 78 ASN B O 1
ATOM 2656 N N . GLY B 1 79 ? 2.797 31.422 23.859 1 95.62 79 GLY B N 1
ATOM 2657 C CA . GLY B 1 79 ? 3.998 31.922 24.516 1 95.62 79 GLY B CA 1
ATOM 2658 C C . GLY B 1 79 ? 3.98 33.438 24.719 1 95.62 79 GLY B C 1
ATOM 2659 O O . GLY B 1 79 ? 3.035 34.094 24.297 1 95.62 79 GLY B O 1
ATOM 2660 N N . GLU B 1 80 ? 4.93 34.125 25.375 1 91.25 80 GLU B N 1
ATOM 2661 C CA . GLU B 1 80 ? 5.004 35.531 25.781 1 91.25 80 GLU B CA 1
ATOM 2662 C C . GLU B 1 80 ? 4.84 36.469 24.562 1 91.25 80 GLU B C 1
ATOM 2664 O O . GLU B 1 80 ? 4.125 37.469 24.641 1 91.25 80 GLU B O 1
ATOM 2669 N N . ASN B 1 81 ? 5.336 36.188 23.422 1 93.44 81 ASN B N 1
ATOM 2670 C CA . ASN B 1 81 ? 5.195 36.938 22.172 1 93.44 81 ASN B CA 1
ATOM 2671 C C . ASN B 1 81 ? 4.578 36.062 21.078 1 93.44 81 ASN B C 1
ATOM 2673 O O . ASN B 1 81 ? 4.965 36.188 19.906 1 93.44 81 ASN B O 1
ATOM 2677 N N . GLY B 1 82 ? 3.598 35.375 21.625 1 97.81 82 GLY B N 1
ATOM 2678 C CA . GLY B 1 82 ? 2.973 34.438 20.703 1 97.81 82 GLY B CA 1
ATOM 2679 C C . GLY B 1 82 ? 1.904 35.062 19.844 1 97.81 82 GLY B C 1
ATOM 2680 O O . GLY B 1 82 ? 1.623 36.281 19.984 1 97.81 82 GLY B O 1
ATOM 2681 N N . LEU B 1 83 ? 1.371 34.344 18.953 1 98.75 83 LEU B N 1
ATOM 2682 C CA . LEU B 1 83 ? 0.411 34.781 17.953 1 98.75 83 LEU B CA 1
ATOM 2683 C C . LEU B 1 83 ? -0.811 35.406 18.609 1 98.75 83 LEU B C 1
ATOM 2685 O O . LEU B 1 83 ? -1.341 36.406 18.125 1 98.75 83 LEU B O 1
ATOM 2689 N N . LEU B 1 84 ? -1.27 34.875 19.75 1 98.31 84 LEU B N 1
ATOM 2690 C CA . LEU B 1 84 ? -2.529 35.281 20.359 1 98.31 84 LEU B CA 1
ATOM 2691 C C . LEU B 1 84 ? -2.35 36.594 21.141 1 98.31 84 LEU B C 1
ATOM 2693 O O . LEU B 1 84 ? -3.326 37.156 21.625 1 98.31 84 LEU B O 1
ATOM 2697 N N . HIS B 1 85 ? -1.146 37.094 21.141 1 96.25 85 HIS B N 1
ATOM 2698 C CA . HIS B 1 85 ? -0.863 38.344 21.812 1 96.25 85 HIS B CA 1
ATOM 2699 C C . HIS B 1 85 ? -0.873 39.5 20.812 1 96.25 85 HIS B C 1
ATOM 2701 O O . HIS B 1 85 ? -0.717 40.656 21.203 1 96.25 85 HIS B O 1
ATOM 2707 N N . GLY B 1 86 ? -1.075 39.344 19.406 1 94.69 86 GLY B N 1
ATOM 2708 C CA . GLY B 1 86 ? -1.061 40.344 18.344 1 94.69 86 GLY B CA 1
ATOM 2709 C C . GLY B 1 86 ? -2.447 40.812 17.938 1 94.69 86 GLY B C 1
ATOM 2710 O O . GLY B 1 86 ? -2.717 41.031 16.766 1 94.69 86 GLY B O 1
ATOM 2711 N N . ASN B 1 87 ? -3.469 41.125 18.781 1 94.81 87 ASN B N 1
ATOM 2712 C CA . ASN B 1 87 ? -4.844 41.469 18.453 1 94.81 87 ASN B CA 1
ATOM 2713 C C . ASN B 1 87 ? -5.512 40.406 17.594 1 94.81 87 ASN B C 1
ATOM 2715 O O . ASN B 1 87 ? -5.875 40.656 16.453 1 94.81 87 ASN B O 1
ATOM 2719 N N . ALA B 1 88 ? -5.75 39.344 18.094 1 97.88 88 ALA B N 1
ATOM 2720 C CA . ALA B 1 88 ? -6.188 38.094 17.422 1 97.88 88 ALA B CA 1
ATOM 2721 C C . ALA B 1 88 ? -7.68 38.156 17.109 1 97.88 88 ALA B C 1
ATOM 2723 O O . ALA B 1 88 ? -8.164 37.438 16.234 1 97.88 88 ALA B O 1
ATOM 2724 N N . ALA B 1 89 ? -8.414 39.062 17.766 1 98.25 89 ALA B N 1
ATOM 2725 C CA . ALA B 1 89 ? -9.867 39.094 17.609 1 98.25 89 ALA B CA 1
ATOM 2726 C C . ALA B 1 89 ? -10.266 39.281 16.156 1 98.25 89 ALA B C 1
ATOM 2728 O O . ALA B 1 89 ? -9.742 40.156 15.469 1 98.25 89 ALA B O 1
ATOM 2729 N N . GLY B 1 90 ? -11.203 38.375 15.703 1 98.12 90 GLY B N 1
ATOM 2730 C CA . GLY B 1 90 ? -11.75 38.469 14.359 1 98.12 90 GLY B CA 1
ATOM 2731 C C . GLY B 1 90 ? -10.883 37.812 13.305 1 98.12 90 GLY B C 1
ATOM 2732 O O . GLY B 1 90 ? -11.289 37.719 12.141 1 98.12 90 GLY B O 1
ATOM 2733 N N . LYS B 1 91 ? -9.734 37.344 13.656 1 98.44 91 LYS B N 1
ATOM 2734 C CA . LYS B 1 91 ? -8.82 36.75 12.695 1 98.44 91 LYS B CA 1
ATOM 2735 C C . LYS B 1 91 ? -9.031 35.219 12.609 1 98.44 91 LYS B C 1
ATOM 2737 O O . LYS B 1 91 ? -9.672 34.625 13.484 1 98.44 91 LYS B O 1
ATOM 2742 N N . LEU B 1 92 ? -8.602 34.625 11.523 1 98.81 92 LEU B N 1
ATOM 2743 C CA . LEU B 1 92 ? -8.633 33.188 11.328 1 98.81 92 LEU B CA 1
ATOM 2744 C C . LEU B 1 92 ? -7.223 32.594 11.367 1 98.81 92 LEU B C 1
ATOM 2746 O O . LEU B 1 92 ? -6.336 33.062 10.641 1 98.81 92 LEU B O 1
ATOM 2750 N N . PHE B 1 93 ? -7.043 31.688 12.289 1 98.94 93 PHE B N 1
ATOM 2751 C CA . PHE B 1 93 ? -5.805 30.922 12.328 1 98.94 93 PHE B CA 1
ATOM 2752 C C . PHE B 1 93 ? -6.004 29.547 11.703 1 98.94 93 PHE B C 1
ATOM 2754 O O . PHE B 1 93 ? -6.992 28.859 11.992 1 98.94 93 PHE B O 1
ATOM 2761 N N . ILE B 1 94 ? -5.082 29.141 10.781 1 98.94 94 ILE B N 1
ATOM 2762 C CA . ILE B 1 94 ? -5.098 27.828 10.133 1 98.94 94 ILE B CA 1
ATOM 2763 C C . ILE B 1 94 ? -3.824 27.062 10.477 1 98.94 94 ILE B C 1
ATOM 2765 O O . ILE B 1 94 ? -2.736 27.406 10.023 1 98.94 94 ILE B O 1
ATOM 2769 N N . ASN B 1 95 ? -3.924 26.078 11.273 1 98.88 95 ASN B N 1
ATOM 2770 C CA . ASN B 1 95 ? -2.764 25.25 11.586 1 98.88 95 ASN B CA 1
ATOM 2771 C C . ASN B 1 95 ? -2.621 24.094 10.602 1 98.88 95 ASN B C 1
ATOM 2773 O O . ASN B 1 95 ? -3.43 23.156 10.602 1 98.88 95 ASN B O 1
ATOM 2777 N N . VAL B 1 96 ? -1.602 24.109 9.789 1 98.62 96 VAL B N 1
ATOM 2778 C CA . VAL B 1 96 ? -1.408 23.078 8.773 1 98.62 96 VAL B CA 1
ATOM 2779 C C . VAL B 1 96 ? -0.354 22.078 9.25 1 98.62 96 VAL B C 1
ATOM 2781 O O . VAL B 1 96 ? -0.029 21.125 8.539 1 98.62 96 VAL B O 1
ATOM 2784 N N . SER B 1 97 ? 0.178 22.25 10.477 1 97.81 97 SER B N 1
ATOM 2785 C CA . SER B 1 97 ? 1.135 21.328 11.07 1 97.81 97 SER B CA 1
ATOM 2786 C C . SER B 1 97 ? 0.464 20.016 11.461 1 97.81 97 SER B C 1
ATOM 2788 O O . SER B 1 97 ? -0.761 19.953 11.586 1 97.81 97 SER B O 1
ATOM 2790 N N . THR B 1 98 ? 1.272 19.016 11.617 1 97.38 98 THR B N 1
ATOM 2791 C CA . THR B 1 98 ? 0.79 17.75 12.164 1 97.38 98 THR B CA 1
ATOM 2792 C C . THR B 1 98 ? 0.992 17.703 13.68 1 97.38 98 THR B C 1
ATOM 2794 O O . THR B 1 98 ? 2.125 17.609 14.156 1 97.38 98 THR B O 1
ATOM 2797 N N . VAL B 1 99 ? -0.104 17.812 14.43 1 98.44 99 VAL B N 1
ATOM 2798 C CA . VAL B 1 99 ? -0.106 17.766 15.891 1 98.44 99 VAL B CA 1
ATOM 2799 C C . VAL B 1 99 ? -1.212 16.828 16.375 1 98.44 99 VAL B C 1
ATOM 2801 O O . VAL B 1 99 ? -2.016 16.344 15.578 1 98.44 99 VAL B O 1
ATOM 2804 N N . SER B 1 100 ? -1.245 16.531 17.641 1 98.69 100 SER B N 1
ATOM 2805 C CA . SER B 1 100 ? -2.279 15.672 18.203 1 98.69 100 SER B CA 1
ATOM 2806 C C . SER B 1 100 ? -3.65 16.328 18.125 1 98.69 100 SER B C 1
ATOM 2808 O O . SER B 1 100 ? -3.754 17.562 18.125 1 98.69 100 SER B O 1
ATOM 2810 N N . PRO B 1 101 ? -4.695 15.523 18.047 1 98.69 101 PRO B N 1
ATOM 2811 C CA . PRO B 1 101 ? -6.047 16.078 18.141 1 98.69 101 PRO B CA 1
ATOM 2812 C C . PRO B 1 101 ? -6.246 16.938 19.391 1 98.69 101 PRO B C 1
ATOM 2814 O O . PRO B 1 101 ? -6.867 18 19.312 1 98.69 101 PRO B O 1
ATOM 2817 N N . ALA B 1 102 ? -5.711 16.562 20.484 1 98.62 102 ALA B N 1
ATOM 2818 C CA . ALA B 1 102 ? -5.828 17.312 21.734 1 98.62 102 ALA B CA 1
ATOM 2819 C C . ALA B 1 102 ? -5.18 18.688 21.609 1 98.62 102 ALA B C 1
ATOM 2821 O O . ALA B 1 102 ? -5.703 19.672 22.125 1 98.62 102 ALA B O 1
ATOM 2822 N N . THR B 1 103 ? -4.043 18.719 21 1 98.75 103 THR B N 1
ATOM 2823 C CA . THR B 1 103 ? -3.367 20 20.797 1 98.75 103 THR B CA 1
ATOM 2824 C C . THR B 1 103 ? -4.203 20.906 19.906 1 98.75 103 THR B C 1
ATOM 2826 O O . THR B 1 103 ? -4.328 22.109 20.172 1 98.75 103 THR B O 1
ATOM 2829 N N . SER B 1 104 ? -4.746 20.375 18.812 1 98.69 104 SER B N 1
ATOM 2830 C CA . SER B 1 104 ? -5.617 21.156 17.953 1 98.69 104 SER B CA 1
ATOM 2831 C C . SER B 1 104 ? -6.797 21.734 18.719 1 98.69 104 SER B C 1
ATOM 2833 O O . SER B 1 104 ? -7.148 22.906 18.547 1 98.69 104 SER B O 1
ATOM 2835 N N . GLN B 1 105 ? -7.41 20.922 19.531 1 98.75 105 GLN B N 1
ATOM 2836 C CA . GLN B 1 105 ? -8.547 21.375 20.328 1 98.75 105 GLN B CA 1
ATOM 2837 C C . GLN B 1 105 ? -8.125 22.453 21.328 1 98.75 105 GLN B C 1
ATOM 2839 O O . GLN B 1 105 ? -8.844 23.438 21.516 1 98.75 105 GLN B O 1
ATOM 2844 N N . PHE B 1 106 ? -7.02 22.203 21.938 1 98.75 106 PHE B N 1
ATOM 2845 C CA . PHE B 1 106 ? -6.484 23.172 22.891 1 98.75 106 PHE B CA 1
ATOM 2846 C C . PHE B 1 106 ? -6.27 24.531 22.234 1 98.75 106 PHE B C 1
ATOM 2848 O O . PHE B 1 106 ? -6.656 25.562 22.781 1 98.75 106 PHE B O 1
ATOM 2855 N N . ILE B 1 107 ? -5.668 24.578 21.047 1 98.75 107 ILE B N 1
ATOM 2856 C CA . ILE B 1 107 ? -5.395 25.812 20.328 1 98.75 107 ILE B CA 1
ATOM 2857 C C . ILE B 1 107 ? -6.707 26.469 19.891 1 98.75 107 ILE B C 1
ATOM 2859 O O . ILE B 1 107 ? -6.844 27.688 19.938 1 98.75 107 ILE B O 1
ATOM 2863 N N . ASN B 1 108 ? -7.629 25.625 19.422 1 98.81 108 ASN B N 1
ATOM 2864 C CA . ASN B 1 108 ? -8.953 26.125 19.078 1 98.81 108 ASN B CA 1
ATOM 2865 C C . ASN B 1 108 ? -9.578 26.906 20.234 1 98.81 108 ASN B C 1
ATOM 2867 O O . ASN B 1 108 ? -10.094 28 20.047 1 98.81 108 ASN B O 1
ATOM 2871 N N . GLU B 1 109 ? -9.547 26.312 21.406 1 98.69 109 GLU B N 1
ATOM 2872 C CA . GLU B 1 109 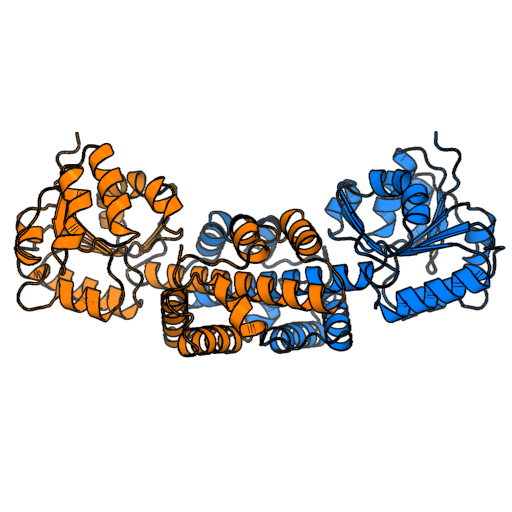? -10.102 26.953 22.594 1 98.69 109 GLU B CA 1
ATOM 2873 C C . GLU B 1 109 ? -9.359 28.25 22.922 1 98.69 109 GLU B C 1
ATOM 2875 O O . GLU B 1 109 ? -9.977 29.234 23.312 1 98.69 109 GLU B O 1
ATOM 2880 N N . SER B 1 110 ? -8.078 28.203 22.812 1 98.69 110 SER B N 1
ATOM 2881 C CA . SER B 1 110 ? -7.266 29.391 23.062 1 98.69 110 SER B CA 1
ATOM 2882 C C . SER B 1 110 ? -7.648 30.531 22.109 1 98.69 110 SER B C 1
ATOM 2884 O O . SER B 1 110 ? -7.734 31.688 22.516 1 98.69 110 SER B O 1
ATOM 2886 N N . CYS B 1 111 ? -7.848 30.219 20.828 1 98.75 111 CYS B N 1
ATOM 2887 C CA . CYS B 1 111 ? -8.25 31.188 19.828 1 98.75 111 CYS B CA 1
ATOM 2888 C C . CYS B 1 111 ? -9.617 31.766 20.156 1 98.75 111 CYS B C 1
ATOM 2890 O O . CYS B 1 111 ? -9.805 33 20.141 1 98.75 111 CYS B O 1
ATOM 2892 N N . MET B 1 112 ? -10.523 30.891 20.453 1 98.25 112 MET B N 1
ATOM 2893 C CA . MET B 1 112 ? -11.891 31.312 20.766 1 98.25 112 MET B CA 1
ATOM 2894 C C . MET B 1 112 ? -11.914 32.25 21.953 1 98.25 112 MET B C 1
ATOM 2896 O O . MET B 1 112 ? -12.664 33.25 21.953 1 98.25 112 MET B O 1
ATOM 2900 N N . ALA B 1 113 ? -11.094 32 22.922 1 98.25 113 ALA B N 1
ATOM 2901 C CA . ALA B 1 113 ? -11.016 32.812 24.125 1 98.25 113 ALA B CA 1
ATOM 2902 C C . ALA B 1 113 ? -10.547 34.25 23.781 1 98.25 113 ALA B C 1
ATOM 2904 O O . ALA B 1 113 ? -10.828 35.188 24.516 1 98.25 113 ALA B O 1
ATOM 2905 N N . LYS B 1 114 ? -9.875 34.406 22.672 1 98.19 114 LYS B N 1
ATOM 2906 C CA . LYS B 1 114 ? -9.367 35.719 22.234 1 98.19 114 LYS B CA 1
ATOM 2907 C C . LYS B 1 114 ? -10.258 36.312 21.156 1 98.19 114 LYS B C 1
ATOM 2909 O O . LYS B 1 114 ? -9.914 37.344 20.562 1 98.19 114 LYS B O 1
ATOM 2914 N N . GLY B 1 115 ? -11.383 35.594 20.844 1 98.38 115 GLY B N 1
ATOM 2915 C CA . GLY B 1 115 ? -12.305 36.094 19.812 1 98.38 115 GLY B CA 1
ATOM 2916 C C . GLY B 1 115 ? -11.844 35.781 18.406 1 98.38 115 GLY B C 1
ATOM 2917 O O . GLY B 1 115 ? -12.289 36.406 17.453 1 98.38 115 GLY B O 1
ATOM 2918 N N . ALA B 1 116 ? -10.938 34.875 18.25 1 98.75 116 ALA B N 1
ATOM 2919 C CA . ALA B 1 116 ? -10.43 34.469 16.953 1 98.75 116 ALA B CA 1
ATOM 2920 C C . ALA B 1 116 ? -11.055 33.125 16.516 1 98.75 116 ALA B C 1
ATOM 2922 O O . ALA B 1 116 ? -11.617 32.406 17.344 1 98.75 116 ALA B O 1
ATOM 2923 N N . ALA B 1 117 ? -11.031 32.875 15.219 1 98.75 117 ALA B N 1
ATOM 2924 C CA . ALA B 1 117 ? -11.453 31.594 14.664 1 98.75 117 ALA B CA 1
ATOM 2925 C C . ALA B 1 117 ? -10.25 30.703 14.406 1 98.75 117 ALA B C 1
ATOM 2927 O O . ALA B 1 117 ? -9.117 31.172 14.281 1 98.75 117 ALA B O 1
ATOM 2928 N N . PHE B 1 118 ? -10.516 29.391 14.414 1 98.88 118 PHE B N 1
ATOM 2929 C CA . PHE B 1 118 ? -9.453 28.406 14.219 1 98.88 118 PHE B CA 1
ATOM 2930 C C . PHE B 1 118 ? -9.906 27.312 13.273 1 98.88 118 PHE B C 1
ATOM 2932 O O . PHE B 1 118 ? -11.062 26.891 13.305 1 98.88 118 PHE B O 1
ATOM 2939 N N . LEU B 1 119 ? -9 26.922 12.414 1 98.88 119 LEU B N 1
ATOM 2940 C CA . LEU B 1 119 ? -9.156 25.781 11.523 1 98.88 119 LEU B CA 1
ATOM 2941 C C . LEU B 1 119 ? -7.898 24.922 11.508 1 98.88 119 LEU B C 1
ATOM 2943 O O . LEU B 1 119 ? -6.785 25.453 11.43 1 98.88 119 LEU B O 1
ATOM 2947 N N . GLU B 1 120 ? -8 23.641 11.719 1 98.75 120 GLU B N 1
ATOM 2948 C CA . GLU B 1 120 ? -6.859 22.781 11.445 1 98.75 120 GLU B CA 1
ATOM 2949 C C . GLU B 1 120 ? -6.922 22.234 10.023 1 98.75 120 GLU B C 1
ATOM 2951 O O . GLU B 1 120 ? -8 21.938 9.508 1 98.75 120 GLU B O 1
ATOM 2956 N N . ALA B 1 121 ? -5.75 22.078 9.398 1 98.88 121 ALA B N 1
ATOM 2957 C CA . ALA B 1 121 ? -5.688 21.609 8.023 1 98.88 121 ALA B CA 1
ATOM 2958 C C . ALA B 1 121 ? -4.359 20.906 7.738 1 98.88 121 ALA B C 1
ATOM 2960 O O . ALA B 1 121 ? -3.674 21.234 6.766 1 98.88 121 ALA B O 1
ATOM 2961 N N . PRO B 1 122 ? -4.012 19.922 8.609 1 98.81 122 PRO B N 1
ATOM 2962 C CA . PRO B 1 122 ? -2.807 19.188 8.227 1 98.81 122 PRO B CA 1
ATOM 2963 C C . PRO B 1 122 ? -2.877 18.641 6.809 1 98.81 122 PRO B C 1
ATOM 2965 O O . PRO B 1 122 ? -3.93 18.703 6.168 1 98.81 122 PRO B O 1
ATOM 2968 N N . VAL B 1 123 ? -1.704 18.188 6.297 1 98.69 123 VAL B N 1
ATOM 2969 C CA . VAL B 1 123 ? -1.681 17.922 4.863 1 98.69 123 VAL B CA 1
ATOM 2970 C C . VAL B 1 123 ? -1.185 16.5 4.613 1 98.69 123 VAL B C 1
ATOM 2972 O O . VAL B 1 123 ? -0.414 15.953 5.406 1 98.69 123 VAL B O 1
ATOM 2975 N N . SER B 1 124 ? -1.644 15.891 3.623 1 98.44 124 SER B N 1
ATOM 2976 C CA . SER B 1 124 ? -1.055 14.688 3.035 1 98.44 124 SER B CA 1
ATOM 2977 C C . SER B 1 124 ? -0.277 15.023 1.767 1 98.44 124 SER B C 1
ATOM 2979 O O . SER B 1 124 ? -0.8 15.68 0.867 1 98.44 124 SER B O 1
ATOM 2981 N N . GLY B 1 125 ? 0.868 14.531 1.672 1 96.75 125 GLY B N 1
ATOM 2982 C CA . GLY B 1 125 ? 1.843 14.906 0.661 1 96.75 125 GLY B CA 1
ATOM 2983 C C . GLY B 1 125 ? 3.072 15.578 1.24 1 96.75 125 GLY B C 1
ATOM 2984 O O . GLY B 1 125 ? 2.963 16.406 2.143 1 96.75 125 GLY B O 1
ATOM 2985 N N . SER B 1 126 ? 4.215 15.273 0.655 1 94.94 126 SER B N 1
ATOM 2986 C CA . SER B 1 126 ? 5.469 15.805 1.181 1 94.94 126 SER B CA 1
ATOM 2987 C C . SER B 1 126 ? 5.93 17.016 0.375 1 94.94 126 SER B C 1
ATOM 2989 O O . SER B 1 126 ? 5.113 17.844 -0.048 1 94.94 126 SER B O 1
ATOM 2991 N N . VAL B 1 127 ? 7.199 17.25 0.29 1 94.5 127 VAL B N 1
ATOM 2992 C CA . VAL B 1 127 ? 7.812 18.5 -0.186 1 94.5 127 VAL B CA 1
ATOM 2993 C C . VAL B 1 127 ? 7.422 18.734 -1.642 1 94.5 127 VAL B C 1
ATOM 2995 O O . VAL B 1 127 ? 7.051 19.859 -2.014 1 94.5 127 VAL B O 1
ATOM 2998 N N . LYS B 1 128 ? 7.461 17.766 -2.51 1 94.75 128 LYS B N 1
ATOM 2999 C CA . LYS B 1 128 ? 7.168 17.984 -3.924 1 94.75 128 LYS B CA 1
ATOM 3000 C C . LYS B 1 128 ? 5.719 18.422 -4.125 1 94.75 128 LYS B C 1
ATOM 3002 O O . LYS B 1 128 ? 5.457 19.422 -4.805 1 94.75 128 LYS B O 1
ATOM 3007 N N . PRO B 1 129 ? 4.738 17.703 -3.502 1 97.62 129 PRO B N 1
ATOM 3008 C CA . PRO B 1 129 ? 3.367 18.219 -3.59 1 97.62 129 PRO B CA 1
ATOM 3009 C C . PRO B 1 129 ? 3.221 19.625 -3.021 1 97.62 129 PRO B C 1
ATOM 3011 O O . PRO B 1 129 ? 2.416 20.406 -3.52 1 97.62 129 PRO B O 1
ATOM 3014 N N . ALA B 1 130 ? 3.949 19.938 -1.989 1 98 130 ALA B N 1
ATOM 3015 C CA . ALA B 1 130 ? 3.92 21.297 -1.434 1 98 130 ALA B CA 1
ATOM 3016 C C . ALA B 1 130 ? 4.418 22.312 -2.453 1 98 130 ALA B C 1
ATOM 3018 O O . ALA B 1 130 ? 3.848 23.406 -2.578 1 98 130 ALA B O 1
ATOM 3019 N N . GLN B 1 131 ? 5.488 21.938 -3.168 1 98.12 131 GLN B N 1
ATOM 3020 C CA . GLN B 1 131 ? 6.039 22.797 -4.211 1 98.12 131 GLN B CA 1
ATOM 3021 C C . GLN B 1 131 ? 5.059 22.969 -5.367 1 98.12 131 GLN B C 1
ATOM 3023 O O . GLN B 1 131 ? 4.934 24.062 -5.93 1 98.12 131 GLN B O 1
ATOM 3028 N N . ASP B 1 132 ? 4.316 21.906 -5.645 1 98.31 132 ASP B N 1
ATOM 3029 C CA . ASP B 1 132 ? 3.469 21.859 -6.828 1 98.31 132 ASP B CA 1
ATOM 3030 C C . ASP B 1 132 ? 2.072 22.406 -6.523 1 98.31 132 ASP B C 1
ATOM 3032 O O . ASP B 1 132 ? 1.276 22.641 -7.434 1 98.31 132 ASP B O 1
ATOM 3036 N N . GLY B 1 133 ? 1.782 22.578 -5.27 1 98.62 133 GLY B N 1
ATOM 3037 C CA . GLY B 1 133 ? 0.446 23 -4.883 1 98.62 133 GLY B CA 1
ATOM 3038 C C . GLY B 1 133 ? -0.598 21.906 -5.047 1 98.62 133 GLY B C 1
ATOM 3039 O O . GLY B 1 133 ? -1.72 22.188 -5.484 1 98.62 133 GLY B O 1
ATOM 3040 N N . THR B 1 134 ? -0.206 20.656 -4.766 1 98.5 134 THR B N 1
ATOM 3041 C CA . THR B 1 134 ? -1.111 19.547 -5.008 1 98.5 134 THR B CA 1
ATOM 3042 C C . THR B 1 134 ? -1.311 18.719 -3.738 1 98.5 134 THR B C 1
ATOM 3044 O O . THR B 1 134 ? -1.526 17.5 -3.807 1 98.5 134 THR B O 1
ATOM 3047 N N . LEU B 1 135 ? -1.19 19.297 -2.582 1 98.75 135 LEU B N 1
ATOM 3048 C CA . LEU B 1 135 ? -1.411 18.609 -1.31 1 98.75 135 LEU B CA 1
ATOM 3049 C C . LEU B 1 135 ? -2.879 18.25 -1.141 1 98.75 135 LEU B C 1
ATOM 3051 O O . LEU B 1 135 ? -3.74 18.75 -1.866 1 98.75 135 LEU B O 1
ATOM 3055 N N . ILE B 1 136 ? -3.145 17.344 -0.288 1 98.88 136 ILE B N 1
ATOM 3056 C CA . ILE B 1 136 ? -4.496 17.094 0.204 1 98.88 136 ILE B CA 1
ATOM 3057 C C . ILE B 1 136 ? -4.672 17.75 1.574 1 98.88 136 ILE B C 1
ATOM 3059 O O . ILE B 1 136 ? -3.963 17.406 2.523 1 98.88 136 ILE B O 1
ATOM 3063 N N . MET B 1 137 ? -5.594 18.672 1.627 1 98.94 137 MET B N 1
ATOM 3064 C CA . MET B 1 137 ? -5.848 19.391 2.873 1 98.94 137 MET B CA 1
ATOM 3065 C C . MET B 1 137 ? -6.84 18.625 3.744 1 98.94 137 MET B C 1
ATOM 3067 O O . MET B 1 137 ? -7.996 18.438 3.357 1 98.94 137 MET B O 1
ATOM 3071 N N . LEU B 1 138 ? -6.445 18.172 4.918 1 98.94 138 LEU B N 1
ATOM 3072 C CA . LEU B 1 138 ? -7.277 17.422 5.848 1 98.94 138 LEU B CA 1
ATOM 3073 C C . LEU B 1 138 ? -7.844 18.328 6.93 1 98.94 138 LEU B C 1
ATOM 3075 O O . LEU B 1 138 ? -7.195 18.578 7.949 1 98.94 138 LEU B O 1
ATOM 3079 N N . VAL B 1 139 ? -9.07 18.672 6.777 1 98.94 139 VAL B N 1
ATOM 3080 C CA . VAL B 1 139 ? -9.57 19.828 7.512 1 98.94 139 VAL B CA 1
ATOM 3081 C C . VAL B 1 139 ? -10.477 19.375 8.648 1 98.94 139 VAL B C 1
ATOM 3083 O O . VAL B 1 139 ? -11.273 18.453 8.477 1 98.94 139 VAL B O 1
ATOM 3086 N N . GLY B 1 140 ? -10.289 19.922 9.805 1 98.88 140 GLY B N 1
ATOM 3087 C CA . GLY B 1 140 ? -11.219 19.875 10.922 1 98.88 140 GLY B CA 1
ATOM 3088 C C . GLY B 1 140 ? -11.617 21.25 11.422 1 98.88 140 GLY B C 1
ATOM 3089 O O . GLY B 1 140 ? -10.758 22.109 11.633 1 98.88 140 GLY B O 1
ATOM 3090 N N . GLY B 1 141 ? -12.867 21.516 11.633 1 98.75 141 GLY B N 1
ATOM 3091 C CA . GLY B 1 141 ? -13.344 22.812 12.109 1 98.75 141 GLY B CA 1
ATOM 3092 C C . GLY B 1 141 ? -14.695 23.188 11.531 1 98.75 141 GLY B C 1
ATOM 3093 O O . GLY B 1 141 ? -15.328 22.406 10.828 1 98.75 141 GLY B O 1
ATOM 3094 N N . GLU B 1 142 ? -15.156 24.406 11.781 1 98.56 142 GLU B N 1
ATOM 3095 C CA . GLU B 1 142 ? -16.484 24.875 11.383 1 98.56 142 GLU B CA 1
ATOM 3096 C C . GLU B 1 142 ? -16.531 25.156 9.883 1 98.56 142 GLU B C 1
ATOM 3098 O O . GLU B 1 142 ? -15.578 25.688 9.305 1 98.56 142 GLU B O 1
ATOM 3103 N N . PRO B 1 143 ? -17.609 24.828 9.258 1 98.5 143 PRO B N 1
ATOM 3104 C CA . PRO B 1 143 ? -17.766 25.047 7.82 1 98.5 143 PRO B CA 1
ATOM 3105 C C . PRO B 1 143 ? -17.562 26.5 7.426 1 98.5 143 PRO B C 1
ATOM 3107 O O . PRO B 1 143 ? -17.016 26.781 6.352 1 98.5 143 PRO B O 1
ATOM 3110 N N . GLU B 1 144 ? -17.953 27.375 8.25 1 98.31 144 GLU B N 1
ATOM 3111 C CA . GLU B 1 144 ? -17.812 28.797 7.941 1 98.31 144 GLU B CA 1
ATOM 3112 C C . GLU B 1 144 ? -16.344 29.188 7.855 1 98.31 144 GLU B C 1
ATOM 3114 O O . GLU B 1 144 ? -15.961 30 7.016 1 98.31 144 GLU B O 1
ATOM 3119 N N . ASN B 1 145 ? -15.555 28.688 8.781 1 98.69 145 ASN B N 1
ATOM 3120 C CA . ASN B 1 145 ? -14.117 28.969 8.742 1 98.69 145 ASN B CA 1
ATOM 3121 C C . ASN B 1 145 ? -13.461 28.328 7.523 1 98.69 145 ASN B C 1
ATOM 3123 O O . ASN B 1 145 ? -12.539 28.906 6.938 1 98.69 145 ASN B O 1
ATOM 3127 N N . LEU B 1 146 ? -13.93 27.141 7.168 1 98.81 146 LEU B N 1
ATOM 3128 C CA . LEU B 1 146 ? -13.43 26.484 5.965 1 98.81 146 LEU B CA 1
ATOM 3129 C C . LEU B 1 146 ? -13.75 27.297 4.719 1 98.81 146 LEU B C 1
ATOM 3131 O O . LEU B 1 146 ? -12.914 27.422 3.82 1 98.81 146 LEU B O 1
ATOM 3135 N N . GLU B 1 147 ? -14.922 27.797 4.641 1 98.5 147 GLU B N 1
ATOM 3136 C CA . GLU B 1 147 ? -15.305 28.625 3.5 1 98.5 147 GLU B CA 1
ATOM 3137 C C . GLU B 1 147 ? -14.391 29.844 3.363 1 98.5 147 GLU B C 1
ATOM 3139 O O . GLU B 1 147 ? -13.984 30.203 2.254 1 98.5 147 GLU B O 1
ATOM 3144 N N . LYS B 1 148 ? -14.047 30.469 4.488 1 97.88 148 LYS B N 1
ATOM 3145 C CA . LYS B 1 148 ? -13.133 31.609 4.5 1 97.88 148 LYS B CA 1
ATOM 3146 C C . LYS B 1 148 ? -11.734 31.203 4.059 1 97.88 148 LYS B C 1
ATOM 3148 O O . LYS B 1 148 ? -11.023 31.984 3.428 1 97.88 148 LYS B O 1
ATOM 3153 N N . ALA B 1 149 ? -11.359 30 4.363 1 98.69 149 ALA B N 1
ATOM 3154 C CA . ALA B 1 149 ? -10.008 29.5 4.113 1 98.69 149 ALA B CA 1
ATOM 3155 C C . ALA B 1 149 ? -9.875 28.969 2.691 1 98.69 149 ALA B C 1
ATOM 3157 O O . ALA B 1 149 ? -8.766 28.797 2.186 1 98.69 149 ALA B O 1
ATOM 3158 N N . LYS B 1 150 ? -10.93 28.641 2.006 1 98.44 150 LYS B N 1
ATOM 3159 C CA . LYS B 1 150 ? -10.984 27.875 0.772 1 98.44 150 LYS B CA 1
ATOM 3160 C C . LYS B 1 150 ? -10.078 28.469 -0.298 1 98.44 150 LYS B C 1
ATOM 3162 O O . LYS B 1 150 ? -9.336 27.75 -0.966 1 98.44 150 LYS B O 1
ATOM 3167 N N . PRO B 1 151 ? -10.094 29.797 -0.527 1 98.44 151 PRO B N 1
ATOM 3168 C CA . PRO B 1 151 ? -9.227 30.359 -1.571 1 98.44 151 PRO B CA 1
ATOM 3169 C C . PRO B 1 151 ? -7.746 30.078 -1.323 1 98.44 151 PRO B C 1
ATOM 3171 O O . PRO B 1 151 ? -6.973 29.953 -2.275 1 98.44 151 PRO B O 1
ATOM 3174 N N . ILE B 1 152 ? -7.367 30 -0.068 1 98.81 152 ILE B N 1
ATOM 3175 C CA . ILE B 1 152 ? -5.98 29.75 0.312 1 98.81 152 ILE B CA 1
ATOM 3176 C C . ILE B 1 152 ? -5.664 28.266 0.145 1 98.81 152 ILE B C 1
ATOM 3178 O O . ILE B 1 152 ? -4.641 27.906 -0.441 1 98.81 152 ILE B O 1
ATOM 3182 N N . LEU B 1 153 ? -6.574 27.391 0.612 1 98.88 153 LEU B N 1
ATOM 3183 C CA . LEU B 1 153 ? -6.379 25.953 0.545 1 98.88 153 LEU B CA 1
ATOM 3184 C C . LEU B 1 153 ? -6.336 25.469 -0.903 1 98.88 153 LEU B C 1
ATOM 3186 O O . LEU B 1 153 ? -5.613 24.531 -1.23 1 98.88 153 LEU B O 1
ATOM 3190 N N . ASP B 1 154 ? -7.07 26.172 -1.799 1 98.69 154 ASP B N 1
ATOM 3191 C CA . ASP B 1 154 ? -7.117 25.812 -3.211 1 98.69 154 ASP B CA 1
ATOM 3192 C C . ASP B 1 154 ? -5.773 26.078 -3.891 1 98.69 154 ASP B C 1
ATOM 3194 O O . ASP B 1 154 ? -5.438 25.438 -4.887 1 98.69 154 ASP B O 1
ATOM 3198 N N . VAL B 1 155 ? -5 27.016 -3.396 1 98.75 155 VAL B N 1
ATOM 3199 C CA . VAL B 1 155 ? -3.67 27.312 -3.92 1 98.75 155 VAL B CA 1
ATOM 3200 C C . VAL B 1 155 ? -2.68 26.25 -3.455 1 98.75 155 VAL B C 1
ATOM 3202 O O . VAL B 1 155 ? -1.793 25.844 -4.211 1 98.75 155 VAL B O 1
ATOM 3205 N N . LEU B 1 156 ? -2.879 25.719 -2.252 1 98.81 156 LEU B N 1
ATOM 3206 C CA . LEU B 1 156 ? -1.895 24.859 -1.596 1 98.81 156 LEU B CA 1
ATOM 3207 C C . LEU B 1 156 ? -2.137 23.406 -1.936 1 98.81 156 LEU B C 1
ATOM 3209 O O . LEU B 1 156 ? -1.229 22.578 -1.813 1 98.81 156 LEU B O 1
ATOM 3213 N N . GLY B 1 157 ? -3.387 23.109 -2.285 1 98.75 157 GLY B N 1
ATOM 3214 C CA . GLY B 1 157 ? -3.719 21.703 -2.455 1 98.75 157 GLY B CA 1
ATOM 3215 C C . GLY B 1 157 ? -4.641 21.453 -3.629 1 98.75 157 GLY B C 1
ATOM 3216 O O . GLY B 1 157 ? -5.281 22.375 -4.137 1 98.75 157 GLY B O 1
ATOM 3217 N N . LYS B 1 158 ? -4.711 20.203 -4.035 1 98.56 158 LYS B N 1
ATOM 3218 C CA . LYS B 1 158 ? -5.566 19.781 -5.137 1 98.56 158 LYS B CA 1
ATOM 3219 C C . LYS B 1 158 ? -6.922 19.297 -4.629 1 98.56 158 LYS B C 1
ATOM 3221 O O . LYS B 1 158 ? -7.871 19.156 -5.402 1 98.56 158 LYS B O 1
ATOM 3226 N N . LEU B 1 159 ? -6.996 19.062 -3.35 1 98.75 159 LEU B N 1
ATOM 3227 C CA . LEU B 1 159 ? -8.203 18.516 -2.738 1 98.75 159 LEU B CA 1
ATOM 3228 C C . LEU B 1 159 ? -8.305 18.922 -1.272 1 98.75 159 LEU B C 1
ATOM 3230 O O . LEU B 1 159 ? -7.301 18.906 -0.55 1 98.75 159 LEU B O 1
ATOM 3234 N N . THR B 1 160 ? -9.453 19.344 -0.842 1 98.88 160 THR B N 1
ATOM 3235 C CA . THR B 1 160 ? -9.758 19.625 0.557 1 98.88 160 THR B CA 1
ATOM 3236 C C . THR B 1 160 ? -10.836 18.672 1.074 1 98.88 160 THR B C 1
ATOM 3238 O O . THR B 1 160 ? -11.906 18.547 0.476 1 98.88 160 THR B O 1
ATOM 3241 N N . VAL B 1 161 ? -10.516 17.969 2.125 1 98.88 161 VAL B N 1
ATOM 3242 C CA . VAL B 1 161 ? -11.477 17.047 2.74 1 98.88 161 VAL B CA 1
ATOM 3243 C C . VAL B 1 161 ? -11.859 17.562 4.129 1 98.88 161 VAL B C 1
ATOM 3245 O O . VAL B 1 161 ? -11 17.672 5.012 1 98.88 161 VAL B O 1
ATOM 3248 N N . HIS B 1 162 ? -13.125 17.891 4.301 1 98.94 162 HIS B N 1
ATOM 3249 C CA . HIS B 1 162 ? -13.633 18.281 5.609 1 98.94 162 HIS B CA 1
ATOM 3250 C C . HIS B 1 162 ? -14.008 17.047 6.438 1 98.94 162 HIS B C 1
ATOM 3252 O O . HIS B 1 162 ? -14.922 16.297 6.07 1 98.94 162 HIS B O 1
ATOM 3258 N N . ASN B 1 163 ? -13.367 16.875 7.598 1 98.81 163 ASN B N 1
ATOM 3259 C CA . ASN B 1 163 ? -13.469 15.609 8.328 1 98.81 163 ASN B CA 1
ATOM 3260 C C . ASN B 1 163 ? -14.344 15.75 9.57 1 98.81 163 ASN B C 1
ATOM 3262 O O . ASN B 1 163 ? -14.641 14.758 10.242 1 98.81 163 ASN B O 1
ATOM 3266 N N . GLY B 1 164 ? -14.734 16.953 9.906 1 98.56 164 GLY B N 1
ATOM 3267 C CA . GLY B 1 164 ? -15.539 17.172 11.094 1 98.56 164 GLY B CA 1
ATOM 3268 C C . GLY B 1 164 ? -15.055 18.328 11.953 1 98.56 164 GLY B C 1
ATOM 3269 O O . GLY B 1 164 ? -14.562 19.328 11.43 1 98.56 164 GLY B O 1
ATOM 3270 N N . PRO B 1 165 ? -15.32 18.312 13.25 1 98.69 165 PRO B N 1
ATOM 3271 C CA . PRO B 1 165 ? -14.898 19.391 14.156 1 98.69 165 PRO B CA 1
ATOM 3272 C C . PRO B 1 165 ? -13.383 19.422 14.359 1 98.69 165 PRO B C 1
ATOM 3274 O O . PRO B 1 165 ? -12.672 18.531 13.891 1 98.69 165 PRO B O 1
ATOM 3277 N N . VAL B 1 166 ? -12.93 20.422 15.055 1 98.75 166 VAL B N 1
ATOM 3278 C CA . VAL B 1 166 ? -11.508 20.531 15.383 1 98.75 166 VAL B CA 1
ATOM 3279 C C . VAL B 1 166 ? -11.047 19.266 16.078 1 98.75 166 VAL B C 1
ATOM 3281 O O . VAL B 1 166 ? -11.711 18.781 17 1 98.75 166 VAL B O 1
ATOM 3284 N N . GLY B 1 167 ? -9.992 18.734 15.68 1 98.69 167 GLY B N 1
ATOM 3285 C CA . GLY B 1 167 ? -9.469 17.453 16.125 1 98.69 167 GLY B CA 1
ATOM 3286 C C . GLY B 1 167 ? -9.57 16.375 15.07 1 98.69 167 GLY B C 1
ATOM 3287 O O . GLY B 1 167 ? -8.742 15.453 15.023 1 98.69 167 GLY B O 1
ATOM 3288 N N . SER B 1 168 ? -10.523 16.469 14.188 1 98.75 168 SER B N 1
ATOM 3289 C CA . SER B 1 168 ? -10.773 15.438 13.18 1 98.75 168 SER B CA 1
ATOM 3290 C C . SER B 1 168 ? -9.727 15.484 12.07 1 98.75 168 SER B C 1
ATOM 3292 O O . SER B 1 168 ? -9.375 14.453 11.492 1 98.75 168 SER B O 1
ATOM 3294 N N . GLY B 1 169 ? -9.25 16.672 11.711 1 98.81 169 GLY B N 1
ATOM 3295 C CA . GLY B 1 169 ? -8.172 16.781 10.734 1 98.81 169 GLY B CA 1
ATOM 3296 C C . GLY B 1 169 ? -6.898 16.078 11.18 1 98.81 169 GLY B C 1
ATOM 3297 O O . GLY B 1 169 ? -6.285 15.344 10.406 1 98.81 169 GLY B O 1
ATOM 3298 N N . SER B 1 170 ? -6.539 16.359 12.43 1 98.75 170 SER B N 1
ATOM 3299 C CA . SER B 1 170 ? -5.367 15.711 13.008 1 98.75 170 SER B CA 1
ATOM 3300 C C . SER B 1 170 ? -5.539 14.195 13.055 1 98.75 170 SER B C 1
ATOM 3302 O O . SER B 1 170 ? -4.605 13.453 12.758 1 98.75 170 SER B O 1
ATOM 3304 N N . ALA B 1 171 ? -6.727 13.75 13.422 1 98.81 171 ALA B N 1
ATOM 3305 C CA . ALA B 1 171 ? -7 12.312 13.477 1 98.81 171 ALA B CA 1
ATOM 3306 C C . ALA B 1 171 ? -6.871 11.68 12.094 1 98.81 171 ALA B C 1
ATOM 3308 O O . ALA B 1 171 ? -6.309 10.586 11.961 1 98.81 171 ALA B O 1
ATOM 3309 N N . ALA B 1 172 ? -7.391 12.359 11.086 1 98.94 172 ALA B N 1
ATOM 3310 C CA . ALA B 1 172 ? -7.281 11.875 9.711 1 98.94 172 ALA B CA 1
ATOM 3311 C C . ALA B 1 172 ? -5.824 11.781 9.273 1 98.94 172 ALA B C 1
ATOM 3313 O O . ALA B 1 172 ? -5.422 10.812 8.625 1 98.94 172 ALA B O 1
ATOM 3314 N N . LYS B 1 173 ? -5.023 12.773 9.641 1 98.94 173 LYS B N 1
ATOM 3315 C CA . LYS B 1 173 ? -3.602 12.797 9.305 1 98.94 173 LYS B CA 1
ATOM 3316 C C . LYS B 1 173 ? -2.867 11.625 9.945 1 98.94 173 LYS B C 1
ATOM 3318 O O . LYS B 1 173 ? -2.051 10.961 9.297 1 98.94 173 LYS B O 1
ATOM 3323 N N . LEU B 1 174 ? -3.164 11.43 11.219 1 98.88 174 LEU B N 1
ATOM 3324 C CA . LEU B 1 174 ? -2.516 10.328 11.914 1 98.88 174 LEU B CA 1
ATOM 3325 C C . LEU B 1 174 ? -2.891 8.984 11.289 1 98.88 174 LEU B C 1
ATOM 3327 O O . LEU B 1 174 ? -2.055 8.086 11.18 1 98.88 174 LEU B O 1
ATOM 3331 N N . ALA B 1 175 ? -4.141 8.828 10.852 1 98.94 175 ALA B N 1
ATOM 3332 C CA . ALA B 1 175 ? -4.602 7.594 10.219 1 98.94 175 ALA B CA 1
ATOM 3333 C C . ALA B 1 175 ? -3.879 7.352 8.898 1 98.94 175 ALA B C 1
ATOM 3335 O O . ALA B 1 175 ? -3.377 6.254 8.648 1 98.94 175 ALA B O 1
ATOM 3336 N N . ILE B 1 176 ? -3.797 8.406 8.047 1 98.94 176 ILE B N 1
ATOM 3337 C CA . ILE B 1 176 ? -3.191 8.234 6.734 1 98.94 176 ILE B CA 1
ATOM 3338 C C . ILE B 1 176 ? -1.694 7.977 6.883 1 98.94 176 ILE B C 1
ATOM 3340 O O . ILE B 1 176 ? -1.105 7.223 6.105 1 98.94 176 ILE B O 1
ATOM 3344 N N . ASN B 1 177 ? -1.059 8.578 7.855 1 98.88 177 ASN B N 1
ATOM 3345 C CA . ASN B 1 177 ? 0.372 8.375 8.055 1 98.88 177 ASN B CA 1
ATOM 3346 C C . ASN B 1 177 ? 0.66 7.004 8.664 1 98.88 177 ASN B C 1
ATOM 3348 O O . ASN B 1 177 ? 1.717 6.422 8.422 1 98.88 177 ASN B O 1
ATOM 3352 N N . TYR B 1 178 ? -0.306 6.531 9.461 1 98.94 178 TYR B N 1
ATOM 3353 C CA . TYR B 1 178 ? -0.199 5.145 9.898 1 98.94 178 TYR B CA 1
ATOM 3354 C C . TYR B 1 178 ? -0.164 4.195 8.711 1 98.94 178 TYR B C 1
ATOM 3356 O O . TYR B 1 178 ? 0.699 3.318 8.633 1 98.94 178 TYR B O 1
ATOM 3364 N N . PHE B 1 179 ? -1.067 4.363 7.801 1 98.94 179 PHE B N 1
ATOM 3365 C CA . PHE B 1 179 ? -1.118 3.518 6.613 1 98.94 179 PHE B CA 1
ATOM 3366 C C . PHE B 1 179 ? 0.155 3.668 5.789 1 98.94 179 PHE B C 1
ATOM 3368 O O . PHE B 1 179 ? 0.673 2.686 5.254 1 98.94 179 PHE B O 1
ATOM 3375 N N . LEU B 1 180 ? 0.676 4.891 5.68 1 98.94 180 LEU B N 1
ATOM 3376 C CA . LEU B 1 180 ? 1.933 5.152 4.988 1 98.94 180 LEU B CA 1
ATOM 3377 C C . LEU B 1 180 ? 3.07 4.344 5.598 1 98.94 180 LEU B C 1
ATOM 3379 O O . LEU B 1 180 ? 3.834 3.695 4.879 1 98.94 180 LEU B O 1
ATOM 3383 N N . ALA B 1 181 ? 3.148 4.379 6.918 1 98.94 181 ALA B N 1
ATOM 3384 C CA . ALA B 1 181 ? 4.211 3.666 7.625 1 98.94 181 ALA B CA 1
ATOM 3385 C C . ALA B 1 181 ? 4.105 2.162 7.395 1 98.94 181 ALA B C 1
ATOM 3387 O O . ALA B 1 181 ? 5.109 1.5 7.109 1 98.94 181 ALA B O 1
ATOM 3388 N N . VAL B 1 182 ? 2.879 1.632 7.52 1 98.94 182 VAL B N 1
ATOM 3389 C CA . VAL B 1 182 ? 2.648 0.205 7.32 1 98.94 182 VAL B CA 1
ATOM 3390 C C . VAL B 1 182 ? 3.023 -0.182 5.891 1 98.94 182 VAL B C 1
ATOM 3392 O O . VAL B 1 182 ? 3.682 -1.201 5.668 1 98.94 182 VAL B O 1
ATOM 3395 N N . THR B 1 183 ? 2.631 0.618 4.93 1 98.94 183 THR B N 1
ATOM 3396 C CA . THR B 1 183 ? 2.883 0.342 3.52 1 98.94 183 THR B CA 1
ATOM 3397 C C . THR B 1 183 ? 4.383 0.32 3.232 1 98.94 183 THR B C 1
ATOM 3399 O O . THR B 1 183 ? 4.887 -0.62 2.615 1 98.94 183 THR B O 1
ATOM 3402 N N . LEU B 1 184 ? 5.125 1.291 3.734 1 98.94 184 LEU B N 1
ATOM 3403 C CA . LEU B 1 184 ? 6.539 1.396 3.387 1 98.94 184 LEU B CA 1
ATOM 3404 C C . LEU B 1 184 ? 7.363 0.362 4.145 1 98.94 184 LEU B C 1
ATOM 3406 O O . LEU B 1 184 ? 8.328 -0.18 3.611 1 98.94 184 LEU B O 1
ATOM 3410 N N . GLN B 1 185 ? 7.012 0.144 5.418 1 98.94 185 GLN B N 1
ATOM 3411 C CA . GLN B 1 185 ? 7.695 -0.956 6.09 1 98.94 185 GLN B CA 1
ATOM 3412 C C . GLN B 1 185 ? 7.375 -2.291 5.422 1 98.94 185 GLN B C 1
ATOM 3414 O O . GLN B 1 185 ? 8.258 -3.145 5.281 1 98.94 185 GLN B O 1
ATOM 3419 N N . GLY B 1 186 ? 6.051 -2.512 5.066 1 98.94 186 GLY B N 1
ATOM 3420 C CA . GLY B 1 186 ? 5.695 -3.705 4.316 1 98.94 186 GLY B CA 1
ATOM 3421 C C . GLY B 1 186 ? 6.5 -3.873 3.045 1 98.94 186 GLY B C 1
ATOM 3422 O O . GLY B 1 186 ? 6.945 -4.977 2.725 1 98.94 186 GLY B O 1
ATOM 3423 N N . LEU B 1 187 ? 6.699 -2.777 2.309 1 98.94 187 LEU B N 1
ATOM 3424 C CA . LEU B 1 187 ? 7.508 -2.797 1.094 1 98.94 187 LEU B CA 1
ATOM 3425 C C . LEU B 1 187 ? 8.945 -3.203 1.402 1 98.94 187 LEU B C 1
ATOM 3427 O O . LEU B 1 187 ? 9.523 -4.039 0.702 1 98.94 187 LEU B O 1
ATOM 3431 N N . ALA B 1 188 ? 9.508 -2.578 2.443 1 98.94 188 ALA B N 1
ATOM 3432 C CA . ALA B 1 188 ? 10.875 -2.887 2.85 1 98.94 188 ALA B CA 1
ATOM 3433 C C . ALA B 1 188 ? 11.031 -4.371 3.168 1 98.94 188 ALA B C 1
ATOM 3435 O O . ALA B 1 188 ? 11.953 -5.023 2.674 1 98.94 188 ALA B O 1
ATOM 3436 N N . GLU B 1 189 ? 10.133 -4.891 3.992 1 98.94 189 GLU B N 1
ATOM 3437 C CA . GLU B 1 189 ? 10.188 -6.297 4.391 1 98.94 189 GLU B CA 1
ATOM 3438 C C . GLU B 1 189 ? 10.031 -7.215 3.182 1 98.94 189 GLU B C 1
ATOM 3440 O O . GLU B 1 189 ? 10.664 -8.273 3.109 1 98.94 189 GLU B O 1
ATOM 3445 N N . THR B 1 190 ? 9.172 -6.836 2.26 1 98.94 190 THR B N 1
ATOM 3446 C CA . THR B 1 190 ? 8.938 -7.605 1.041 1 98.94 190 THR B CA 1
ATOM 3447 C C . THR B 1 190 ? 10.211 -7.676 0.198 1 98.94 190 THR B C 1
ATOM 3449 O O . THR B 1 190 ? 10.602 -8.758 -0.253 1 98.94 190 THR B O 1
ATOM 3452 N N . VAL B 1 191 ? 10.836 -6.539 -0.008 1 98.94 191 VAL B N 1
ATOM 3453 C CA . VAL B 1 191 ? 12.055 -6.453 -0.802 1 98.94 191 VAL B CA 1
ATOM 3454 C C . VAL B 1 191 ? 13.156 -7.301 -0.156 1 98.94 191 VAL B C 1
ATOM 3456 O O . VAL B 1 191 ? 13.844 -8.055 -0.839 1 98.94 191 VAL B O 1
ATOM 3459 N N . LEU B 1 192 ? 13.312 -7.18 1.146 1 98.88 192 LEU B N 1
ATOM 3460 C CA . LEU B 1 192 ? 14.352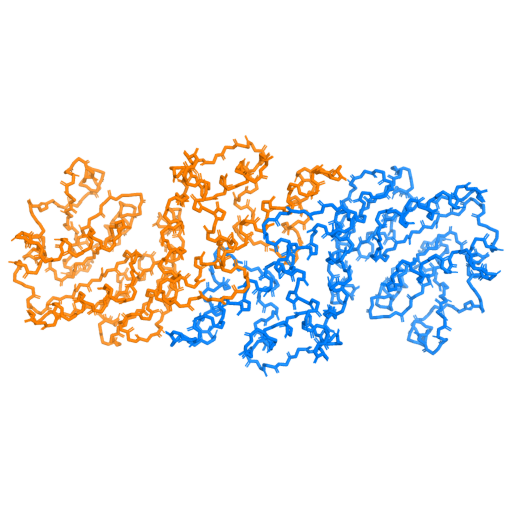 -7.914 1.859 1 98.88 192 LEU B CA 1
ATOM 3461 C C . LEU B 1 192 ? 14.078 -9.414 1.83 1 98.88 192 LEU B C 1
ATOM 3463 O O . LEU B 1 192 ? 14.992 -10.219 1.647 1 98.88 192 LEU B O 1
ATOM 3467 N N . PHE B 1 193 ? 12.836 -9.805 2.014 1 98.88 193 PHE B N 1
ATOM 3468 C CA . PHE B 1 193 ? 12.445 -11.203 1.944 1 98.88 193 PHE B CA 1
ATOM 3469 C C . PHE B 1 193 ? 12.727 -11.781 0.561 1 98.88 193 PHE B C 1
ATOM 3471 O O . PHE B 1 193 ? 13.273 -12.875 0.438 1 98.88 193 PHE B O 1
ATOM 3478 N N . ALA B 1 194 ? 12.289 -11.023 -0.491 1 98.88 194 ALA B N 1
ATOM 3479 C CA . ALA B 1 194 ? 12.531 -11.453 -1.866 1 98.88 194 ALA B CA 1
ATOM 3480 C C . ALA B 1 194 ? 14.031 -11.633 -2.125 1 98.88 194 ALA B C 1
ATOM 3482 O O . ALA B 1 194 ? 14.453 -12.648 -2.672 1 98.88 194 ALA B O 1
ATOM 3483 N N . LYS B 1 195 ? 14.797 -10.656 -1.694 1 98.62 195 LYS B N 1
ATOM 3484 C CA . LYS B 1 195 ? 16.25 -10.695 -1.877 1 98.62 195 LYS B CA 1
ATOM 3485 C C . LYS B 1 195 ? 16.844 -11.93 -1.203 1 98.62 195 LYS B C 1
ATOM 3487 O O . LYS B 1 195 ? 17.688 -12.609 -1.786 1 98.62 195 LYS B O 1
ATOM 3492 N N . ALA B 1 196 ? 16.422 -12.219 -0.037 1 98.44 196 ALA B N 1
ATOM 3493 C CA . ALA B 1 196 ? 16.906 -13.359 0.72 1 98.44 196 ALA B CA 1
ATOM 3494 C C . ALA B 1 196 ? 16.578 -14.672 0.008 1 98.44 196 ALA B C 1
ATOM 3496 O O . ALA B 1 196 ? 17.203 -15.703 0.27 1 98.44 196 ALA B O 1
ATOM 3497 N N . ASN B 1 197 ? 15.633 -14.625 -0.884 1 98.38 197 ASN B N 1
ATOM 3498 C CA . ASN B 1 197 ? 15.211 -15.828 -1.603 1 98.38 197 ASN B CA 1
ATOM 3499 C C . ASN B 1 197 ? 15.617 -15.766 -3.072 1 98.38 197 ASN B C 1
ATOM 3501 O O . ASN B 1 197 ? 14.992 -16.406 -3.918 1 98.38 197 ASN B O 1
ATOM 3505 N N . GLY B 1 198 ? 16.531 -14.906 -3.398 1 98.12 198 GLY B N 1
ATOM 3506 C CA . GLY B 1 198 ? 17.203 -14.93 -4.684 1 98.12 198 GLY B CA 1
ATOM 3507 C C . GLY B 1 198 ? 16.531 -14.07 -5.734 1 98.12 198 GLY B C 1
ATOM 3508 O O . GLY B 1 198 ? 16.891 -14.125 -6.914 1 98.12 198 GLY B O 1
ATOM 3509 N N . ILE B 1 199 ? 15.602 -13.305 -5.418 1 98.75 199 ILE B N 1
ATOM 3510 C CA . ILE B 1 199 ? 14.922 -12.398 -6.344 1 98.75 199 ILE B CA 1
ATOM 3511 C C . ILE B 1 199 ? 15.586 -11.023 -6.301 1 98.75 199 ILE B C 1
ATOM 3513 O O . ILE B 1 199 ? 15.781 -10.453 -5.227 1 98.75 199 ILE B O 1
ATOM 3517 N N . SER B 1 200 ? 15.922 -10.516 -7.461 1 98.75 200 SER B N 1
ATOM 3518 C CA . SER B 1 200 ? 16.578 -9.211 -7.48 1 98.75 200 SER B CA 1
ATOM 3519 C C . SER B 1 200 ? 15.633 -8.117 -6.973 1 98.75 200 SER B C 1
ATOM 3521 O O . SER B 1 200 ? 14.422 -8.203 -7.16 1 98.75 200 SER B O 1
ATOM 3523 N N . THR B 1 201 ? 16.25 -7.121 -6.34 1 98.81 201 THR B N 1
ATOM 3524 C CA . THR B 1 201 ? 15.484 -5.977 -5.867 1 98.81 201 THR B CA 1
ATOM 3525 C C . THR B 1 201 ? 14.75 -5.309 -7.027 1 98.81 201 THR B C 1
ATOM 3527 O O . THR B 1 201 ? 13.586 -4.91 -6.887 1 98.81 201 THR B O 1
ATOM 3530 N N . GLU B 1 202 ? 15.367 -5.25 -8.164 1 98.81 202 GLU B N 1
ATOM 3531 C CA . GLU B 1 202 ? 14.773 -4.652 -9.352 1 98.81 202 GLU B CA 1
ATOM 3532 C C . GLU B 1 202 ? 13.523 -5.414 -9.781 1 98.81 202 GLU B C 1
ATOM 3534 O O . GLU B 1 202 ? 12.477 -4.809 -10.039 1 98.81 202 GLU B O 1
ATOM 3539 N N . ASN B 1 203 ? 13.609 -6.742 -9.844 1 98.88 203 ASN B N 1
ATOM 3540 C CA . ASN B 1 203 ? 12.461 -7.555 -10.227 1 98.88 203 ASN B CA 1
ATOM 3541 C C . ASN B 1 203 ? 11.305 -7.391 -9.234 1 98.88 203 ASN B C 1
ATOM 3543 O O . ASN B 1 203 ? 10.156 -7.211 -9.641 1 98.88 203 ASN B O 1
ATOM 3547 N N . MET B 1 204 ? 11.648 -7.41 -7.957 1 98.94 204 MET B N 1
ATOM 3548 C CA . MET B 1 204 ? 10.602 -7.336 -6.945 1 98.94 204 MET B CA 1
ATOM 3549 C C . MET B 1 204 ? 9.883 -5.992 -7 1 98.94 204 MET B C 1
ATOM 3551 O O . MET B 1 204 ? 8.656 -5.934 -6.887 1 98.94 204 MET B O 1
ATOM 3555 N N . LEU B 1 205 ? 10.68 -4.926 -7.172 1 98.94 205 LEU B N 1
ATOM 3556 C CA . LEU B 1 205 ? 10.062 -3.604 -7.262 1 98.94 205 LEU B CA 1
ATOM 3557 C C . LEU B 1 205 ? 9.219 -3.48 -8.523 1 98.94 205 LEU B C 1
ATOM 3559 O O . LEU B 1 205 ? 8.172 -2.832 -8.516 1 98.94 205 LEU B O 1
ATOM 3563 N N . THR B 1 206 ? 9.625 -4.117 -9.609 1 98.94 206 THR B N 1
ATOM 3564 C CA . THR B 1 206 ? 8.828 -4.156 -10.828 1 98.94 206 THR B CA 1
ATOM 3565 C C . THR B 1 206 ? 7.508 -4.887 -10.586 1 98.94 206 THR B C 1
ATOM 3567 O O . THR B 1 206 ? 6.441 -4.398 -10.961 1 98.94 206 THR B O 1
ATOM 3570 N N . ILE B 1 207 ? 7.586 -6.016 -9.938 1 98.94 207 ILE B N 1
ATOM 3571 C CA . ILE B 1 207 ? 6.41 -6.82 -9.625 1 98.94 207 ILE B CA 1
ATOM 3572 C C . ILE B 1 207 ? 5.438 -6.004 -8.773 1 98.94 207 ILE B C 1
ATOM 3574 O O . ILE B 1 207 ? 4.234 -5.992 -9.031 1 98.94 207 ILE B O 1
ATOM 3578 N N . VAL B 1 208 ? 5.953 -5.266 -7.793 1 98.94 208 VAL B N 1
ATOM 3579 C CA . VAL B 1 208 ? 5.137 -4.426 -6.926 1 98.94 208 VAL B CA 1
ATOM 3580 C C . VAL B 1 208 ? 4.48 -3.318 -7.746 1 98.94 208 VAL B C 1
ATOM 3582 O O . VAL B 1 208 ? 3.256 -3.176 -7.742 1 98.94 208 VAL B O 1
ATOM 3585 N N . ASN B 1 209 ? 5.285 -2.592 -8.5 1 98.88 209 ASN B N 1
ATOM 3586 C CA . ASN B 1 209 ? 4.828 -1.37 -9.148 1 98.88 209 ASN B CA 1
ATOM 3587 C C . ASN B 1 209 ? 3.863 -1.673 -10.297 1 98.88 209 ASN B C 1
ATOM 3589 O O . ASN B 1 209 ? 2.975 -0.872 -10.594 1 98.88 209 ASN B O 1
ATOM 3593 N N . GLU B 1 210 ? 3.961 -2.844 -10.844 1 98.56 210 GLU B N 1
ATOM 3594 C CA . GLU B 1 210 ? 3.1 -3.205 -11.969 1 98.56 210 GLU B CA 1
ATOM 3595 C C . GLU B 1 210 ? 1.878 -3.988 -11.492 1 98.56 210 GLU B C 1
ATOM 3597 O O . GLU B 1 210 ? 0.977 -4.277 -12.281 1 98.56 210 GLU B O 1
ATOM 3602 N N . GLY B 1 211 ? 1.873 -4.344 -10.25 1 98.25 211 GLY B N 1
ATOM 3603 C CA . GLY B 1 211 ? 0.762 -5.086 -9.68 1 98.25 211 GLY B CA 1
ATOM 3604 C C . GLY B 1 211 ? -0.29 -4.191 -9.047 1 98.25 211 GLY B C 1
ATOM 3605 O O . GLY B 1 211 ? -0.183 -2.965 -9.109 1 98.25 211 GLY B O 1
ATOM 3606 N N . ALA B 1 212 ? -1.277 -4.801 -8.414 1 97.38 212 ALA B N 1
ATOM 3607 C CA . ALA B 1 212 ? -2.436 -4.102 -7.863 1 97.38 212 ALA B CA 1
ATOM 3608 C C . ALA B 1 212 ? -2.041 -3.254 -6.66 1 97.38 212 ALA B C 1
ATOM 3610 O O . ALA B 1 212 ? -2.697 -2.258 -6.352 1 97.38 212 ALA B O 1
ATOM 3611 N N . VAL B 1 213 ? -0.913 -3.574 -5.996 1 98.56 213 VAL B N 1
ATOM 3612 C CA . VAL B 1 213 ? -0.526 -2.91 -4.758 1 98.56 213 VAL B CA 1
ATOM 3613 C C . VAL B 1 213 ? 0.421 -1.753 -5.066 1 98.56 213 VAL B C 1
ATOM 3615 O O . VAL B 1 213 ? 0.792 -0.991 -4.168 1 98.56 213 VAL B O 1
ATOM 3618 N N . GLY B 1 214 ? 0.886 -1.644 -6.344 1 98.69 214 GLY B N 1
ATOM 3619 C CA . GLY B 1 214 ? 1.726 -0.518 -6.723 1 98.69 214 GLY B CA 1
ATOM 3620 C C . GLY B 1 214 ? 1.045 0.824 -6.535 1 98.69 214 GLY B C 1
ATOM 3621 O O . GLY B 1 214 ? -0.138 0.975 -6.844 1 98.69 214 GLY B O 1
ATOM 3622 N N . SER B 1 215 ? 1.737 1.757 -6 1 98.62 215 SER B N 1
ATOM 3623 C CA . SER B 1 215 ? 1.219 3.094 -5.727 1 98.62 215 SER B CA 1
ATOM 3624 C C . SER B 1 215 ? 2.24 4.168 -6.082 1 98.62 215 SER B C 1
ATOM 3626 O O . SER B 1 215 ? 3.369 3.855 -6.469 1 98.62 215 SER B O 1
ATOM 3628 N N . GLY B 1 216 ? 1.756 5.426 -6.012 1 97.94 216 GLY B N 1
ATOM 3629 C CA . GLY B 1 216 ? 2.697 6.516 -6.211 1 97.94 216 GLY B CA 1
ATOM 3630 C C . GLY B 1 216 ? 3.9 6.445 -5.289 1 97.94 216 GLY B C 1
ATOM 3631 O O . GLY B 1 216 ? 5.031 6.691 -5.715 1 97.94 216 GLY B O 1
ATOM 3632 N N . ILE B 1 217 ? 3.703 6.016 -4.074 1 98.56 217 ILE B N 1
ATOM 3633 C CA . ILE B 1 217 ? 4.77 6.039 -3.08 1 98.56 217 ILE B CA 1
ATOM 3634 C C . ILE B 1 217 ? 5.734 4.879 -3.332 1 98.56 217 ILE B C 1
ATOM 3636 O O . ILE B 1 217 ? 6.941 5.016 -3.133 1 98.56 217 ILE B O 1
ATOM 3640 N N . THR B 1 218 ? 5.262 3.662 -3.74 1 98.88 218 THR B N 1
ATOM 3641 C CA . THR B 1 218 ? 6.184 2.568 -4.031 1 98.88 218 THR B CA 1
ATOM 3642 C C . THR B 1 218 ? 7.062 2.91 -5.234 1 98.88 218 THR B C 1
ATOM 3644 O O . THR B 1 218 ? 8.242 2.553 -5.266 1 98.88 218 THR B O 1
ATOM 3647 N N . LYS B 1 219 ? 6.473 3.598 -6.219 1 98.62 219 LYS B N 1
ATOM 3648 C CA . LYS B 1 219 ? 7.246 4.043 -7.371 1 98.62 219 LYS B CA 1
ATOM 3649 C C . LYS B 1 219 ? 8.281 5.09 -6.969 1 98.62 219 LYS B C 1
ATOM 3651 O O . LYS B 1 219 ? 9.438 5.02 -7.387 1 98.62 219 LYS B O 1
ATOM 3656 N N . LEU B 1 220 ? 7.863 6.008 -6.137 1 97.94 220 LEU B N 1
ATOM 3657 C CA . LEU B 1 220 ? 8.742 7.082 -5.695 1 97.94 220 LEU B CA 1
ATOM 3658 C C . LEU B 1 220 ? 9.922 6.531 -4.902 1 97.94 220 LEU B C 1
ATOM 3660 O O . LEU B 1 220 ? 11.031 7.07 -4.973 1 97.94 220 LEU B O 1
ATOM 3664 N N . LYS B 1 221 ? 9.711 5.477 -4.145 1 98.62 221 LYS B N 1
ATOM 3665 C CA . LYS B 1 221 ? 10.75 4.961 -3.262 1 98.62 221 LYS B CA 1
ATOM 3666 C C . LYS B 1 221 ? 11.609 3.916 -3.973 1 98.62 221 LYS B C 1
ATOM 3668 O O . LYS B 1 221 ? 12.602 3.436 -3.418 1 98.62 221 LYS B O 1
ATOM 3673 N N . THR B 1 222 ? 11.219 3.553 -5.23 1 98.81 222 THR B N 1
ATOM 3674 C CA . THR B 1 222 ? 11.969 2.561 -5.996 1 98.81 222 THR B CA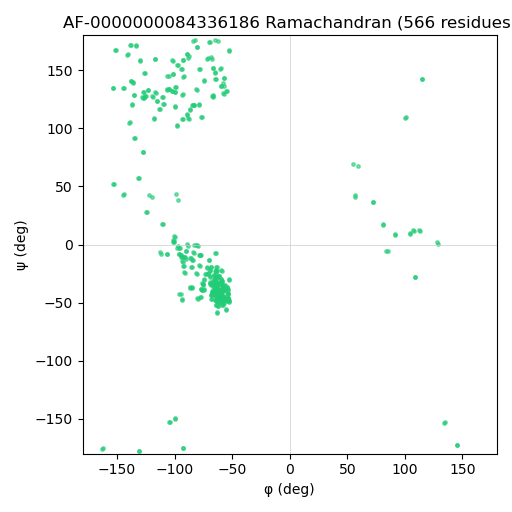 1
ATOM 3675 C C . THR B 1 222 ? 13.422 2.996 -6.172 1 98.81 222 THR B C 1
ATOM 3677 O O . THR B 1 222 ? 14.344 2.234 -5.871 1 98.81 222 THR B O 1
ATOM 3680 N N . GLY B 1 223 ? 13.711 4.227 -6.656 1 98.56 223 GLY B N 1
ATOM 3681 C CA . GLY B 1 223 ? 15.062 4.738 -6.84 1 98.56 223 GLY B CA 1
ATOM 3682 C C . GLY B 1 223 ? 15.891 4.688 -5.574 1 98.56 223 GLY B C 1
ATOM 3683 O O . GLY B 1 223 ? 16.969 4.098 -5.559 1 98.56 223 GLY B O 1
ATOM 3684 N N . PRO B 1 224 ? 15.391 5.316 -4.508 1 98.69 224 PRO B N 1
ATOM 3685 C CA . PRO B 1 224 ? 16.109 5.305 -3.23 1 98.69 224 PRO B CA 1
ATOM 3686 C C . PRO B 1 224 ? 16.453 3.895 -2.762 1 98.69 224 PRO B C 1
ATOM 3688 O O . PRO B 1 224 ? 17.547 3.666 -2.244 1 98.69 224 PRO B O 1
ATOM 3691 N N . ILE B 1 225 ? 15.57 2.93 -2.887 1 98.88 225 ILE B N 1
ATOM 3692 C CA . ILE B 1 225 ? 15.82 1.554 -2.475 1 98.88 225 ILE B CA 1
ATOM 3693 C C . ILE B 1 225 ? 16.953 0.964 -3.312 1 98.88 225 ILE B C 1
ATOM 3695 O O . ILE B 1 225 ? 17.891 0.368 -2.773 1 98.88 225 ILE B O 1
ATOM 3699 N N . LEU B 1 226 ? 16.859 1.146 -4.648 1 98.81 226 LEU B N 1
ATOM 3700 C CA . LEU B 1 226 ? 17.859 0.567 -5.555 1 98.81 226 LEU B CA 1
ATOM 3701 C C . LEU B 1 226 ? 19.234 1.178 -5.32 1 98.81 226 LEU B C 1
ATOM 3703 O O . LEU B 1 226 ? 20.25 0.482 -5.406 1 98.81 226 LEU B O 1
ATOM 3707 N N . ASN B 1 227 ? 19.281 2.463 -4.977 1 98.38 227 ASN B N 1
ATOM 3708 C CA . ASN B 1 227 ? 20.547 3.178 -4.824 1 98.38 227 ASN B CA 1
ATOM 3709 C C . ASN B 1 227 ? 21.031 3.164 -3.377 1 98.38 227 ASN B C 1
ATOM 3711 O O . ASN B 1 227 ? 22.141 3.588 -3.086 1 98.38 227 ASN B O 1
ATOM 3715 N N . ASN B 1 228 ? 20.172 2.723 -2.488 1 97.94 228 ASN B N 1
ATOM 3716 C CA . ASN B 1 228 ? 20.453 2.738 -1.054 1 97.94 228 ASN B CA 1
ATOM 3717 C C . ASN B 1 228 ? 20.781 4.145 -0.562 1 97.94 228 ASN B C 1
ATOM 3719 O O . ASN B 1 228 ? 21.781 4.348 0.121 1 97.94 228 ASN B O 1
ATOM 3723 N N . GLU B 1 229 ? 20.078 5.129 -1.034 1 98.38 229 GLU B N 1
ATOM 3724 C CA . GLU B 1 229 ? 20.156 6.535 -0.658 1 98.38 229 GLU B CA 1
ATOM 3725 C C . GLU B 1 229 ? 18.781 7.078 -0.262 1 98.38 229 GLU B C 1
ATOM 3727 O O . GLU B 1 229 ? 17.844 7.02 -1.05 1 98.38 229 GLU B O 1
ATOM 3732 N N . PHE B 1 230 ? 18.75 7.652 0.928 1 98.31 230 PHE B N 1
ATOM 3733 C CA . PHE B 1 230 ? 17.422 7.996 1.459 1 98.31 230 PHE B CA 1
ATOM 3734 C C . PHE B 1 230 ? 17.406 9.438 1.959 1 98.31 230 PHE B C 1
ATOM 3736 O O . PHE B 1 230 ? 17.078 9.688 3.119 1 98.31 230 PHE B O 1
ATOM 3743 N N . PRO B 1 231 ? 17.734 10.391 1.051 1 97 231 PRO B N 1
ATOM 3744 C CA . PRO B 1 231 ? 17.547 11.781 1.474 1 97 231 PRO B CA 1
ATOM 3745 C C . PRO B 1 231 ? 16.109 12.07 1.895 1 97 231 PRO B C 1
ATOM 3747 O O . PRO B 1 231 ? 15.164 11.586 1.268 1 97 231 PRO B O 1
ATOM 3750 N N . ALA B 1 232 ? 15.859 12.867 2.871 1 95.81 232 ALA B N 1
ATOM 3751 C CA . ALA B 1 232 ? 14.57 13.016 3.529 1 95.81 232 ALA B CA 1
ATOM 3752 C C . ALA B 1 232 ? 13.609 13.844 2.674 1 95.81 232 ALA B C 1
ATOM 3754 O O . ALA B 1 232 ? 13.828 15.031 2.455 1 95.81 232 ALA B O 1
ATOM 3755 N N . ALA B 1 233 ? 12.641 13.211 2.162 1 94.12 233 ALA B N 1
ATOM 3756 C CA . ALA B 1 233 ? 11.43 13.922 1.75 1 94.12 233 ALA B CA 1
ATOM 3757 C C . ALA B 1 233 ? 10.453 14.062 2.912 1 94.12 233 ALA B C 1
ATOM 3759 O O . ALA B 1 233 ? 9.797 15.094 3.061 1 94.12 233 ALA B O 1
ATOM 3760 N N . PHE B 1 234 ? 10.383 13.094 3.67 1 96.62 234 PHE B N 1
ATOM 3761 C CA . PHE B 1 234 ? 9.672 13.008 4.941 1 96.62 234 PHE B CA 1
ATOM 3762 C C . PHE B 1 234 ? 10.508 12.25 5.973 1 96.62 234 PHE B C 1
ATOM 3764 O O . PHE B 1 234 ? 10.617 11.023 5.914 1 96.62 234 PHE B O 1
ATOM 3771 N N . ALA B 1 235 ? 11.047 12.961 6.883 1 97.69 235 ALA B N 1
ATOM 3772 C CA . ALA B 1 235 ? 12.055 12.414 7.785 1 97.69 235 ALA B CA 1
ATOM 3773 C C . ALA B 1 235 ? 11.469 11.312 8.672 1 97.69 235 ALA B C 1
ATOM 3775 O O . ALA B 1 235 ? 10.336 11.43 9.141 1 97.69 235 ALA B O 1
ATOM 3776 N N . LEU B 1 236 ? 12.227 10.273 8.953 1 98.81 236 LEU B N 1
ATOM 3777 C CA . LEU B 1 236 ? 11.844 9.109 9.742 1 98.81 236 LEU B CA 1
ATOM 3778 C C . LEU B 1 236 ? 11.422 9.523 11.148 1 98.81 236 LEU B C 1
ATOM 3780 O O . LEU B 1 236 ? 10.469 8.961 11.703 1 98.81 236 LEU B O 1
ATOM 3784 N N . LYS B 1 237 ? 12.039 10.547 11.719 1 98.25 237 LYS B N 1
ATOM 3785 C CA . LYS B 1 237 ? 11.68 11.016 13.055 1 98.25 237 LYS B CA 1
ATOM 3786 C C . LYS B 1 237 ? 10.25 11.562 13.078 1 98.25 237 LYS B C 1
ATOM 3788 O O . LYS B 1 237 ? 9.555 11.453 14.094 1 98.25 237 LYS B O 1
ATOM 3793 N N . HIS B 1 238 ? 9.789 12.148 11.977 1 97.88 238 HIS B N 1
ATOM 3794 C CA . HIS B 1 238 ? 8.461 12.75 11.93 1 97.88 238 HIS B CA 1
ATOM 3795 C C . HIS B 1 238 ? 7.379 11.672 11.852 1 97.88 238 HIS B C 1
ATOM 3797 O O . HIS B 1 238 ? 6.324 11.797 12.477 1 97.88 238 HIS B O 1
ATOM 3803 N N . ILE B 1 239 ? 7.68 10.57 11.055 1 98.75 239 ILE B N 1
ATOM 3804 C CA . ILE B 1 239 ? 6.699 9.484 11.016 1 98.75 239 ILE B CA 1
ATOM 3805 C C . ILE B 1 239 ? 6.66 8.773 12.359 1 98.75 239 ILE B C 1
ATOM 3807 O O . ILE B 1 239 ? 5.605 8.297 12.789 1 98.75 239 ILE B O 1
ATOM 3811 N N . THR B 1 240 ? 7.809 8.719 13.023 1 98.88 240 THR B N 1
ATOM 3812 C CA . THR B 1 240 ? 7.852 8.125 14.359 1 98.88 240 THR B CA 1
ATOM 3813 C C . THR B 1 240 ? 7 8.93 15.336 1 98.88 240 THR B C 1
ATOM 3815 O O . THR B 1 240 ? 6.254 8.359 16.125 1 98.88 240 THR B O 1
ATOM 3818 N N . LYS B 1 241 ? 7.082 10.219 15.258 1 98.5 241 LYS B N 1
ATOM 3819 C CA . LYS B 1 241 ? 6.234 11.086 16.062 1 98.5 241 LYS B CA 1
ATOM 3820 C C . LYS B 1 241 ? 4.758 10.844 15.773 1 98.5 241 LYS B C 1
ATOM 3822 O O . LYS B 1 241 ? 3.943 10.75 16.688 1 98.5 241 LYS B O 1
ATOM 3827 N N . ASP B 1 242 ? 4.406 10.773 14.508 1 98.69 242 ASP B N 1
ATOM 3828 C CA . ASP B 1 242 ? 3.008 10.602 14.125 1 98.69 242 ASP B CA 1
ATOM 3829 C C . ASP B 1 242 ? 2.471 9.258 14.609 1 98.69 242 ASP B C 1
ATOM 3831 O O . ASP B 1 242 ? 1.31 9.156 15.016 1 98.69 242 ASP B O 1
ATOM 3835 N N . LEU B 1 243 ? 3.338 8.219 14.547 1 98.88 243 LEU B N 1
ATOM 3836 C CA . LEU B 1 243 ? 2.943 6.91 15.047 1 98.88 243 LEU B CA 1
ATOM 3837 C C . LEU B 1 243 ? 2.752 6.945 16.562 1 98.88 243 LEU B C 1
ATOM 3839 O O . LEU B 1 243 ? 1.839 6.309 17.094 1 98.88 243 LEU B O 1
ATOM 3843 N N . ARG B 1 244 ? 3.615 7.648 17.25 1 98.69 244 ARG B N 1
ATOM 3844 C CA . ARG B 1 244 ? 3.428 7.84 18.672 1 98.69 244 ARG B CA 1
ATOM 3845 C C . ARG B 1 244 ? 2.096 8.523 18.969 1 98.69 244 ARG B C 1
ATOM 3847 O O . ARG B 1 244 ? 1.348 8.086 19.844 1 98.69 244 ARG B O 1
ATOM 3854 N N . LEU B 1 245 ? 1.788 9.586 18.281 1 98.75 245 LEU B N 1
ATOM 3855 C CA . LEU B 1 245 ? 0.538 10.312 18.453 1 98.75 245 LEU B CA 1
ATOM 3856 C C . LEU B 1 245 ? -0.662 9.414 18.172 1 98.75 245 LEU B C 1
ATOM 3858 O O . LEU B 1 245 ? -1.684 9.5 18.844 1 98.75 245 LEU B O 1
ATOM 3862 N N . ALA B 1 246 ? -0.558 8.586 17.094 1 98.81 246 ALA B N 1
ATOM 3863 C CA . ALA B 1 246 ? -1.633 7.648 16.781 1 98.81 246 ALA B CA 1
ATOM 3864 C C . ALA B 1 246 ? -1.859 6.676 17.938 1 98.81 246 ALA B C 1
ATOM 3866 O O . ALA B 1 246 ? -3.004 6.371 18.281 1 98.81 246 ALA B O 1
ATOM 3867 N N . THR B 1 247 ? -0.753 6.191 18.531 1 98.62 247 THR B N 1
ATOM 3868 C CA . THR B 1 247 ? -0.833 5.301 19.688 1 98.62 247 THR B CA 1
ATOM 3869 C C . THR B 1 247 ? -1.516 6 20.859 1 98.62 247 THR B C 1
ATOM 3871 O O . THR B 1 247 ? -2.387 5.422 21.516 1 98.62 247 THR B O 1
ATOM 3874 N N . GLU B 1 248 ? -1.137 7.223 21.062 1 98.19 248 GLU B N 1
ATOM 3875 C CA . GLU B 1 248 ? -1.735 8.016 22.125 1 98.19 248 GLU B CA 1
ATOM 3876 C C . GLU B 1 248 ? -3.217 8.266 21.875 1 98.19 248 GLU B C 1
ATOM 3878 O O . GLU B 1 248 ? -4 8.43 22.812 1 98.19 248 GLU B O 1
ATOM 3883 N N . GLN B 1 249 ? -3.598 8.289 20.609 1 98.06 249 GLN B N 1
ATOM 3884 C CA . GLN B 1 249 ? -4.984 8.508 20.203 1 98.06 249 GLN B CA 1
ATOM 3885 C C . GLN B 1 249 ? -5.777 7.203 20.25 1 98.06 249 GLN B C 1
ATOM 3887 O O . GLN B 1 249 ? -6.988 7.199 20.016 1 98.06 249 GLN B O 1
ATOM 3892 N N . GLY B 1 250 ? -5.109 6.082 20.484 1 98 250 GLY B N 1
ATOM 3893 C CA . GLY B 1 250 ? -5.844 4.875 20.812 1 98 250 GLY B CA 1
ATOM 3894 C C . GLY B 1 250 ? -5.762 3.803 19.75 1 98 250 GLY B C 1
ATOM 3895 O O . GLY B 1 250 ? -6.512 2.826 19.781 1 98 250 GLY B O 1
ATOM 3896 N N . ILE B 1 251 ? -4.867 3.963 18.797 1 98.12 251 ILE B N 1
ATOM 3897 C CA . ILE B 1 251 ? -4.738 2.865 17.844 1 98.12 251 ILE B CA 1
ATOM 3898 C C . ILE B 1 251 ? -4.164 1.637 18.547 1 98.12 251 ILE B C 1
ATOM 3900 O O . ILE B 1 251 ? -3.145 1.725 19.234 1 98.12 251 ILE B O 1
ATOM 3904 N N . ASP B 1 252 ? -4.777 0.541 18.438 1 96.81 252 ASP B N 1
ATOM 3905 C CA . ASP B 1 252 ? -4.359 -0.689 19.094 1 96.81 252 ASP B CA 1
ATOM 3906 C C . ASP B 1 252 ? -4.629 -1.907 18.219 1 96.81 252 ASP B C 1
ATOM 3908 O O . ASP B 1 252 ? -5.137 -2.924 18.688 1 96.81 252 ASP B O 1
ATOM 3912 N N . SER B 1 253 ? -4.363 -1.849 17.016 1 97.88 253 SER B N 1
ATOM 3913 C CA . SER B 1 253 ? -4.531 -2.93 16.047 1 97.88 253 SER B CA 1
ATOM 3914 C C . SER B 1 253 ? -3.275 -3.789 15.961 1 97.88 253 SER B C 1
ATOM 3916 O O . SER B 1 253 ? -2.195 -3.363 16.375 1 97.88 253 SER B O 1
ATOM 3918 N N . PRO B 1 254 ? -3.318 -4.961 15.414 1 98.75 254 PRO B N 1
ATOM 3919 C CA . PRO B 1 254 ? -2.229 -5.941 15.438 1 98.75 254 PRO B CA 1
ATOM 3920 C C . PRO B 1 254 ? -0.94 -5.406 14.812 1 98.75 254 PRO B C 1
ATOM 3922 O O . PRO B 1 254 ? 0.155 -5.746 15.266 1 98.75 254 PRO B O 1
ATOM 3925 N N . LEU B 1 255 ? -1.023 -4.523 13.828 1 98.88 255 LEU B N 1
ATOM 3926 C CA . LEU B 1 255 ? 0.187 -4.074 13.148 1 98.88 255 LEU B CA 1
ATOM 3927 C C . LEU B 1 255 ? 0.737 -2.811 13.805 1 98.88 255 LEU B C 1
ATOM 3929 O O . LEU B 1 255 ? 1.886 -2.434 13.562 1 98.88 255 LEU B O 1
ATOM 3933 N N . SER B 1 256 ? -0.144 -2.088 14.617 1 98.75 256 SER B N 1
ATOM 3934 C CA . SER B 1 256 ? 0.224 -0.76 15.102 1 98.75 256 SER B CA 1
ATOM 3935 C C . SER B 1 256 ? 1.434 -0.826 16.031 1 98.75 256 SER B C 1
ATOM 3937 O O . SER B 1 256 ? 2.346 -0.002 15.922 1 98.75 256 SER B O 1
ATOM 3939 N N . GLY B 1 257 ? 1.472 -1.809 16.891 1 98.5 257 GLY B N 1
ATOM 3940 C CA . GLY B 1 257 ? 2.594 -1.967 17.812 1 98.5 257 GLY B CA 1
ATOM 3941 C C . GLY B 1 257 ? 3.908 -2.229 17.094 1 98.5 257 GLY B C 1
ATOM 3942 O O . GLY B 1 257 ? 4.859 -1.454 17.234 1 98.5 257 GLY B O 1
ATOM 3943 N N . PRO B 1 258 ? 3.955 -3.305 16.312 1 98.81 258 PRO B N 1
ATOM 3944 C CA . PRO B 1 258 ? 5.188 -3.66 15.594 1 98.81 258 PRO B CA 1
ATOM 3945 C C . PRO B 1 258 ? 5.691 -2.539 14.695 1 98.81 258 PRO B C 1
ATOM 3947 O O . PRO B 1 258 ? 6.902 -2.314 14.594 1 98.81 258 PRO B O 1
ATOM 3950 N N . VAL B 1 259 ? 4.84 -1.812 14.008 1 98.88 259 VAL B N 1
ATOM 3951 C CA . VAL B 1 259 ? 5.277 -0.756 13.102 1 98.88 259 VAL B CA 1
ATOM 3952 C C . VAL B 1 259 ? 5.895 0.39 13.898 1 98.88 259 VAL B C 1
ATOM 3954 O O . VAL B 1 259 ? 6.969 0.887 13.555 1 98.88 259 VAL B O 1
ATOM 3957 N N . TYR B 1 260 ? 5.207 0.818 14.984 1 98.88 260 TYR B N 1
ATOM 3958 C CA . TYR B 1 260 ? 5.746 1.881 15.828 1 98.88 260 TYR B CA 1
ATOM 3959 C C . TYR B 1 260 ? 7.086 1.476 16.438 1 98.88 260 TYR B C 1
ATOM 3961 O O . TYR B 1 260 ? 8.031 2.268 16.453 1 98.88 260 TYR B O 1
ATOM 3969 N N . THR B 1 261 ? 7.188 0.226 16.875 1 98.81 261 THR B N 1
ATOM 3970 C CA . THR B 1 261 ? 8.422 -0.272 17.469 1 98.81 261 THR B CA 1
ATOM 3971 C C . THR B 1 261 ? 9.562 -0.232 16.453 1 98.81 261 THR B C 1
ATOM 3973 O O . THR B 1 261 ? 10.68 0.167 16.797 1 98.81 261 THR B O 1
ATOM 3976 N N . SER B 1 262 ? 9.336 -0.643 15.25 1 98.88 262 SER B N 1
ATOM 3977 C CA . SER B 1 262 ? 10.352 -0.647 14.203 1 98.88 262 SER B CA 1
ATOM 3978 C C . SER B 1 262 ? 10.867 0.762 13.922 1 98.88 262 SER B C 1
ATOM 3980 O O . SER B 1 262 ? 12.07 0.992 13.875 1 98.88 262 SER B O 1
ATOM 3982 N N . TYR B 1 263 ? 9.945 1.68 13.719 1 98.94 263 TYR B N 1
ATOM 3983 C CA . TYR B 1 263 ? 10.352 3.041 13.383 1 98.94 263 TYR B CA 1
ATOM 3984 C C . TYR B 1 263 ? 11.055 3.709 14.555 1 98.94 263 TYR B C 1
ATOM 3986 O O . TYR B 1 263 ? 12.016 4.453 14.367 1 98.94 263 TYR B O 1
ATOM 3994 N N . LYS B 1 264 ? 10.531 3.512 15.766 1 98.88 264 LYS B N 1
ATOM 3995 C CA . LYS B 1 264 ? 11.188 4.055 16.953 1 98.88 264 LYS B CA 1
ATOM 3996 C C . LYS B 1 264 ? 12.617 3.527 17.078 1 98.88 264 LYS B C 1
ATOM 3998 O O . LYS B 1 264 ? 13.547 4.297 17.328 1 98.88 264 LYS B O 1
ATOM 4003 N N . ALA B 1 265 ? 12.758 2.23 16.906 1 98.81 265 ALA B N 1
ATOM 4004 C CA . ALA B 1 265 ? 14.086 1.618 16.984 1 98.81 265 ALA B CA 1
ATOM 4005 C C . ALA B 1 265 ? 15.008 2.15 15.898 1 98.81 265 ALA B C 1
ATOM 4007 O O . ALA B 1 265 ? 16.188 2.395 16.141 1 98.81 265 ALA B O 1
ATOM 4008 N N . ALA B 1 266 ? 14.484 2.271 14.664 1 98.88 266 ALA B N 1
ATOM 4009 C CA . ALA B 1 266 ? 15.273 2.83 13.562 1 98.88 266 ALA B CA 1
ATOM 4010 C C . ALA B 1 266 ? 15.734 4.246 13.891 1 98.88 266 ALA B C 1
ATOM 4012 O O . ALA B 1 266 ? 16.891 4.594 13.656 1 98.88 266 ALA B O 1
ATOM 4013 N N . MET B 1 267 ? 14.789 5.09 14.391 1 98.75 267 MET B N 1
ATOM 4014 C CA . MET B 1 267 ? 15.125 6.453 14.789 1 98.75 267 MET B CA 1
ATOM 4015 C C . MET B 1 267 ? 16.219 6.461 15.852 1 98.75 267 MET B C 1
ATOM 4017 O O . MET B 1 267 ? 17.188 7.207 15.742 1 98.75 267 MET B O 1
ATOM 4021 N N . ASP B 1 268 ? 16.078 5.578 16.828 1 98.5 268 ASP B N 1
ATOM 4022 C CA . ASP B 1 268 ? 17.016 5.5 17.938 1 98.5 268 ASP B CA 1
ATOM 4023 C C . ASP B 1 268 ? 18.375 4.992 17.469 1 98.5 268 ASP B C 1
ATOM 4025 O O . ASP B 1 268 ? 19.391 5.211 18.141 1 98.5 268 ASP B O 1
ATOM 4029 N N . SER B 1 269 ? 18.438 4.375 16.375 1 98.38 269 SER B N 1
ATOM 4030 C CA . SER B 1 269 ? 19.688 3.842 15.828 1 98.38 269 SER B CA 1
ATOM 4031 C C . SER B 1 269 ? 20.406 4.879 14.977 1 98.38 269 SER B C 1
ATOM 4033 O O . SER B 1 269 ? 21.453 4.59 14.391 1 98.38 269 SER B O 1
ATOM 4035 N N . GLY B 1 270 ? 19.812 6.109 14.82 1 98.38 270 GLY B N 1
ATOM 4036 C CA . GLY B 1 270 ? 20.516 7.203 14.156 1 98.38 270 GLY B CA 1
ATOM 4037 C C . GLY B 1 270 ? 19.969 7.512 12.781 1 98.38 270 GLY B C 1
ATOM 4038 O O . GLY B 1 270 ? 20.547 8.312 12.039 1 98.38 270 GLY B O 1
ATOM 4039 N N . LEU B 1 271 ? 18.797 6.961 12.414 1 98.62 271 LEU B N 1
ATOM 4040 C CA . LEU B 1 271 ? 18.266 7.125 11.062 1 98.62 271 LEU B CA 1
ATOM 4041 C C . LEU B 1 271 ? 17.203 8.211 11.023 1 98.62 271 LEU B C 1
ATOM 4043 O O . LEU B 1 271 ? 16.547 8.406 10 1 98.62 271 LEU B O 1
ATOM 4047 N N . GLY B 1 272 ? 17 8.922 12.094 1 98.62 272 GLY B N 1
ATOM 4048 C CA . GLY B 1 272 ? 15.883 9.828 12.273 1 98.62 272 GLY B CA 1
ATOM 4049 C C . GLY B 1 272 ? 15.828 10.93 11.234 1 98.62 272 GLY B C 1
ATOM 4050 O O . GLY B 1 272 ? 14.75 11.398 10.867 1 98.62 272 GLY B O 1
ATOM 4051 N N . GLU B 1 273 ? 17 11.352 10.711 1 97.81 273 GLU B N 1
ATOM 4052 C CA . GLU B 1 273 ? 17.062 12.477 9.789 1 97.81 273 GLU B CA 1
ATOM 4053 C C . GLU B 1 273 ? 16.969 12.016 8.336 1 97.81 273 GLU B C 1
ATOM 4055 O O . GLU B 1 273 ? 16.797 12.828 7.43 1 97.81 273 GLU B O 1
ATOM 4060 N N . GLU B 1 274 ? 17.062 10.742 8.086 1 98.5 274 GLU B N 1
ATOM 4061 C CA . GLU B 1 274 ? 16.875 10.188 6.75 1 98.5 274 GLU B CA 1
ATOM 4062 C C . GLU B 1 274 ? 15.383 10.039 6.418 1 98.5 274 GLU B C 1
ATOM 4064 O O . GLU B 1 274 ? 14.531 10.273 7.27 1 98.5 274 GLU B O 1
ATOM 4069 N N . ASP B 1 275 ? 15.094 9.75 5.188 1 98.56 275 ASP B N 1
ATOM 4070 C CA . ASP B 1 275 ? 13.719 9.492 4.762 1 98.56 275 ASP B CA 1
ATOM 4071 C C . ASP B 1 275 ? 13.125 8.305 5.512 1 98.56 275 ASP B C 1
ATOM 4073 O O . ASP B 1 275 ? 13.844 7.375 5.887 1 98.56 275 ASP B O 1
ATOM 4077 N N . LEU B 1 276 ? 11.844 8.32 5.672 1 98.75 276 LEU B N 1
ATOM 4078 C CA . LEU B 1 276 ? 11.188 7.242 6.395 1 98.75 276 LEU B CA 1
ATOM 4079 C C . LEU B 1 276 ? 11.445 5.898 5.727 1 98.75 276 LEU B C 1
ATOM 4081 O O . LEU B 1 276 ? 11.391 4.852 6.379 1 98.75 276 LEU B O 1
ATOM 4085 N N . MET B 1 277 ? 11.797 5.844 4.426 1 98.81 277 MET B N 1
ATOM 4086 C CA . MET B 1 277 ? 12.094 4.598 3.725 1 98.81 277 MET B CA 1
ATOM 4087 C C . MET B 1 277 ? 13.406 4.004 4.207 1 98.81 277 MET B C 1
ATOM 4089 O O . MET B 1 277 ? 13.695 2.832 3.953 1 98.81 277 MET B O 1
ATOM 4093 N N . ALA B 1 278 ? 14.219 4.766 4.938 1 98.88 278 ALA B N 1
ATOM 4094 C CA . ALA B 1 278 ? 15.461 4.262 5.512 1 98.88 278 ALA B CA 1
ATOM 4095 C C . ALA B 1 278 ? 15.188 3.168 6.539 1 98.88 278 ALA B C 1
ATOM 4097 O O . ALA B 1 278 ? 16.109 2.479 6.984 1 98.88 278 ALA B O 1
ATOM 4098 N N . ILE B 1 279 ? 13.922 2.969 6.855 1 98.94 279 ILE B N 1
ATOM 4099 C CA . ILE B 1 279 ? 13.531 1.856 7.711 1 98.94 279 ILE B CA 1
ATOM 4100 C C . ILE B 1 279 ? 14.094 0.552 7.156 1 98.94 279 ILE B C 1
ATOM 4102 O O . ILE B 1 279 ? 14.406 -0.372 7.91 1 98.94 279 ILE B O 1
ATOM 4106 N N . ILE B 1 280 ? 14.273 0.417 5.859 1 98.88 280 ILE B N 1
ATOM 4107 C CA . ILE B 1 280 ? 14.789 -0.787 5.215 1 98.88 280 ILE B CA 1
ATOM 4108 C C . ILE B 1 280 ? 16.219 -1.06 5.695 1 98.88 280 ILE B C 1
ATOM 4110 O O . ILE B 1 280 ? 16.609 -2.217 5.848 1 98.88 280 ILE B O 1
ATOM 4114 N N . LYS B 1 281 ? 17.031 0.012 5.98 1 98.5 281 LYS B N 1
ATOM 4115 C CA . LYS B 1 281 ? 18.375 -0.149 6.508 1 98.5 281 LYS B CA 1
ATOM 4116 C C . LYS B 1 281 ? 18.359 -0.813 7.883 1 98.5 281 LYS B C 1
ATOM 4118 O O . LYS B 1 281 ? 19.203 -1.664 8.18 1 98.5 281 LYS B O 1
ATOM 4123 N N . TYR B 1 282 ? 17.391 -0.351 8.648 1 98.38 282 TYR B N 1
ATOM 4124 C CA . TYR B 1 282 ? 17.266 -0.908 9.992 1 98.38 282 TYR B CA 1
ATOM 4125 C C . TYR B 1 282 ? 16.844 -2.373 9.938 1 98.38 282 TYR B C 1
ATOM 4127 O O . TYR B 1 282 ? 17.359 -3.199 10.695 1 98.38 282 TYR B O 1
ATOM 4135 N N . LEU B 1 283 ? 15.938 -2.711 9.047 1 98.5 283 LEU B N 1
ATOM 4136 C CA . LEU B 1 283 ? 15.359 -4.051 8.961 1 98.5 283 LEU B CA 1
ATOM 4137 C C . LEU B 1 283 ? 16.359 -5.035 8.367 1 98.5 283 LEU B C 1
ATOM 4139 O O . LEU B 1 283 ? 16.219 -6.25 8.539 1 98.5 283 LEU B O 1
ATOM 4143 N N . GLU B 1 284 ? 17.281 -4.547 7.594 1 95.25 284 GLU B N 1
ATOM 4144 C CA . GLU B 1 284 ? 18.281 -5.402 6.961 1 95.25 284 GLU B CA 1
ATOM 4145 C C . GLU B 1 284 ? 19.297 -5.926 7.98 1 95.25 284 GLU B C 1
ATOM 4147 O O . GLU B 1 284 ? 19.922 -6.957 7.754 1 95.25 284 GLU B O 1
ATOM 4152 N N . LYS B 1 285 ? 19.5 -5.359 9.164 1 85.12 285 LYS B N 1
ATOM 4153 C CA . LYS B 1 285 ? 20.484 -5.77 10.172 1 85.12 285 LYS B CA 1
ATOM 4154 C C . LYS B 1 285 ? 20.016 -7.02 10.906 1 85.12 285 LYS B C 1
ATOM 4156 O O . LYS B 1 285 ? 20.812 -7.914 11.195 1 85.12 285 LYS B O 1
#

Nearest PDB structures (foldseek):
  3pef-assembly2_G  TM=9.639E-01  e=6.233E-33  Geobacter metallireducens
  3doj-assembly1_A  TM=9.688E-01  e=7.814E-33  Arabidopsis thaliana
  3pdu-assembly1_A  TM=9.752E-01  e=4.025E-32  Geobacter sulfurreducens
  2uyy-assembly1_D  TM=9.733E-01  e=4.840E-31  Homo sapiens
  1vpd-assembly1_A  TM=9.730E-01  e=4.643E-30  Salmonella enterica subsp. enterica serovar Typhimurium

Foldseek 3Di:
DDPFEEEEEDQDLQRQLLLLLCVVVPHAYEYEYPPVVSCVSSVVSPHHYDPFLLRSLLRGQEYEYEDQELVVVCCQQPNPRHNLNNQQANGEYEYQYQYALVSQVVSQVVSVVSNHHYKYWHWPDFNVLQNVLAIETQIAADPVSCVVCVVSNSSRHVYYDYQYHRSRSNLVVLVVLLVVLVLLVVLLVQLLVCVVVPHHSVRSLVCCCVDPNRDPVSVVCSVCVVVVAFAARPFLLSSLVSLVSNVVVPDDDPVSVVSNVLSVVCVVVPRRRGYNSCSSVSVND/DDPFEEEEEDADLQRQLLLLLCVVVPHAYEYEYPPVVSCVSSVVSPHHYDPFLLRSLLRGQEYEYEDQELVVVCCQQPNPRHNLNNQQANGEYEYQYQYALVSQVVSQVVSVVSNHHYKYWHWPDFNVLQNVLAIETQIAADPVSCVVCVVSNSSRHVYYDYQYHRSRSNLVVLVVLLVVLVLLVVLLVQLLVCVVVPHHSVRSLVCCCVDPNRDPVSVVCSVCVVVVAFAARPFLLSSLVSLVSNVVVPDDDPVSVVSNVLSVVCVVVPRRRGYNSCSSVSVND

Secondary structure (DSSP, 8-state):
---PPEEEE--STTHHHHHHHHHHTT--EEEE-SSGGGGHHHHHTT-EE-SSHHHHHHT-SEEEE--SSHHHHHHHHHSTT-GGGS--TT-EEEE-S---HHHHHHHHHHHHHTT-EEEE--EES-HHHHHHT-EEEEEBS-HHHHHHHHHHHHHHEEEEEE-SSTTHHHHHHHHHHHHHHHHHHHHHHHHHHHHHTT--HHHHHHHHHHSTT-BHHHHHHHHHHHHT----SSBHHHHHHHHHHHHHTT---TTHHHHHHHHHHHIIIIITTSBGGGHHHHHH-/---PPEEEE--STTHHHHHHHHHHTT--EEEE-SSGGGGHHHHHTT-EE-SSHHHHHHT-SEEEE--SSHHHHHHHHHSTT-GGGS--TT-EEEE-S---HHHHHHHHHHHHHTT-EEEE--EES-HHHHHHT-EEEEEBS-HHHHHHHHHHHHHHEEEEEE-SSTTHHHHHHHHHHHHHHHHHHHHHHHHHHHHHTT--HHHHHHHHHHSTT-BHHHHHHHHHHHHT----SSBHHHHHHHHHHHHHTT---TTHHHHHHHHHHHIIIIITTSBGGGHHHHHH-

Radius of gyration: 27.82 Å; Cα contacts (8 Å, |Δi|>4): 1238; chains: 2; bounding box: 42×86×61 Å

InterPro domains:
  IPR006115 6-phosphogluconate dehydrogenase, NADP-binding [PF03446] (5-161)
  IPR008927 6-phosphogluconate dehydrogenase-like, C-terminal domain superfamily [SSF48179] (165-285)
  IPR013328 6-phosphogluconate dehydrogenase, domain 2 [G3DSA:1.10.1040.10] (166-285)
  IPR015815 3-hydroxyisobutyrate dehydrogenase-related [PIRSF000103] (4-284)
  IPR029154 3-hydroxyisobutyrate dehydrogenase-like, NAD-binding domain [PF14833] (167-283)
  IPR036291 NAD(P)-binding domain superfamily [SSF51735] (4-166)
  IPR051265 HIBADH-related NP60 subfamily [PTHR43580] (3-283)

pLDDT: mean 97.95, std 3.32, range [55.31, 98.94]

Organism: NCBI:txid1302689

Sequence (570 aa):
MSNTKLGWAGLGNMGTPMVKNLLKAGFPVTVYNRTKEKEQEAVAAGAASAASAAELTRLSDIILIMVSDDNAVKELFNGENGLLHGNAAGKLFINVSTVSPATSQFINESCMAKGAAFLEAPVSGSVKPAQDGTLIMLVGGEPENLEKAKPILDVLGKLTVHNGPVGSGSAAKLAINYFLAVTLQGLAETVLFAKANGISTENMLTIVNEGAVGSGITKLKTGPILNNEFPAAFALKHITKDLRLATEQGIDSPLSGPVYTSYKAAMDSGLGEEDLMAIIKYLEKMSNTKLGWAGLGNMGTPMVKNLLKAGFPVTVYNRTKEKEQEAVAAGAASAASAAELTRLSDIILIMVSDDNAVKELFNGENGLLHGNAAGKLFINVSTVSPATSQFINESCMAKGAAFLEAPVSGSVKPAQDGTLIMLVGGEPENLEKAKPILDVLGKLTVHNGPVGSGSAAKLAINYFLAVTLQGLAETVLFAKANGISTENMLTIVNEGAVGSGITKLKTGPILNNEFPAAFALKHITKDLRLATEQGIDSPLSGPVYTSYKAAMDSGLGEEDLMAIIKYLEK